Protein AF-0000000065806258 (afdb_homodimer)

Secondary structure (DSSP, 8-state):
--GGGHHHHHHHHHHTT-------B-S-SSSEEEETTEEEEE-----TTS-TT-HHHHHHHHHHHHHH-S---SBIIIII-BHHHHHHHHHHHHHHT-SEEEEES-HHHHHHHHHHHH--TT-EEEEETT--HHHHHHHHHHTSEEEEE-TT-HHHHHHHHHH---SSEEEEEESB-TTT--B--HHHHHHHHHHTTEEEEEE-TTTTTTSTTTT-HHHHTT---TTEEEEEESSSTTSS--EEEEE-HHHHHHHHHH-HHHHTSBPPPHHHHHTHHHHHHHHHTTHHHHHHHHHHHHHHHHHHTTSTTB----SSEEEEEEE-HHHHHHHHHHHHHTTEE--EE-TTSS-TT-EEEEEE--TT--HHHHHHHHHHHTS----/--GGGHHHHHHHHHHTT-------B-S-SSSEEEETTEEEEE-----TTS-TT-HHHHHHHHHHHHHH-S---S-IIIII-BHHHHHHHHHHHHHHT-SEEEEES-HHHHHHHHHHHH--TT-EEEEETT--HHHHHHHHHHTSEEEEE-TT-HHHHHHHHHH---SSEEEEEESB-TTT--B--HHHHHHHHHHTTEEEEEE-TTTTTTSTTTT-HHHHTT---TTEEEEEESSSTTSS--EEEEE-HHHHHHHHHH-HHHHTSPPPPHHHHHHHHHHHHHHHTTHHHHHHHHHHHHHHHHHHTTSTTB----SSEEEEEEE-HHHHHHHHHHHHHTTEE--EE-TTSS-TT-EEEEEE--TT--HHHHHHHHHHHTS----

Solvent-accessible surface area (backbone atoms only — not comparable to full-atom values): 36447 Å² total; per-residue (Å²): 89,45,83,87,44,37,60,59,50,50,50,51,28,47,76,69,72,62,55,70,69,73,55,41,25,73,48,36,53,59,43,63,33,29,46,76,90,38,68,25,45,38,24,49,42,44,25,32,54,53,32,16,50,28,66,66,39,25,50,32,32,36,51,19,18,70,66,31,12,42,8,19,18,18,20,31,72,62,57,14,24,30,47,37,42,53,52,30,23,51,51,52,10,58,63,58,70,37,74,24,35,42,75,35,72,25,50,44,42,42,36,31,19,56,44,44,51,34,39,28,74,73,17,30,35,42,29,40,64,69,42,54,67,38,51,54,50,11,42,57,55,22,52,23,49,71,42,71,27,57,68,86,33,61,68,54,42,48,52,53,56,71,70,51,81,43,83,31,38,34,37,42,39,39,38,32,30,87,71,45,18,33,65,48,63,56,73,64,51,48,51,50,18,62,74,66,65,23,33,34,38,36,40,19,49,71,21,31,43,56,33,40,79,21,44,7,55,52,53,55,70,66,64,82,53,80,45,43,36,42,30,35,36,24,24,18,28,45,9,28,67,20,18,37,41,30,24,39,53,54,57,45,56,47,40,68,64,50,12,52,63,52,56,66,30,62,30,58,33,39,11,61,28,44,18,41,59,52,32,51,49,52,35,65,68,30,59,66,41,46,51,46,33,49,50,49,40,50,50,51,47,60,72,31,57,91,47,90,31,50,59,71,40,90,38,54,31,40,29,41,44,61,23,42,56,67,58,20,45,51,50,29,50,52,36,42,77,72,31,32,40,43,47,54,46,42,64,87,84,34,56,84,69,45,8,16,30,42,38,24,46,30,30,70,57,50,68,65,58,52,50,53,49,49,56,61,69,67,44,74,72,80,122,88,44,83,86,43,37,60,60,51,51,50,51,30,46,76,68,72,61,56,71,69,73,55,41,24,73,49,36,54,60,44,63,34,29,45,78,88,39,67,25,46,38,24,49,42,44,25,33,53,51,33,17,50,29,66,67,40,25,49,33,30,36,51,18,18,72,65,34,12,42,7,17,18,18,20,32,71,61,57,14,25,31,49,39,40,53,52,30,23,52,50,51,8,57,64,58,70,36,75,24,36,43,75,34,72,26,51,45,43,43,35,30,18,56,42,43,50,34,40,27,74,72,18,32,35,40,29,40,65,71,42,55,67,38,51,53,49,11,42,59,56,22,52,24,49,70,42,71,28,57,68,85,33,62,68,52,41,48,52,53,56,70,70,50,83,42,82,30,38,34,38,43,37,37,38,33,30,87,73,44,18,31,66,48,64,55,71,62,50,47,50,50,17,63,74,67,64,23,34,34,38,35,39,19,48,71,20,30,45,57,33,40,79,21,42,7,56,52,53,55,70,66,64,84,55,78,47,43,36,41,29,33,37,24,24,18,30,46,10,29,66,20,17,37,39,30,23,39,53,54,55,45,56,46,39,69,63,49,12,54,64,53,57,66,30,61,30,59,33,40,11,60,30,44,18,41,58,51,31,51,50,51,34,66,67,29,60,65,40,48,48,46,33,48,50,48,40,51,50,52,50,60,71,31,57,92,47,90,30,50,58,71,39,90,39,54,31,41,28,40,45,61,24,40,57,67,58,18,47,50,50,29,51,54,36,42,77,72,32,31,40,44,48,53,47,40,64,86,83,34,56,84,66,46,8,15,31,41,38,25,46,33,29,69,56,47,68,66,58,53,51,54,49,51,56,61,69,66,45,74,73,80,120

Foldseek 3Di:
DDPVCVVVVLVVCVVVVNRDDDWDWPDFDDQWTATPRAIFREQAALQFLGCQVPPLLVVLLVVQCVVFNFFQPAFCVPRRVDPLQVVLQVVLQVLLVFDTKHWAQAPLLVLLLQLLLQAADQAEEEEEPLADPSNVVSRVVRNHHYHYFYHLDLVRVLVVLVPDPRPAYEYEYEQARQAQQDGHPVVSVVVSCVVSVYAYEYEFQNFALQALLRSTDCNNVVDDDLSYKYKYFCVGNLNAGTIMIGHHPVSVVSSCVRRCSRRVDRDGRSSRSSSSVVSSVCSNVSPLLNVLLQVLLVLLQVLCPPPPQFGDHSGQKTKRWDQDQVVQVVLQVVSVVVRHHWDWDAPPSDDHSGITTIRGHHSNDDSVNSVVSSVSSPPDPPD/DDPVCVVVVLVVCVVVVNRDDDWDWPDFDDQWTATPRAIFREQAALQFLGCQVPPLLVVLLVVQCVVFNFFQPAFCVPRRVDVLLVVLQVVLQVLLVFATKHWAQAPLLVLLLQLLLQAADQAEEEEEPLADPSNVVSRVVNNHHYHYFYHLDLVRVLVVLVPDPRPAYEYEYEQARQAQQDGHPVVSVVVSCVVSVYAYEYEFQNFALAALLRSTDCNNVVDDDQSYKYKYFCVGNLNAGTIMIGHHPVSVVSSCVRRCSRGVDRDGRSSRSSSSVVSSVCSNVSPLLNVLLQVLLVLLQVLCPPPPQFGDHSGQKTKRWDQDQVVQVVLQVVSVVVRHHWDWDAPPSPDHSGITTIRGHHSNDDSVNSVVSSVSSPPDPPD

Structure (mmCIF, N/CA/C/O backbone):
data_AF-0000000065806258-model_v1
#
loop_
_entity.id
_entity.type
_entity.pdbx_description
1 polymer '8-amino-7-oxononanoate synthase'
#
loop_
_atom_site.group_PDB
_atom_site.id
_atom_site.type_symbol
_atom_site.label_atom_id
_atom_site.label_alt_id
_atom_site.label_comp_id
_atom_site.label_asym_id
_atom_site.label_entity_id
_atom_site.label_seq_id
_atom_site.pdbx_PDB_ins_code
_atom_site.Cartn_x
_atom_site.Cartn_y
_atom_site.Cartn_z
_atom_site.occupancy
_atom_site.B_iso_or_equiv
_atom_site.auth_seq_id
_atom_site.auth_comp_id
_atom_site.auth_asym_id
_atom_site.auth_atom_id
_atom_site.pdbx_PDB_model_num
ATOM 1 N N . MET A 1 1 ? -21.156 3.193 -9.047 1 97.25 1 MET A N 1
ATOM 2 C CA . MET A 1 1 ? -22.078 2.418 -8.227 1 97.25 1 MET A CA 1
ATOM 3 C C . MET A 1 1 ? -22.75 3.301 -7.18 1 97.25 1 MET A C 1
ATOM 5 O O . MET A 1 1 ? -22.078 3.865 -6.312 1 97.25 1 MET A O 1
ATOM 9 N N . ARG A 1 2 ? -24.062 3.568 -7.367 1 96.38 2 ARG A N 1
ATOM 10 C CA . ARG A 1 2 ? -24.812 4.379 -6.41 1 96.38 2 ARG A CA 1
ATOM 11 C C . ARG A 1 2 ? -25.172 3.564 -5.172 1 96.38 2 ARG A C 1
ATOM 13 O O . ARG A 1 2 ? -25.219 2.334 -5.223 1 96.38 2 ARG A O 1
ATOM 20 N N . LEU A 1 3 ? -25.406 4.277 -4.07 1 97.5 3 LEU A N 1
ATOM 21 C CA . LEU A 1 3 ? -25.75 3.652 -2.801 1 97.5 3 LEU A CA 1
ATOM 22 C C . LEU A 1 3 ? -26.891 2.645 -2.99 1 97.5 3 LEU A C 1
ATOM 24 O O . LEU A 1 3 ? -26.797 1.514 -2.506 1 97.5 3 LEU A O 1
ATOM 28 N N . GLN A 1 4 ? -27.891 3.023 -3.74 1 97.19 4 GLN A N 1
ATOM 29 C CA . GLN A 1 4 ? -29.078 2.203 -3.914 1 97.19 4 GLN A CA 1
ATOM 30 C C . GLN A 1 4 ? -28.797 1.019 -4.836 1 97.19 4 GLN A C 1
ATOM 32 O O . GLN A 1 4 ? -29.609 0.088 -4.918 1 97.19 4 GLN A O 1
ATOM 37 N N . ASP A 1 5 ? -27.688 1.051 -5.531 1 98 5 ASP A N 1
ATOM 38 C CA . ASP A 1 5 ? -27.375 0.01 -6.508 1 98 5 ASP A CA 1
ATOM 39 C C . ASP A 1 5 ? -26.438 -1.04 -5.91 1 98 5 ASP A C 1
ATOM 41 O O . ASP A 1 5 ? -26.156 -2.061 -6.539 1 98 5 ASP A O 1
ATOM 45 N N . LEU A 1 6 ? -25.906 -0.855 -4.672 1 98.19 6 LEU A N 1
ATOM 46 C CA . LEU A 1 6 ? -24.953 -1.762 -4.047 1 98.19 6 LEU A CA 1
ATOM 47 C C . LEU A 1 6 ? -25.562 -3.152 -3.875 1 98.19 6 LEU A C 1
ATOM 49 O O . LEU A 1 6 ? -24.984 -4.145 -4.336 1 98.19 6 LEU A O 1
ATOM 53 N N . SER A 1 7 ? -26.734 -3.254 -3.211 1 97.44 7 SER A N 1
ATOM 54 C CA . SER A 1 7 ? -27.344 -4.543 -2.91 1 97.44 7 SER A CA 1
ATOM 55 C C . SER A 1 7 ? -27.719 -5.289 -4.188 1 97.44 7 SER A C 1
ATOM 57 O O . SER A 1 7 ? -27.391 -6.469 -4.34 1 97.44 7 SER A O 1
ATOM 59 N N . PRO A 1 8 ? -28.359 -4.598 -5.156 1 97.75 8 PRO A N 1
ATOM 60 C CA . PRO A 1 8 ? -28.625 -5.258 -6.438 1 97.75 8 PRO A CA 1
ATOM 61 C C . PRO A 1 8 ? -27.344 -5.707 -7.137 1 97.75 8 PRO A C 1
ATOM 63 O O . PRO A 1 8 ? -27.312 -6.777 -7.746 1 97.75 8 PRO A O 1
ATOM 66 N N . GLY A 1 9 ? -26.344 -4.867 -7.086 1 97.12 9 GLY A N 1
ATOM 67 C CA . GLY A 1 9 ? -25.078 -5.23 -7.691 1 97.12 9 GLY A CA 1
ATOM 68 C C . GLY A 1 9 ? -24.453 -6.473 -7.082 1 97.12 9 GLY A C 1
ATOM 69 O O . GLY A 1 9 ? -23.953 -7.336 -7.801 1 97.12 9 GLY A O 1
ATOM 70 N N . LEU A 1 10 ? -24.484 -6.57 -5.777 1 97.19 10 LEU A N 1
ATOM 71 C CA . LEU A 1 10 ? -23.984 -7.746 -5.07 1 97.19 10 LEU A CA 1
ATOM 72 C C . LEU A 1 10 ? -24.828 -8.977 -5.418 1 97.19 10 LEU A C 1
ATOM 74 O O . LEU A 1 10 ? -24.281 -10.078 -5.57 1 97.19 10 LEU A O 1
ATOM 78 N N . GLY A 1 11 ? -26.109 -8.797 -5.496 1 96.75 11 GLY A N 1
ATOM 79 C CA . GLY A 1 11 ? -26.984 -9.867 -5.93 1 96.75 11 GLY A CA 1
ATOM 80 C C . GLY A 1 11 ? -26.656 -10.391 -7.316 1 96.75 11 GLY A C 1
ATOM 81 O O . GLY A 1 11 ? -26.703 -11.594 -7.559 1 96.75 11 GLY A O 1
ATOM 82 N N . GLU A 1 12 ? -26.344 -9.5 -8.188 1 95.56 12 GLU A N 1
ATOM 83 C CA . GLU A 1 12 ? -25.953 -9.883 -9.539 1 95.56 12 GLU A CA 1
ATOM 84 C C . GLU A 1 12 ? -24.656 -10.695 -9.547 1 95.56 12 GLU A C 1
ATOM 86 O O . GLU A 1 12 ? -24.531 -11.664 -10.297 1 95.56 12 GLU A O 1
ATOM 91 N N . LEU A 1 13 ? -23.703 -10.25 -8.758 1 91 13 LEU A N 1
ATOM 92 C CA . LEU A 1 13 ? -22.469 -11.016 -8.625 1 91 13 LEU A CA 1
ATOM 93 C C . LEU A 1 13 ? -22.766 -12.43 -8.125 1 91 13 LEU A C 1
ATOM 95 O O . LEU A 1 13 ? -22.172 -13.391 -8.609 1 91 13 LEU A O 1
ATOM 99 N N . ASP A 1 14 ? -23.594 -12.531 -7.176 1 90.31 14 ASP A N 1
ATOM 100 C CA . ASP A 1 14 ? -23.953 -13.828 -6.598 1 90.31 14 ASP A CA 1
ATOM 101 C C . ASP A 1 14 ? -24.609 -14.727 -7.637 1 90.31 14 ASP A C 1
ATOM 103 O O . ASP A 1 14 ? -24.281 -15.914 -7.742 1 90.31 14 ASP A O 1
ATOM 107 N N . GLU A 1 15 ? -25.5 -14.18 -8.414 1 90.38 15 GLU A N 1
ATOM 108 C CA . GLU A 1 15 ? -26.219 -14.93 -9.445 1 90.38 15 GLU A CA 1
ATOM 109 C C . GLU A 1 15 ? -25.25 -15.461 -10.508 1 90.38 15 GLU A C 1
ATOM 111 O O . GLU A 1 15 ? -25.469 -16.547 -11.055 1 90.38 15 GLU A O 1
ATOM 116 N N . ARG A 1 16 ? -24.219 -14.727 -10.742 1 82.62 16 ARG A N 1
ATOM 117 C CA . ARG A 1 16 ? -23.25 -15.117 -11.758 1 82.62 16 ARG A CA 1
ATOM 118 C C . ARG A 1 16 ? -22.125 -15.953 -11.148 1 82.62 16 ARG A C 1
ATOM 120 O O . ARG A 1 16 ? -21.141 -16.266 -11.82 1 82.62 16 ARG A O 1
ATOM 127 N N . HIS A 1 17 ? -22.25 -16.203 -9.859 1 79.25 17 HIS A N 1
ATOM 128 C CA . HIS A 1 17 ? -21.266 -17 -9.141 1 79.25 17 HIS A CA 1
ATOM 129 C C . HIS A 1 17 ? -19.906 -16.312 -9.117 1 79.25 17 HIS A C 1
ATOM 131 O O . HIS A 1 17 ? -18.875 -16.969 -9.273 1 79.25 17 HIS A O 1
ATOM 137 N N . ARG A 1 18 ? -19.953 -14.977 -8.977 1 82.62 18 ARG A N 1
ATOM 138 C CA . ARG A 1 18 ? -18.719 -14.203 -8.977 1 82.62 18 ARG A CA 1
ATOM 139 C C . ARG A 1 18 ? -18.562 -13.445 -7.664 1 82.62 18 ARG A C 1
ATOM 141 O O . ARG A 1 18 ? -17.594 -12.688 -7.492 1 82.62 18 ARG A O 1
ATOM 148 N N . LEU A 1 19 ? -19.594 -13.68 -6.816 1 88.69 19 LEU A N 1
ATOM 149 C CA . LEU A 1 19 ? -19.5 -13.023 -5.52 1 88.69 19 LEU A CA 1
ATOM 150 C C . LEU A 1 19 ? -18.359 -13.609 -4.699 1 88.69 19 LEU A C 1
ATOM 152 O O . LEU A 1 19 ? -18.297 -14.82 -4.477 1 88.69 19 LEU A O 1
ATOM 156 N N . ARG A 1 20 ? -17.391 -12.781 -4.34 1 87.19 20 ARG A N 1
ATOM 157 C CA . ARG A 1 20 ? -16.281 -13.203 -3.508 1 87.19 20 ARG A CA 1
ATOM 158 C C . ARG A 1 20 ? -16.641 -13.148 -2.029 1 87.19 20 ARG A C 1
ATOM 160 O O . ARG A 1 20 ? -17.297 -12.211 -1.58 1 87.19 20 ARG A O 1
ATOM 167 N N . ARG A 1 21 ? -16.344 -14.211 -1.388 1 85.69 21 ARG A N 1
ATOM 168 C CA . ARG A 1 21 ? -16.516 -14.289 0.06 1 85.69 21 ARG A CA 1
ATOM 169 C C . ARG A 1 21 ? -15.18 -14.555 0.754 1 85.69 21 ARG A C 1
ATOM 171 O O . ARG A 1 21 ? -14.352 -15.312 0.248 1 85.69 21 ARG A O 1
ATOM 178 N N . ARG A 1 22 ? -15.008 -13.969 1.823 1 92.62 22 ARG A N 1
ATOM 179 C CA . ARG A 1 22 ? -13.766 -14.102 2.576 1 92.62 22 ARG A CA 1
ATOM 180 C C . ARG A 1 22 ? -13.852 -15.242 3.586 1 92.62 22 ARG A C 1
ATOM 182 O O . ARG A 1 22 ? -14.82 -15.328 4.344 1 92.62 22 ARG A O 1
ATOM 189 N N . ALA A 1 23 ? -12.891 -16.125 3.479 1 94.19 23 ALA A N 1
ATOM 190 C CA . ALA A 1 23 ? -12.711 -17.109 4.547 1 94.19 23 ALA A CA 1
ATOM 191 C C . ALA A 1 23 ? -11.797 -16.578 5.641 1 94.19 23 ALA A C 1
ATOM 193 O O . ALA A 1 23 ? -10.914 -15.75 5.371 1 94.19 23 ALA A O 1
ATOM 194 N N . THR A 1 24 ? -12.023 -17.016 6.863 1 97.56 24 THR A N 1
ATOM 195 C CA . THR A 1 24 ? -11.219 -16.547 7.977 1 97.56 24 THR A CA 1
ATOM 196 C C . THR A 1 24 ? -10.219 -17.609 8.414 1 97.56 24 THR A C 1
ATOM 198 O O . THR A 1 24 ? -10.609 -18.703 8.836 1 97.56 24 THR A O 1
ATOM 201 N N . LEU A 1 25 ? -9.016 -17.344 8.25 1 98.19 25 LEU A N 1
ATOM 202 C CA . LEU A 1 25 ? -7.941 -18.203 8.719 1 98.19 25 LEU A CA 1
ATOM 203 C C . LEU A 1 25 ? -7.75 -18.062 10.227 1 98.19 25 LEU A C 1
ATOM 205 O O . LEU A 1 25 ? -7.566 -16.953 10.734 1 98.19 25 LEU A O 1
ATOM 209 N N . GLU A 1 26 ? -7.719 -19.141 10.984 1 98.38 26 GLU A N 1
ATOM 210 C CA . GLU A 1 26 ? -7.656 -19.125 12.445 1 98.38 26 GLU A CA 1
ATOM 211 C C . GLU A 1 26 ? -6.344 -19.703 12.953 1 98.38 26 GLU A C 1
ATOM 213 O O . GLU A 1 26 ? -6.176 -19.922 14.156 1 98.38 26 GLU A O 1
ATOM 218 N N . SER A 1 27 ? -5.41 -19.969 12.07 1 97.81 27 SER A N 1
ATOM 219 C CA . SER A 1 27 ? -4.055 -20.438 12.352 1 97.81 27 SER A CA 1
ATOM 220 C C . SER A 1 27 ? -3.016 -19.562 11.656 1 97.81 27 SER A C 1
ATOM 222 O O . SER A 1 27 ? -3.361 -18.734 10.812 1 97.81 27 SER A O 1
ATOM 224 N N . PRO A 1 28 ? -1.71 -19.672 12.07 1 97.12 28 PRO A N 1
ATOM 225 C CA . PRO A 1 28 ? -0.688 -19.062 11.219 1 97.12 28 PRO A CA 1
ATOM 226 C C . PRO A 1 28 ? -0.693 -19.594 9.797 1 97.12 28 PRO A C 1
ATOM 228 O O . PRO A 1 28 ? -1.262 -20.656 9.539 1 97.12 28 PRO A O 1
ATOM 231 N N . GLN A 1 29 ? -0.126 -18.828 8.875 1 96.44 29 GLN A N 1
ATOM 232 C CA . GLN A 1 29 ? 0.028 -19.312 7.504 1 96.44 29 GLN A CA 1
ATOM 233 C C . GLN A 1 29 ? 0.816 -20.609 7.465 1 96.44 29 GLN A C 1
ATOM 235 O O . GLN A 1 29 ? 1.728 -20.828 8.266 1 96.44 29 GLN A O 1
ATOM 240 N N . GLY A 1 30 ? 0.43 -21.484 6.531 1 95.12 30 GLY A N 1
ATOM 241 C CA . GLY A 1 30 ? 1.124 -22.75 6.43 1 95.12 30 GLY A CA 1
ATOM 242 C C . GLY A 1 30 ? 0.418 -23.75 5.527 1 95.12 30 GLY A C 1
ATOM 243 O O . GLY A 1 30 ? -0.526 -23.391 4.82 1 95.12 30 GLY A O 1
ATOM 244 N N . ASP A 1 31 ? 0.99 -24.969 5.523 1 96.25 31 ASP A N 1
ATOM 245 C CA . ASP A 1 31 ? 0.409 -26.047 4.727 1 96.25 31 ASP A CA 1
ATOM 246 C C . ASP A 1 31 ? -0.761 -26.703 5.461 1 96.25 31 ASP A C 1
ATOM 248 O O . ASP A 1 31 ? -1.66 -27.266 4.828 1 96.25 31 ASP A O 1
ATOM 252 N N . GLU A 1 32 ? -0.77 -26.672 6.75 1 97.5 32 GLU A N 1
ATOM 253 C CA . GLU A 1 32 ? -1.908 -27.047 7.578 1 97.5 32 GLU A CA 1
ATOM 254 C C . GLU A 1 32 ? -2.52 -25.844 8.273 1 97.5 32 GLU A C 1
ATOM 256 O O . GLU A 1 32 ? -1.85 -25.156 9.055 1 97.5 32 GLU A O 1
ATOM 261 N N . VAL A 1 33 ? -3.799 -25.656 7.941 1 98 33 VAL A N 1
ATOM 262 C CA . VAL A 1 33 ? -4.418 -24.438 8.445 1 98 33 VAL A CA 1
ATOM 263 C C . VAL A 1 33 ? -5.82 -24.75 8.961 1 98 33 VAL A C 1
ATOM 265 O O . VAL A 1 33 ? -6.371 -25.812 8.695 1 98 33 VAL A O 1
ATOM 268 N N . VAL A 1 34 ? -6.328 -23.844 9.75 1 98.44 34 VAL A N 1
ATOM 269 C CA . VAL A 1 34 ? -7.711 -23.875 10.219 1 98.44 34 VAL A CA 1
ATOM 270 C C . VAL A 1 34 ? -8.484 -22.719 9.609 1 98.44 34 VAL A C 1
ATOM 272 O O . VAL A 1 34 ? -8.117 -21.562 9.789 1 98.44 34 VAL A O 1
ATOM 275 N N . ILE A 1 35 ? -9.5 -23.047 8.828 1 97.38 35 ILE A N 1
ATOM 276 C CA . ILE A 1 35 ? -10.359 -22.047 8.195 1 97.38 35 ILE A CA 1
ATOM 277 C C . ILE A 1 35 ? -11.805 -22.25 8.648 1 97.38 35 ILE A C 1
ATOM 279 O O . ILE A 1 35 ? -12.375 -23.328 8.461 1 97.38 35 ILE A O 1
ATOM 283 N N . ASP A 1 36 ? -12.312 -21.219 9.227 1 95.62 36 ASP A N 1
ATOM 284 C CA . ASP A 1 36 ? -13.695 -21.25 9.695 1 95.62 36 ASP A CA 1
ATOM 285 C C . ASP A 1 36 ? -13.953 -22.453 10.586 1 95.62 36 ASP A C 1
ATOM 287 O O . ASP A 1 36 ? -14.938 -23.172 10.406 1 95.62 36 ASP A O 1
ATOM 291 N N . GLY A 1 37 ? -13 -22.781 11.383 1 96.25 37 GLY A N 1
ATOM 292 C CA . GLY A 1 37 ? -13.156 -23.781 12.422 1 96.25 37 GLY A CA 1
ATOM 293 C C . GLY A 1 37 ? -12.789 -25.172 11.953 1 96.25 37 GLY A C 1
ATOM 294 O O . GLY A 1 37 ? -12.836 -26.125 12.734 1 96.25 37 GLY A O 1
ATOM 295 N N . ARG A 1 38 ? -12.375 -25.328 10.695 1 97.44 38 ARG A N 1
ATOM 296 C CA . ARG A 1 38 ? -12.047 -26.641 10.148 1 97.44 38 ARG A CA 1
ATOM 297 C C . ARG A 1 38 ? -10.602 -26.688 9.672 1 97.44 38 ARG A C 1
ATOM 299 O O . ARG A 1 38 ? -10.094 -25.734 9.094 1 97.44 38 ARG A O 1
ATOM 306 N N . SER A 1 39 ? -10 -27.812 9.883 1 98.12 39 SER A N 1
ATOM 307 C CA . SER A 1 39 ? -8.609 -28 9.477 1 98.12 39 SER A CA 1
ATOM 308 C C . SER A 1 39 ? -8.508 -28.391 8 1 98.12 39 SER A C 1
ATOM 310 O O . SER A 1 39 ? -9.328 -29.172 7.504 1 98.12 39 SER A O 1
ATOM 312 N N . TYR A 1 40 ? -7.566 -27.844 7.32 1 98.44 40 TYR A N 1
ATOM 313 C CA . TYR A 1 40 ? -7.324 -28.141 5.914 1 98.44 40 TYR A CA 1
ATOM 314 C C . TYR A 1 40 ? -5.832 -28.312 5.641 1 98.44 40 TYR A C 1
ATOM 316 O O . TYR A 1 40 ? -5 -27.719 6.336 1 98.44 40 TYR A O 1
ATOM 324 N N . ILE A 1 41 ? -5.473 -29.172 4.707 1 98.62 41 ILE A N 1
ATOM 325 C CA . ILE A 1 41 ? -4.207 -29.031 3.996 1 98.62 41 ILE A CA 1
ATOM 326 C C . ILE A 1 41 ? -4.344 -28 2.887 1 98.62 41 ILE A C 1
ATOM 328 O O . ILE A 1 41 ? -5.125 -28.172 1.95 1 98.62 41 ILE A O 1
ATOM 332 N N . SER A 1 42 ? -3.602 -26.953 3.01 1 98.38 42 SER A N 1
ATOM 333 C CA . SER A 1 42 ? -3.793 -25.812 2.125 1 98.38 42 SER A CA 1
ATOM 334 C C . SER A 1 42 ? -2.768 -25.797 0.998 1 98.38 42 SER A C 1
ATOM 336 O O . SER A 1 42 ? -1.57 -25.969 1.239 1 98.38 42 SER A O 1
ATOM 338 N N . PHE A 1 43 ? -3.199 -25.672 -0.2 1 98.44 43 PHE A N 1
ATOM 339 C CA . PHE A 1 43 ? -2.385 -25.453 -1.389 1 98.44 43 PHE A CA 1
ATOM 340 C C . PHE A 1 43 ? -2.709 -24.094 -2.021 1 98.44 43 PHE A C 1
ATOM 342 O O . PHE A 1 43 ? -2.762 -23.984 -3.248 1 98.44 43 PHE A O 1
ATOM 349 N N . ALA A 1 44 ? -2.916 -23.094 -1.128 1 97.19 44 ALA A N 1
ATOM 350 C CA . ALA A 1 44 ? -3.416 -21.812 -1.62 1 97.19 44 ALA A CA 1
ATOM 351 C C . ALA A 1 44 ? -2.43 -20.688 -1.318 1 97.19 44 ALA A C 1
ATOM 353 O O . ALA A 1 44 ? -2.52 -19.609 -1.896 1 97.19 44 ALA A O 1
ATOM 354 N N . SER A 1 45 ? -1.438 -20.875 -0.459 1 97.12 45 SER A N 1
ATOM 355 C CA . SER A 1 45 ? -0.546 -19.844 0.037 1 97.12 45 SER A CA 1
ATOM 356 C C . SER A 1 45 ? 0.617 -19.609 -0.92 1 97.12 45 SER A C 1
ATOM 358 O O . SER A 1 45 ? 1.098 -20.531 -1.563 1 97.12 45 SER A O 1
ATOM 360 N N . ASN A 1 46 ? 1.043 -18.297 -0.992 1 98.25 46 ASN A N 1
ATOM 361 C CA . ASN A 1 46 ? 2.234 -17.953 -1.762 1 98.25 46 ASN A CA 1
ATOM 362 C C . ASN A 1 46 ? 3.492 -18 -0.899 1 98.25 46 ASN A C 1
ATOM 364 O O . ASN A 1 46 ? 4.543 -17.5 -1.305 1 98.25 46 ASN A O 1
ATOM 368 N N . ASP A 1 47 ? 3.369 -18.5 0.312 1 98.44 47 ASP A N 1
ATOM 369 C CA . ASP A 1 47 ? 4.516 -18.719 1.192 1 98.44 47 ASP A CA 1
ATOM 370 C C . ASP A 1 47 ? 5.324 -19.938 0.758 1 98.44 47 ASP A C 1
ATOM 372 O O . ASP A 1 47 ? 5.395 -20.922 1.483 1 98.44 47 ASP A O 1
ATOM 376 N N . TYR A 1 48 ? 6.027 -19.812 -0.347 1 98.75 48 TYR A N 1
ATOM 377 C CA . TYR A 1 48 ? 6.633 -20.922 -1.078 1 98.75 48 TYR A CA 1
ATOM 378 C C . TYR A 1 48 ? 7.691 -21.625 -0.234 1 98.75 48 TYR A C 1
ATOM 380 O O . TYR A 1 48 ? 7.902 -22.828 -0.365 1 98.75 48 TYR A O 1
ATOM 388 N N . LEU A 1 49 ? 8.367 -20.859 0.64 1 98.69 49 LEU A N 1
ATOM 389 C CA . LEU A 1 49 ? 9.477 -21.422 1.394 1 98.69 49 LEU A CA 1
ATOM 390 C C . LEU A 1 49 ? 9.055 -21.75 2.826 1 98.69 49 LEU A C 1
ATOM 392 O O . LEU A 1 49 ? 9.844 -22.297 3.6 1 98.69 49 LEU A O 1
ATOM 396 N N . GLY A 1 50 ? 7.832 -21.375 3.195 1 98.31 50 GLY A N 1
ATOM 397 C CA . GLY A 1 50 ? 7.34 -21.641 4.539 1 98.31 50 GLY A CA 1
ATOM 398 C C . GLY A 1 50 ? 7.977 -20.75 5.594 1 98.31 50 GLY A C 1
ATOM 399 O O . GLY A 1 50 ? 8.289 -21.219 6.691 1 98.31 50 GLY A O 1
ATOM 400 N N . LEU A 1 51 ? 8.156 -19.516 5.297 1 98.69 51 LEU A N 1
ATOM 401 C CA . LEU A 1 51 ? 8.922 -18.672 6.203 1 98.69 51 LEU A CA 1
ATOM 402 C C . LEU A 1 51 ? 7.996 -17.734 6.984 1 98.69 51 LEU A C 1
ATOM 404 O O . LEU A 1 51 ? 8.406 -17.141 7.977 1 98.69 51 LEU A O 1
ATOM 408 N N . ALA A 1 52 ? 6.73 -17.594 6.613 1 98.56 52 ALA A N 1
ATOM 409 C CA . ALA A 1 52 ? 5.824 -16.578 7.133 1 98.56 52 ALA A CA 1
ATOM 410 C C . ALA A 1 52 ? 5.664 -16.703 8.648 1 98.56 52 ALA A C 1
ATOM 412 O O . ALA A 1 52 ? 5.41 -15.711 9.336 1 98.56 52 ALA A O 1
ATOM 413 N N . ASP A 1 53 ? 5.762 -17.891 9.172 1 98.06 53 ASP A N 1
ATOM 414 C CA . ASP A 1 53 ? 5.66 -18.078 10.617 1 98.06 53 ASP A CA 1
ATOM 415 C C . ASP A 1 53 ? 6.938 -18.688 11.18 1 98.06 53 ASP A C 1
ATOM 417 O O . ASP A 1 53 ? 6.906 -19.375 12.211 1 98.06 53 ASP A O 1
ATOM 421 N N . HIS A 1 54 ? 8.008 -18.609 10.477 1 98.44 54 HIS A N 1
ATOM 422 C CA . HIS A 1 54 ? 9.281 -19.141 10.938 1 98.44 54 HIS A CA 1
ATOM 423 C C . HIS A 1 54 ? 9.734 -18.453 12.219 1 98.44 54 HIS A C 1
ATOM 425 O O . HIS A 1 54 ? 9.719 -17.234 12.312 1 98.44 54 HIS A O 1
ATOM 431 N N . PRO A 1 55 ? 10.219 -19.188 13.188 1 98.38 55 PRO A N 1
ATOM 432 C CA . PRO A 1 55 ? 10.547 -18.609 14.492 1 98.38 55 PRO A CA 1
ATOM 433 C C . PRO A 1 55 ? 11.625 -17.531 14.398 1 98.38 55 PRO A C 1
ATOM 435 O O . PRO A 1 55 ? 11.562 -16.531 15.125 1 98.38 55 PRO A O 1
ATOM 438 N N . SER A 1 56 ? 12.594 -17.734 13.555 1 98.38 56 SER A N 1
ATOM 439 C CA . SER A 1 56 ? 13.664 -16.75 13.43 1 98.38 56 SER A CA 1
ATOM 440 C C . SER A 1 56 ? 13.141 -15.43 12.875 1 98.38 56 SER A C 1
ATOM 442 O O . SER A 1 56 ? 13.641 -14.359 13.234 1 98.38 56 SER A O 1
ATOM 444 N N . LEU A 1 57 ? 12.219 -15.516 11.984 1 98.38 57 LEU A N 1
ATOM 445 C CA . LEU A 1 57 ? 11.641 -14.305 11.414 1 98.38 57 LEU A CA 1
ATOM 446 C C . LEU A 1 57 ? 10.75 -13.602 12.43 1 98.38 57 LEU A C 1
ATOM 448 O O . LEU A 1 57 ? 10.75 -12.367 12.516 1 98.38 57 LEU A O 1
ATOM 452 N N . VAL A 1 58 ? 9.938 -14.398 13.164 1 98.81 58 VAL A N 1
ATOM 453 C CA . VAL A 1 58 ? 9.102 -13.867 14.234 1 98.81 58 VAL A CA 1
ATOM 454 C C . VAL A 1 58 ? 9.969 -13.125 15.25 1 98.81 58 VAL A C 1
ATOM 456 O O . VAL A 1 58 ? 9.656 -12 15.641 1 98.81 58 VAL A O 1
ATOM 459 N N . ARG A 1 59 ? 11.07 -13.703 15.617 1 98.81 59 ARG A N 1
ATOM 460 C CA . ARG A 1 59 ? 11.984 -13.102 16.578 1 98.81 59 ARG A CA 1
ATOM 461 C C . ARG A 1 59 ? 12.586 -11.812 16.047 1 98.81 59 ARG A C 1
ATOM 463 O O . ARG A 1 59 ? 12.727 -10.828 16.781 1 98.81 59 ARG A O 1
ATOM 470 N N . ALA A 1 60 ? 12.992 -11.812 14.797 1 98.88 60 ALA A N 1
ATOM 471 C CA . ALA A 1 60 ? 13.562 -10.617 14.18 1 98.88 60 ALA A CA 1
ATOM 472 C C . ALA A 1 60 ? 12.555 -9.477 14.164 1 98.88 60 ALA A C 1
ATOM 474 O O . ALA A 1 60 ? 12.914 -8.32 14.414 1 98.88 60 ALA A O 1
ATOM 475 N N . LEU A 1 61 ? 11.312 -9.805 13.859 1 98.81 61 LEU A N 1
ATOM 476 C CA . LEU A 1 61 ? 10.25 -8.812 13.875 1 98.81 61 LEU A CA 1
ATOM 477 C C . LEU A 1 61 ? 10.055 -8.25 15.281 1 98.81 61 LEU A C 1
ATOM 479 O O . LEU A 1 61 ? 9.914 -7.035 15.461 1 98.81 61 LEU A O 1
ATOM 483 N N . GLN A 1 62 ? 10.031 -9.133 16.266 1 98.88 62 GLN A N 1
ATOM 484 C CA . GLN A 1 62 ? 9.859 -8.734 17.656 1 98.88 62 GLN A CA 1
ATOM 485 C C . GLN A 1 62 ? 11.008 -7.84 18.109 1 98.88 62 GLN A C 1
ATOM 487 O O . GLN A 1 62 ? 10.781 -6.836 18.797 1 98.88 62 GLN A O 1
ATOM 492 N N . GLN A 1 63 ? 12.219 -8.211 17.734 1 98.81 63 GLN A N 1
ATOM 493 C CA . GLN A 1 63 ? 13.391 -7.406 18.078 1 98.81 63 GLN A CA 1
ATOM 494 C C . GLN A 1 63 ? 13.336 -6.039 17.406 1 98.81 63 GLN A C 1
ATOM 496 O O . GLN A 1 63 ? 13.719 -5.031 18 1 98.81 63 GLN A O 1
ATOM 501 N N . GLY A 1 64 ? 12.914 -6.031 16.172 1 98.81 64 GLY A N 1
ATOM 502 C CA . GLY A 1 64 ? 12.719 -4.766 15.484 1 98.81 64 GLY A CA 1
ATOM 503 C C . GLY A 1 64 ? 11.727 -3.855 16.188 1 98.81 64 GLY A C 1
ATOM 504 O O . GLY A 1 64 ? 11.961 -2.652 16.312 1 98.81 64 GLY A O 1
ATOM 505 N N . ALA A 1 65 ? 10.617 -4.457 16.625 1 98.75 65 ALA A N 1
ATOM 506 C CA . ALA A 1 65 ? 9.617 -3.68 17.359 1 98.75 65 ALA A CA 1
ATOM 507 C C . ALA A 1 65 ? 10.188 -3.125 18.656 1 98.75 65 ALA A C 1
ATOM 509 O O . ALA A 1 65 ? 9.891 -1.992 19.047 1 98.75 65 ALA A O 1
ATOM 510 N N . ASP A 1 66 ? 10.953 -3.928 19.297 1 98.5 66 ASP A N 1
ATOM 511 C CA . ASP A 1 66 ? 11.586 -3.504 20.547 1 98.5 66 ASP A CA 1
ATOM 512 C C . ASP A 1 66 ? 12.5 -2.301 20.312 1 98.5 66 ASP A C 1
ATOM 514 O O . ASP A 1 66 ? 12.516 -1.364 21.109 1 98.5 66 ASP A O 1
ATOM 518 N N . ARG A 1 67 ? 13.203 -2.326 19.234 1 98.38 67 ARG A N 1
ATOM 519 C CA . ARG A 1 67 ? 14.219 -1.32 18.969 1 98.38 67 ARG A CA 1
ATOM 520 C C . ARG A 1 67 ? 13.609 -0.059 18.359 1 98.38 67 ARG A C 1
ATOM 522 O O . ARG A 1 67 ? 14.016 1.055 18.703 1 98.38 67 ARG A O 1
ATOM 529 N N . TRP A 1 68 ? 12.594 -0.2 17.5 1 98.44 68 TRP A N 1
ATOM 530 C CA . TRP A 1 68 ? 12.195 0.918 16.641 1 98.44 68 TRP A CA 1
ATOM 531 C C . TRP A 1 68 ? 10.758 1.331 16.922 1 98.44 68 TRP A C 1
ATOM 533 O O . TRP A 1 68 ? 10.305 2.383 16.469 1 98.44 68 TRP A O 1
ATOM 543 N N . GLY A 1 69 ? 10.008 0.498 17.656 1 98.25 69 GLY A N 1
ATOM 544 C CA . GLY A 1 69 ? 8.594 0.771 17.875 1 98.25 69 GLY A CA 1
ATOM 545 C C . GLY A 1 69 ? 7.691 0.059 16.891 1 98.25 69 GLY A C 1
ATOM 546 O O . GLY A 1 69 ? 8.133 -0.86 16.188 1 98.25 69 GLY A O 1
ATOM 547 N N . ALA A 1 70 ? 6.418 0.451 16.891 1 98.06 70 ALA A N 1
ATOM 548 C CA . ALA A 1 70 ? 5.391 -0.256 16.125 1 98.06 70 ALA A CA 1
ATOM 549 C C . ALA A 1 70 ? 5.113 0.448 14.797 1 98.06 70 ALA A C 1
ATOM 551 O O . ALA A 1 70 ? 4.664 -0.181 13.836 1 98.06 70 ALA A O 1
ATOM 552 N N . GLY A 1 71 ? 5.34 1.735 14.734 1 98.25 71 GLY A N 1
ATOM 553 C CA . GLY A 1 71 ? 5.039 2.492 13.531 1 98.25 71 GLY A CA 1
ATOM 554 C C . GLY A 1 71 ? 6.113 3.5 13.172 1 98.25 71 GLY A C 1
ATOM 555 O O . GLY A 1 71 ? 6.949 3.846 14.008 1 98.25 71 GLY A O 1
ATOM 556 N N . SER A 1 72 ? 6.066 3.967 11.875 1 97.81 72 SER A N 1
ATOM 557 C CA . SER A 1 72 ? 7.066 4.914 11.398 1 97.81 72 SER A CA 1
ATOM 558 C C . SER A 1 72 ? 6.648 6.352 11.688 1 97.81 72 SER A C 1
ATOM 560 O O . SER A 1 72 ? 7.5 7.238 11.805 1 97.81 72 SER A O 1
ATOM 562 N N . GLY A 1 73 ? 5.363 6.598 11.641 1 96.81 73 GLY A N 1
ATOM 563 C CA . GLY A 1 73 ? 4.82 7.883 12.047 1 96.81 73 GLY A CA 1
ATOM 564 C C . GLY A 1 73 ? 4.922 8.945 10.969 1 96.81 73 GLY A C 1
ATOM 565 O O . GLY A 1 73 ? 4.406 10.055 11.125 1 96.81 73 GLY A O 1
ATOM 566 N N . ALA A 1 74 ? 5.594 8.695 9.867 1 96 74 ALA A N 1
ATOM 567 C CA . ALA A 1 74 ? 5.781 9.656 8.781 1 96 74 ALA A CA 1
ATOM 568 C C . ALA A 1 74 ? 6.234 8.969 7.5 1 96 74 ALA A C 1
ATOM 570 O O . ALA A 1 74 ? 6.578 7.781 7.516 1 96 74 ALA A O 1
ATOM 571 N N . SER A 1 75 ? 6.148 9.711 6.438 1 95.31 75 SER A N 1
ATOM 572 C CA . SER A 1 75 ? 6.715 9.227 5.184 1 95.31 75 SER A CA 1
ATOM 573 C C . SER A 1 75 ? 8.234 9.141 5.258 1 95.31 75 SER A C 1
ATOM 575 O O . SER A 1 75 ? 8.852 9.758 6.129 1 95.31 75 SER A O 1
ATOM 577 N N . HIS A 1 76 ? 8.836 8.477 4.301 1 96.19 76 HIS A N 1
ATOM 578 C CA . HIS A 1 76 ? 10.281 8.32 4.234 1 96.19 76 HIS A CA 1
ATOM 579 C C . HIS A 1 76 ? 10.977 9.672 4.117 1 96.19 76 HIS A C 1
ATOM 581 O O . HIS A 1 76 ? 12.086 9.852 4.629 1 96.19 76 HIS A O 1
ATOM 587 N N . LEU A 1 77 ? 10.344 10.641 3.48 1 92.44 77 LEU A N 1
ATOM 588 C CA . LEU A 1 77 ? 11.008 11.891 3.137 1 92.44 77 LEU A CA 1
ATOM 589 C C . LEU A 1 77 ? 10.836 12.922 4.25 1 92.44 77 LEU A C 1
ATOM 591 O O . LEU A 1 77 ? 11.406 14.01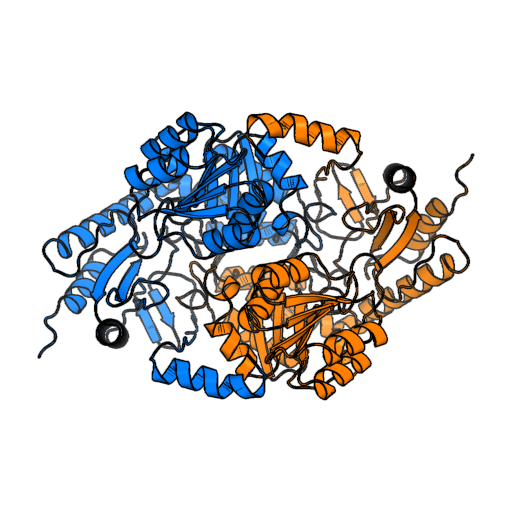6 4.188 1 92.44 77 LEU A O 1
ATOM 595 N N . LEU A 1 78 ? 10.102 12.625 5.301 1 90.88 78 LEU A N 1
ATOM 596 C CA . LEU A 1 78 ? 10.016 13.445 6.504 1 90.88 78 LEU A CA 1
ATOM 597 C C . LEU A 1 78 ? 10.867 12.867 7.621 1 90.88 78 LEU A C 1
ATOM 599 O O . LEU A 1 78 ? 12.094 12.992 7.598 1 90.88 78 LEU A O 1
ATOM 603 N N . THR A 1 79 ? 10.312 12.047 8.477 1 94.12 79 THR A N 1
ATOM 604 C CA . THR A 1 79 ? 11.055 11.391 9.547 1 94.12 79 THR A CA 1
ATOM 605 C C . THR A 1 79 ? 10.711 9.906 9.617 1 94.12 79 THR A C 1
ATOM 607 O O . THR A 1 79 ? 10.852 9.273 10.664 1 94.12 79 THR A O 1
ATOM 610 N N . GLY A 1 80 ? 10.281 9.398 8.516 1 96.69 80 GLY A N 1
ATOM 611 C CA . GLY A 1 80 ? 9.828 8.016 8.555 1 96.69 80 GLY A CA 1
ATOM 612 C C . GLY A 1 80 ? 10.883 7.023 8.102 1 96.69 80 GLY A C 1
ATOM 613 O O . GLY A 1 80 ? 10.703 5.812 8.242 1 96.69 80 GLY A O 1
ATOM 614 N N . HIS A 1 81 ? 11.977 7.484 7.469 1 97.88 81 HIS A N 1
ATOM 615 C CA . HIS A 1 81 ? 13.031 6.598 6.992 1 97.88 81 HIS A CA 1
ATOM 616 C C . HIS A 1 81 ? 14.055 6.309 8.086 1 97.88 81 HIS A C 1
ATOM 618 O O . HIS A 1 81 ? 14.93 7.137 8.359 1 97.88 81 HIS A O 1
ATOM 624 N N . THR A 1 82 ? 14.039 5.125 8.617 1 98.38 82 THR A N 1
ATOM 625 C CA . THR A 1 82 ? 14.93 4.754 9.719 1 98.38 82 THR A CA 1
ATOM 626 C C . THR A 1 82 ? 16.172 4.035 9.195 1 98.38 82 THR A C 1
ATOM 628 O O . THR A 1 82 ? 16.203 3.625 8.031 1 98.38 82 THR A O 1
ATOM 631 N N . LEU A 1 83 ? 17.109 3.879 10.055 1 98.56 83 LEU A N 1
ATOM 632 C CA . LEU A 1 83 ? 18.297 3.109 9.742 1 98.56 83 LEU A CA 1
ATOM 633 C C . LEU A 1 83 ? 17.953 1.679 9.359 1 98.56 83 LEU A C 1
ATOM 635 O O . LEU A 1 83 ? 18.609 1.077 8.508 1 98.56 83 LEU A O 1
ATOM 639 N N . ALA A 1 84 ? 16.922 1.14 10.016 1 98.75 84 ALA A N 1
ATOM 640 C CA . ALA A 1 84 ? 16.469 -0.203 9.656 1 98.75 84 ALA A CA 1
ATOM 641 C C . ALA A 1 84 ? 16.062 -0.272 8.188 1 98.75 84 ALA A C 1
ATOM 643 O O . ALA A 1 84 ? 16.375 -1.248 7.5 1 98.75 84 ALA A O 1
ATOM 644 N N . HIS A 1 85 ? 15.352 0.75 7.707 1 98.75 85 HIS A N 1
ATOM 645 C CA . HIS A 1 85 ? 14.969 0.81 6.301 1 98.75 85 HIS A CA 1
ATOM 646 C C . HIS A 1 85 ? 16.203 0.876 5.398 1 98.75 85 HIS A C 1
ATOM 648 O O . HIS A 1 85 ? 16.281 0.165 4.395 1 98.75 85 HIS A O 1
ATOM 654 N N . GLN A 1 86 ? 17.109 1.728 5.773 1 98.62 86 GLN A N 1
ATOM 655 C CA . GLN A 1 86 ? 18.328 1.896 4.996 1 98.62 86 GLN A CA 1
ATOM 656 C C . GLN A 1 86 ? 19.094 0.582 4.883 1 98.62 86 GLN A C 1
ATOM 658 O O . GLN A 1 86 ? 19.516 0.196 3.793 1 98.62 86 GLN A O 1
ATOM 663 N N . GLN A 1 87 ? 19.266 -0.063 5.977 1 98.81 87 GLN A N 1
ATOM 664 C CA . GLN A 1 87 ? 19.984 -1.328 6.016 1 98.81 87 GLN A CA 1
ATOM 665 C C . GLN A 1 87 ? 19.266 -2.4 5.203 1 98.81 87 GLN A C 1
ATOM 667 O O . GLN A 1 87 ? 19.906 -3.203 4.52 1 98.81 87 GLN A O 1
ATOM 672 N N . ALA A 1 88 ? 17.984 -2.422 5.281 1 98.88 88 ALA A N 1
ATOM 673 C CA . ALA A 1 88 ? 17.203 -3.373 4.496 1 98.88 88 ALA A CA 1
ATOM 674 C C . ALA A 1 88 ? 17.391 -3.145 3.002 1 98.88 88 ALA A C 1
ATOM 676 O O . ALA A 1 88 ? 17.578 -4.094 2.24 1 98.88 88 ALA A O 1
ATOM 677 N N . GLU A 1 89 ? 17.281 -1.871 2.57 1 98.88 89 GLU A N 1
ATOM 678 C CA . GLU A 1 89 ? 17.453 -1.537 1.16 1 98.88 89 GLU A CA 1
ATOM 679 C C . GLU A 1 89 ? 18.844 -1.947 0.666 1 98.88 89 GLU A C 1
ATOM 681 O O . GLU A 1 89 ? 18.969 -2.508 -0.424 1 98.88 89 GLU A O 1
ATOM 686 N N . GLU A 1 90 ? 19.844 -1.697 1.476 1 98.81 90 GLU A N 1
ATOM 687 C CA . GLU A 1 90 ? 21.203 -2.066 1.114 1 98.81 90 GLU A CA 1
ATOM 688 C C . GLU A 1 90 ? 21.359 -3.58 1.028 1 98.81 90 GLU A C 1
ATOM 690 O O . GLU A 1 90 ? 21.984 -4.094 0.095 1 98.81 90 GLU A O 1
ATOM 695 N N . ALA A 1 91 ? 20.828 -4.27 1.957 1 98.88 91 ALA A N 1
ATOM 696 C CA . ALA A 1 91 ? 20.891 -5.727 1.968 1 98.88 91 ALA A CA 1
ATOM 697 C C . ALA A 1 91 ? 20.188 -6.324 0.759 1 98.88 91 ALA A C 1
ATOM 699 O O . ALA A 1 91 ? 20.672 -7.266 0.138 1 98.88 91 ALA A O 1
ATOM 700 N N . LEU A 1 92 ? 19.047 -5.785 0.427 1 98.94 92 LEU A N 1
ATOM 701 C CA . LEU A 1 92 ? 18.266 -6.27 -0.703 1 98.94 92 LEU A CA 1
ATOM 702 C C . LEU A 1 92 ? 19 -6.035 -2.018 1 98.94 92 LEU A C 1
ATOM 704 O O . LEU A 1 92 ? 19.062 -6.926 -2.869 1 98.94 92 LEU A O 1
ATOM 708 N N . ALA A 1 93 ? 19.516 -4.816 -2.176 1 98.81 93 ALA A N 1
ATOM 709 C CA . ALA A 1 93 ? 20.281 -4.504 -3.379 1 98.81 93 ALA A CA 1
ATOM 710 C C . ALA A 1 93 ? 21.453 -5.473 -3.549 1 98.81 93 ALA A C 1
ATOM 712 O O . ALA A 1 93 ? 21.656 -6.031 -4.629 1 98.81 93 ALA A O 1
ATOM 713 N N . GLY A 1 94 ? 22.203 -5.656 -2.469 1 98.56 94 GLY A N 1
ATOM 714 C CA . GLY A 1 94 ? 23.328 -6.582 -2.508 1 98.56 94 GLY A CA 1
ATOM 715 C C . GLY A 1 94 ? 22.922 -8.008 -2.826 1 98.56 94 GLY A C 1
ATOM 716 O O . GLY A 1 94 ? 23.594 -8.695 -3.588 1 98.56 94 GLY A O 1
ATOM 717 N N . PHE A 1 95 ? 21.812 -8.461 -2.277 1 98.81 95 PHE A N 1
ATOM 718 C CA . PHE A 1 95 ? 21.359 -9.836 -2.418 1 98.81 95 PHE A CA 1
ATOM 719 C C . PHE A 1 95 ? 21.016 -10.141 -3.871 1 98.81 95 PHE A C 1
ATOM 721 O O . PHE A 1 95 ? 21.312 -11.234 -4.363 1 98.81 95 PHE A O 1
ATOM 728 N N . VAL A 1 96 ? 20.375 -9.133 -4.598 1 98.5 96 VAL A N 1
ATOM 729 C CA . VAL A 1 96 ? 19.953 -9.398 -5.965 1 98.5 96 VAL A CA 1
ATOM 730 C C . VAL A 1 96 ? 21 -8.883 -6.949 1 98.5 96 VAL A C 1
ATOM 732 O O . VAL A 1 96 ? 20.781 -8.906 -8.164 1 98.5 96 VAL A O 1
ATOM 735 N N . GLY A 1 97 ? 22.062 -8.367 -6.477 1 97.56 97 GLY A N 1
ATOM 736 C CA . GLY A 1 97 ? 23.188 -7.973 -7.305 1 97.56 97 GLY A CA 1
ATOM 737 C C . GLY A 1 97 ? 22.938 -6.691 -8.078 1 97.56 97 GLY A C 1
ATOM 738 O O . GLY A 1 97 ? 23.281 -6.594 -9.258 1 97.56 97 GLY A O 1
ATOM 739 N N . ARG A 1 98 ? 22.297 -5.73 -7.469 1 98 98 ARG A N 1
ATOM 740 C CA . ARG A 1 98 ? 22.062 -4.43 -8.078 1 98 98 ARG A CA 1
ATOM 741 C C . ARG A 1 98 ? 22.703 -3.312 -7.266 1 98 98 ARG A C 1
ATOM 743 O O . ARG A 1 98 ? 23.125 -3.531 -6.125 1 98 98 ARG A O 1
ATOM 750 N N . GLU A 1 99 ? 22.812 -2.119 -7.797 1 98.31 99 GLU A N 1
ATOM 751 C CA . GLU A 1 99 ? 23.516 -1.016 -7.148 1 98.31 99 GLU A CA 1
ATOM 752 C C . GLU A 1 99 ? 22.719 -0.464 -5.973 1 98.31 99 GLU A C 1
ATOM 754 O O . GLU A 1 99 ? 23.281 -0.07 -4.953 1 98.31 99 GLU A O 1
ATOM 759 N N . ALA A 1 100 ? 21.438 -0.399 -6.109 1 98.69 100 ALA A N 1
ATOM 760 C CA . ALA A 1 100 ? 20.562 0.215 -5.105 1 98.69 100 ALA A CA 1
ATOM 761 C C . ALA A 1 100 ? 19.172 -0.399 -5.129 1 98.69 100 ALA A C 1
ATOM 763 O O . ALA A 1 100 ? 18.781 -1.015 -6.121 1 98.69 100 ALA A O 1
ATOM 764 N N . ALA A 1 101 ? 18.5 -0.273 -4.062 1 98.88 101 ALA A N 1
ATOM 765 C CA . ALA A 1 101 ? 17.125 -0.738 -3.943 1 98.88 101 ALA A CA 1
ATOM 766 C C . ALA A 1 101 ? 16.281 0.245 -3.137 1 98.88 101 ALA A C 1
ATOM 768 O O . ALA A 1 101 ? 16.812 1.05 -2.371 1 98.88 101 ALA A O 1
ATOM 769 N N . LEU A 1 102 ? 15.039 0.224 -3.357 1 98.88 102 LEU A N 1
ATOM 770 C CA . LEU A 1 102 ? 14.055 1.058 -2.68 1 98.88 102 LEU A CA 1
ATOM 771 C C . LEU A 1 102 ? 12.898 0.212 -2.148 1 98.88 102 LEU A C 1
ATOM 773 O O . LEU A 1 102 ? 12.336 -0.606 -2.881 1 98.88 102 LEU A O 1
ATOM 777 N N . LEU A 1 103 ? 12.523 0.428 -0.88 1 98.75 103 LEU A N 1
ATOM 778 C CA . LEU A 1 103 ? 11.445 -0.325 -0.239 1 98.75 103 LEU A CA 1
ATOM 779 C C . LEU A 1 103 ? 10.094 0.307 -0.532 1 98.75 103 LEU A C 1
ATOM 781 O O . LEU A 1 103 ? 9.977 1.531 -0.621 1 98.75 103 LEU A O 1
ATOM 785 N N . PHE A 1 104 ? 9.117 -0.503 -0.666 1 98.75 104 PHE A N 1
ATOM 786 C CA . PHE A 1 104 ? 7.723 -0.105 -0.803 1 98.75 104 PHE A CA 1
ATOM 787 C C . PHE A 1 104 ? 6.832 -0.928 0.12 1 98.75 104 PHE A C 1
ATOM 789 O O . PHE A 1 104 ? 7.211 -2.02 0.549 1 98.75 104 PHE A O 1
ATOM 796 N N . GLY A 1 105 ? 5.648 -0.411 0.406 1 98.06 105 GLY A N 1
ATOM 797 C CA . GLY A 1 105 ? 4.73 -1.078 1.315 1 98.06 105 GLY A CA 1
ATOM 798 C C . GLY A 1 105 ? 4.074 -2.303 0.707 1 98.06 105 GLY A C 1
ATOM 799 O O . GLY A 1 105 ? 3.557 -3.158 1.428 1 98.06 105 GLY A O 1
ATOM 800 N N . SER A 1 106 ? 4.07 -2.424 -0.601 1 98.5 106 SER A N 1
ATOM 801 C CA . SER A 1 106 ? 3.502 -3.562 -1.314 1 98.5 106 SER A CA 1
ATOM 802 C C . SER A 1 106 ? 4.004 -3.623 -2.752 1 98.5 106 SER A C 1
ATOM 804 O O . SER A 1 106 ? 4.551 -2.645 -3.266 1 98.5 106 SER A O 1
ATOM 806 N N . GLY A 1 107 ? 3.828 -4.82 -3.332 1 98.62 107 GLY A N 1
ATOM 807 C CA . GLY A 1 107 ? 4.113 -4.922 -4.754 1 98.62 107 GLY A CA 1
ATOM 808 C C . GLY A 1 107 ? 3.227 -4.035 -5.605 1 98.62 107 GLY A C 1
ATOM 809 O O . GLY A 1 107 ? 3.678 -3.479 -6.609 1 98.62 107 GLY A O 1
ATOM 810 N N . TYR A 1 108 ? 1.945 -3.879 -5.23 1 98.81 108 TYR A N 1
ATOM 811 C CA . TYR A 1 108 ? 1.013 -2.998 -5.926 1 98.81 108 TYR A CA 1
ATOM 812 C C . TYR A 1 108 ? 1.546 -1.571 -5.98 1 98.81 108 TYR A C 1
ATOM 814 O O . TYR A 1 108 ? 1.563 -0.946 -7.043 1 98.81 108 TYR A O 1
ATOM 822 N N . ALA A 1 109 ? 2.01 -1.061 -4.84 1 98.75 109 ALA A N 1
ATOM 823 C CA . ALA A 1 109 ? 2.553 0.291 -4.738 1 98.75 109 ALA A CA 1
ATOM 824 C C . ALA A 1 109 ? 3.814 0.438 -5.586 1 98.75 109 ALA A C 1
ATOM 826 O O . ALA A 1 109 ? 4.012 1.46 -6.25 1 98.75 109 ALA A O 1
ATOM 827 N N . ALA A 1 110 ? 4.68 -0.549 -5.527 1 98.88 110 ALA A N 1
ATOM 828 C CA . ALA A 1 110 ? 5.922 -0.512 -6.297 1 98.88 110 ALA A CA 1
ATOM 829 C C . ALA A 1 110 ? 5.637 -0.442 -7.793 1 98.88 110 ALA A C 1
ATOM 831 O O . ALA A 1 110 ? 6.273 0.33 -8.516 1 98.88 110 ALA A O 1
ATOM 832 N N . ASN A 1 111 ? 4.688 -1.231 -8.266 1 98.94 111 ASN A N 1
ATOM 833 C CA . ASN A 1 111 ? 4.348 -1.263 -9.68 1 98.94 111 ASN A CA 1
ATOM 834 C C . ASN A 1 111 ? 3.789 0.076 -10.156 1 98.94 111 ASN A C 1
ATOM 836 O O . ASN A 1 111 ? 4.168 0.571 -11.219 1 98.94 111 ASN A O 1
ATOM 840 N N . LEU A 1 112 ? 2.902 0.636 -9.328 1 98.88 112 LEU A N 1
ATOM 841 C CA . LEU A 1 112 ? 2.412 1.969 -9.664 1 98.88 112 LEU A CA 1
ATOM 842 C C . LEU A 1 112 ? 3.561 2.969 -9.727 1 98.88 112 LEU A C 1
ATOM 844 O O . LEU A 1 112 ? 3.639 3.773 -10.656 1 98.88 112 LEU A O 1
ATOM 848 N N . ALA A 1 113 ? 4.422 2.918 -8.773 1 98.75 113 ALA A N 1
ATOM 849 C CA . ALA A 1 113 ? 5.5 3.891 -8.602 1 98.75 113 ALA A CA 1
ATOM 850 C C . ALA A 1 113 ? 6.453 3.865 -9.797 1 98.75 113 ALA A C 1
ATOM 852 O O . ALA A 1 113 ? 6.754 4.91 -10.375 1 98.75 113 ALA A O 1
ATOM 853 N N . VAL A 1 114 ? 6.918 2.703 -10.148 1 98.88 114 VAL A N 1
ATOM 854 C CA . VAL A 1 114 ? 7.949 2.584 -11.172 1 98.88 114 VAL A CA 1
ATOM 855 C C . VAL A 1 114 ? 7.402 3.064 -12.516 1 98.88 114 VAL A C 1
ATOM 857 O O . VAL A 1 114 ? 8.023 3.895 -13.18 1 98.88 114 VAL A O 1
ATOM 860 N N . ILE A 1 115 ? 6.25 2.619 -12.859 1 98.94 115 ILE A N 1
ATOM 861 C CA . ILE A 1 115 ? 5.711 2.91 -14.18 1 98.94 115 ILE A CA 1
ATOM 862 C C . ILE A 1 115 ? 5.383 4.398 -14.289 1 98.94 115 ILE A C 1
ATOM 864 O O . ILE A 1 115 ? 5.809 5.07 -15.227 1 98.94 115 ILE A O 1
ATOM 868 N N . THR A 1 116 ? 4.746 4.965 -13.266 1 98.81 116 THR A N 1
ATOM 869 C CA . THR A 1 116 ? 4.285 6.348 -13.344 1 98.81 116 THR A CA 1
ATOM 870 C C . THR A 1 116 ? 5.453 7.312 -13.18 1 98.81 116 THR A C 1
ATOM 872 O O . THR A 1 116 ? 5.336 8.5 -13.492 1 98.81 116 THR A O 1
ATOM 875 N N . SER A 1 117 ? 6.566 6.855 -12.656 1 98.69 117 SER A N 1
ATOM 876 C CA . SER A 1 117 ? 7.723 7.723 -12.477 1 98.69 117 SER A CA 1
ATOM 877 C C . SER A 1 117 ? 8.547 7.82 -13.75 1 98.69 117 SER A C 1
ATOM 879 O O . SER A 1 117 ? 9.336 8.75 -13.922 1 98.69 117 SER A O 1
ATOM 881 N N . LEU A 1 118 ? 8.344 6.859 -14.672 1 98.81 118 LEU A N 1
ATOM 882 C CA . LEU A 1 118 ? 9.25 6.773 -15.805 1 98.81 118 LEU A CA 1
ATOM 883 C C . LEU A 1 118 ? 8.547 7.156 -17.094 1 98.81 118 LEU A C 1
ATOM 885 O O . LEU A 1 118 ? 9.18 7.633 -18.047 1 98.81 118 LEU A O 1
ATOM 889 N N . VAL A 1 119 ? 7.219 6.91 -17.188 1 98.81 119 VAL A N 1
ATOM 890 C CA . VAL A 1 119 ? 6.516 7.207 -18.422 1 98.81 119 VAL A CA 1
ATOM 891 C C . VAL A 1 119 ? 5.262 8.023 -18.125 1 98.81 119 VAL A C 1
ATOM 893 O O . VAL A 1 119 ? 4.738 7.988 -17.016 1 98.81 119 VAL A O 1
ATOM 896 N N . GLY A 1 120 ? 4.781 8.781 -19.016 1 98.31 120 GLY A N 1
ATOM 897 C CA . GLY A 1 120 ? 3.568 9.578 -19 1 98.31 120 GLY A CA 1
ATOM 898 C C . GLY A 1 120 ? 3.055 9.898 -20.391 1 98.31 120 GLY A C 1
ATOM 899 O O . GLY A 1 120 ? 3.346 9.172 -21.344 1 98.31 120 GLY A O 1
ATOM 900 N N . ARG A 1 121 ? 2.205 10.961 -20.5 1 97.94 121 ARG A N 1
ATOM 901 C CA . ARG A 1 121 ? 1.68 11.383 -21.797 1 97.94 121 ARG A CA 1
ATOM 902 C C . ARG A 1 121 ? 2.803 11.578 -22.797 1 97.94 121 ARG A C 1
ATOM 904 O O . ARG A 1 121 ? 3.805 12.234 -22.516 1 97.94 121 ARG A O 1
ATOM 911 N N . GLY A 1 122 ? 2.666 10.969 -23.969 1 98.31 122 GLY A N 1
ATOM 912 C CA . GLY A 1 122 ? 3.662 11.078 -25.016 1 98.31 122 GLY A CA 1
ATOM 913 C C . GLY A 1 122 ? 4.641 9.914 -25.031 1 98.31 122 GLY A C 1
ATOM 914 O O . GLY A 1 122 ? 5.344 9.703 -26.031 1 98.31 122 GLY A O 1
ATOM 915 N N . ASP A 1 123 ? 4.723 9.125 -23.984 1 98.81 123 ASP A N 1
ATOM 916 C CA . ASP A 1 123 ? 5.551 7.93 -23.891 1 98.81 123 ASP A CA 1
ATOM 917 C C . ASP A 1 123 ? 4.73 6.668 -24.156 1 98.81 123 ASP A C 1
ATOM 919 O O . ASP A 1 123 ? 3.525 6.75 -24.406 1 98.81 123 ASP A O 1
ATOM 923 N N . ALA A 1 124 ? 5.402 5.488 -24.125 1 98.88 124 ALA A N 1
ATOM 924 C CA . ALA A 1 124 ? 4.688 4.246 -24.391 1 98.88 124 ALA A CA 1
ATOM 925 C C . ALA A 1 124 ? 5.09 3.15 -23.406 1 98.88 124 ALA A C 1
ATOM 927 O O . ALA A 1 124 ? 6.262 3.051 -23.031 1 98.88 124 ALA A O 1
ATOM 928 N N . VAL A 1 125 ? 4.176 2.406 -23.016 1 98.94 125 VAL A N 1
ATOM 929 C CA . VAL A 1 125 ? 4.41 1.213 -22.203 1 98.94 125 VAL A CA 1
ATOM 930 C C . VAL A 1 125 ? 3.844 -0.012 -22.922 1 98.94 125 VAL A C 1
ATOM 932 O O . VAL A 1 125 ? 2.754 0.045 -23.5 1 98.94 125 VAL A O 1
ATOM 935 N N . PHE A 1 126 ? 4.605 -1.059 -23.031 1 98.94 126 PHE A N 1
ATOM 936 C CA . PHE A 1 126 ? 4.266 -2.342 -23.625 1 98.94 126 PHE A CA 1
ATOM 937 C C . PHE A 1 126 ? 4.164 -3.43 -22.562 1 98.94 126 PHE A C 1
ATOM 939 O O . PHE A 1 126 ? 5.148 -3.727 -21.875 1 98.94 126 PHE A O 1
ATOM 946 N N . ALA A 1 127 ? 2.986 -3.975 -22.391 1 98.88 127 ALA A N 1
ATOM 947 C CA . ALA A 1 127 ? 2.729 -4.883 -21.281 1 98.88 127 ALA A CA 1
ATOM 948 C C . ALA A 1 127 ? 2.199 -6.227 -21.781 1 98.88 127 ALA A C 1
ATOM 950 O O . ALA A 1 127 ? 1.408 -6.277 -22.734 1 98.88 127 ALA A O 1
ATOM 951 N N . ASP A 1 128 ? 2.635 -7.293 -21.203 1 98.75 128 ASP A N 1
ATOM 952 C CA . ASP A 1 128 ? 2.109 -8.617 -21.516 1 98.75 128 ASP A CA 1
ATOM 953 C C . ASP A 1 128 ? 0.631 -8.727 -21.141 1 98.75 128 ASP A C 1
ATOM 955 O O . ASP A 1 128 ? 0.203 -8.211 -20.109 1 98.75 128 ASP A O 1
ATOM 959 N N . LYS A 1 129 ? -0.103 -9.492 -21.875 1 97.25 129 LYS A N 1
ATOM 960 C CA . LYS A 1 129 ? -1.55 -9.586 -21.719 1 97.25 129 LYS A CA 1
ATOM 961 C C . LYS A 1 129 ? -1.908 -10.258 -20.391 1 97.25 129 LYS A C 1
ATOM 963 O O . LYS A 1 129 ? -3.008 -10.062 -19.875 1 97.25 129 LYS A O 1
ATOM 968 N N . LEU A 1 130 ? -0.981 -11 -19.797 1 95.81 130 LEU A N 1
ATOM 969 C CA . LEU A 1 130 ? -1.3 -11.75 -18.594 1 95.81 130 LEU A CA 1
ATOM 970 C C . LEU A 1 130 ? -0.67 -11.094 -17.359 1 95.81 130 LEU A C 1
ATOM 972 O O . LEU A 1 130 ? -0.635 -11.688 -16.281 1 95.81 130 LEU A O 1
ATOM 976 N N . ASN A 1 131 ? -0.237 -9.859 -17.531 1 97.88 131 ASN A N 1
ATOM 977 C CA . ASN A 1 131 ? 0.376 -9.133 -16.422 1 97.88 131 ASN A CA 1
ATOM 978 C C . ASN A 1 131 ? -0.574 -9.008 -15.234 1 97.88 131 ASN A C 1
ATOM 980 O O . ASN A 1 131 ? -1.79 -8.922 -15.414 1 97.88 131 ASN A O 1
ATOM 984 N N . HIS A 1 132 ? 0.04 -9.039 -14.078 1 97.25 132 HIS A N 1
ATOM 985 C CA . HIS A 1 132 ? -0.673 -8.781 -12.836 1 97.25 132 HIS A CA 1
ATOM 986 C C . HIS A 1 132 ? -1.454 -7.477 -12.906 1 97.25 132 HIS A C 1
ATOM 988 O O . HIS A 1 132 ? -1.016 -6.52 -13.555 1 97.25 132 HIS A O 1
ATOM 994 N N . ALA A 1 133 ? -2.566 -7.395 -12.211 1 96.06 133 ALA A N 1
ATOM 995 C CA . ALA A 1 133 ? -3.484 -6.258 -12.211 1 96.06 133 ALA A CA 1
ATOM 996 C C . ALA A 1 133 ? -2.758 -4.965 -11.836 1 96.06 133 ALA A C 1
ATOM 998 O O . ALA A 1 133 ? -3.043 -3.904 -12.398 1 96.06 133 ALA A O 1
ATOM 999 N N . SER A 1 134 ? -1.836 -4.996 -10.875 1 98.19 134 SER A N 1
ATOM 1000 C CA . SER A 1 134 ? -1.155 -3.797 -10.398 1 98.19 134 SER A CA 1
ATOM 1001 C C . SER A 1 134 ? -0.258 -3.205 -11.484 1 98.19 134 SER A C 1
ATOM 1003 O O . SER A 1 134 ? -0.082 -1.988 -11.555 1 98.19 134 SER A O 1
ATOM 1005 N N . LEU A 1 135 ? 0.373 -4.035 -12.344 1 98.69 135 LEU A N 1
ATOM 1006 C CA . LEU A 1 135 ? 1.116 -3.52 -13.492 1 98.69 135 LEU A CA 1
ATOM 1007 C C . LEU A 1 135 ? 0.193 -2.766 -14.438 1 98.69 135 LEU A C 1
ATOM 1009 O O . LEU A 1 135 ? 0.517 -1.66 -14.883 1 98.69 135 LEU A O 1
ATOM 1013 N N . ASN A 1 136 ? -0.953 -3.375 -14.727 1 98.19 136 ASN A N 1
ATOM 1014 C CA . ASN A 1 136 ? -1.916 -2.756 -15.633 1 98.19 136 ASN A CA 1
ATOM 1015 C C . ASN A 1 136 ? -2.432 -1.431 -15.086 1 98.19 136 ASN A C 1
ATOM 1017 O O . ASN A 1 136 ? -2.578 -0.459 -15.828 1 98.19 136 ASN A O 1
ATOM 1021 N N . ASP A 1 137 ? -2.697 -1.434 -13.82 1 98.69 137 ASP A N 1
ATOM 1022 C CA . ASP A 1 137 ? -3.164 -0.2 -13.195 1 98.69 137 ASP A CA 1
ATOM 1023 C C . ASP A 1 137 ? -2.1 0.892 -13.266 1 98.69 137 ASP A C 1
ATOM 1025 O O . ASP A 1 137 ? -2.42 2.068 -13.445 1 98.69 137 ASP A O 1
ATOM 1029 N N . GLY A 1 138 ? -0.81 0.518 -13.031 1 98.81 138 GLY A N 1
ATOM 1030 C CA . GLY A 1 138 ? 0.269 1.477 -13.211 1 98.81 138 GLY A CA 1
ATOM 1031 C C . GLY A 1 138 ? 0.322 2.053 -14.609 1 98.81 138 GLY A C 1
ATOM 1032 O O . GLY A 1 138 ? 0.528 3.256 -14.789 1 98.81 138 GLY A O 1
ATOM 1033 N N . CYS A 1 139 ? 0.134 1.209 -15.641 1 98.75 139 CYS A N 1
ATOM 1034 C CA . CYS A 1 139 ? 0.125 1.654 -17.031 1 98.75 139 CYS A CA 1
ATOM 1035 C C . CYS A 1 139 ? -1.004 2.648 -17.266 1 98.75 139 CYS A C 1
ATOM 1037 O O . CYS A 1 139 ? -0.793 3.691 -17.891 1 98.75 139 CYS A O 1
ATOM 1039 N N . LEU A 1 140 ? -2.182 2.328 -16.75 1 98.44 140 LEU A N 1
ATOM 1040 C CA . LEU A 1 140 ? -3.34 3.197 -16.922 1 98.44 140 LEU A CA 1
ATOM 1041 C C . LEU A 1 140 ? -3.123 4.535 -16.234 1 98.44 140 LEU A C 1
ATOM 1043 O O . LEU A 1 140 ? -3.396 5.594 -16.812 1 98.44 140 LEU A O 1
ATOM 1047 N N . LEU A 1 141 ? -2.643 4.488 -15.055 1 98.69 141 LEU A N 1
ATOM 1048 C CA . LEU A 1 141 ? -2.449 5.688 -14.242 1 98.69 141 LEU A CA 1
ATOM 1049 C C . LEU A 1 141 ? -1.397 6.598 -14.867 1 98.69 141 LEU A C 1
ATOM 1051 O O . LEU A 1 141 ? -1.467 7.82 -14.719 1 98.69 141 LEU A O 1
ATOM 1055 N N . SER A 1 142 ? -0.429 6.055 -15.57 1 98.5 142 SER A N 1
ATOM 1056 C CA . SER A 1 142 ? 0.668 6.82 -16.156 1 98.5 142 SER A CA 1
ATOM 1057 C C . SER A 1 142 ? 0.176 7.723 -17.281 1 98.5 142 SER A C 1
ATOM 1059 O O . SER A 1 142 ? 0.834 8.703 -17.625 1 98.5 142 SER A O 1
ATOM 1061 N N . ARG A 1 143 ? -0.931 7.324 -17.969 1 97.69 143 ARG A N 1
ATOM 1062 C CA . ARG A 1 143 ? -1.521 8.008 -19.109 1 97.69 143 ARG A CA 1
ATOM 1063 C C . ARG A 1 143 ? -0.621 7.906 -20.344 1 97.69 143 ARG A C 1
ATOM 1065 O O . ARG A 1 143 ? -0.809 8.633 -21.312 1 97.69 143 ARG A O 1
ATOM 1072 N N . ALA A 1 144 ? 0.435 7.059 -20.297 1 98.69 144 ALA A N 1
ATOM 1073 C CA . ALA A 1 144 ? 1.22 6.727 -21.484 1 98.69 144 ALA A CA 1
ATOM 1074 C C . ALA A 1 144 ? 0.392 5.922 -22.484 1 98.69 144 ALA A C 1
ATOM 1076 O O . ALA A 1 144 ? -0.72 5.488 -22.172 1 98.69 144 ALA A O 1
ATOM 1077 N N . ASP A 1 145 ? 0.896 5.852 -23.719 1 98.69 145 ASP A N 1
ATOM 1078 C CA . ASP A 1 145 ? 0.306 4.918 -24.672 1 98.69 145 ASP A CA 1
ATOM 1079 C C . ASP A 1 145 ? 0.469 3.475 -24.203 1 98.69 145 ASP A C 1
ATOM 1081 O O . ASP A 1 145 ? 1.568 2.92 -24.25 1 98.69 145 ASP A O 1
ATOM 1085 N N . PHE A 1 146 ? -0.61 2.932 -23.734 1 98.62 146 PHE A N 1
ATOM 1086 C CA . PHE A 1 146 ? -0.623 1.605 -23.125 1 98.62 146 PHE A CA 1
ATOM 1087 C C . PHE A 1 146 ? -0.967 0.542 -24.156 1 98.62 146 PHE A C 1
ATOM 1089 O O . PHE A 1 146 ? -2.121 0.427 -24.578 1 98.62 146 PHE A O 1
ATOM 1096 N N . GLN A 1 147 ? -0.007 -0.264 -24.562 1 98.75 147 GLN A N 1
ATOM 1097 C CA . GLN A 1 147 ? -0.182 -1.301 -25.578 1 98.75 147 GLN A CA 1
ATOM 1098 C C . GLN A 1 147 ? 0.079 -2.688 -25 1 98.75 147 GLN A C 1
ATOM 1100 O O . GLN A 1 147 ? 1.155 -2.945 -24.453 1 98.75 147 GLN A O 1
ATOM 1105 N N . ARG A 1 148 ? -0.815 -3.559 -25.172 1 98.38 148 ARG A N 1
ATOM 1106 C CA . ARG A 1 148 ? -0.657 -4.93 -24.703 1 98.38 148 ARG A CA 1
ATOM 1107 C C . ARG A 1 148 ? -0.247 -5.859 -25.844 1 98.38 148 ARG A C 1
ATOM 1109 O O . ARG A 1 148 ? -0.737 -5.727 -26.969 1 98.38 148 ARG A O 1
ATOM 1116 N N . PHE A 1 149 ? 0.72 -6.676 -25.578 1 98.81 149 PHE A N 1
ATOM 1117 C CA . PHE A 1 149 ? 1.095 -7.688 -26.562 1 98.81 149 PHE A CA 1
ATOM 1118 C C . PHE A 1 149 ? 0.662 -9.07 -26.109 1 98.81 149 PHE A C 1
ATOM 1120 O O . PHE A 1 149 ? 0.411 -9.289 -24.922 1 98.81 149 PHE A O 1
ATOM 1127 N N . ARG A 1 150 ? 0.519 -9.977 -27.094 1 98.5 150 ARG A N 1
ATOM 1128 C CA . ARG A 1 150 ? 0.11 -11.352 -26.797 1 98.5 150 ARG A CA 1
ATOM 1129 C C . ARG A 1 150 ? 1.094 -12.023 -25.844 1 98.5 150 ARG A C 1
ATOM 1131 O O . ARG A 1 150 ? 2.301 -11.781 -25.922 1 98.5 150 ARG A O 1
ATOM 1138 N N . HIS A 1 151 ? 0.548 -12.828 -25.016 1 97.38 151 HIS A N 1
ATOM 1139 C CA . HIS A 1 151 ? 1.312 -13.438 -23.938 1 97.38 151 HIS A CA 1
ATOM 1140 C C . HIS A 1 151 ? 2.57 -14.117 -24.453 1 97.38 151 HIS A C 1
ATOM 1142 O O . HIS A 1 151 ? 2.49 -15.023 -25.297 1 97.38 151 HIS A O 1
ATOM 1148 N N . ASN A 1 152 ? 3.688 -13.648 -23.984 1 98.19 152 ASN A N 1
ATOM 1149 C CA . ASN A 1 152 ? 5.012 -14.188 -24.281 1 98.19 152 ASN A CA 1
ATOM 1150 C C . ASN A 1 152 ? 5.285 -14.211 -25.781 1 98.19 152 ASN A C 1
ATOM 1152 O O . ASN A 1 152 ? 6.047 -15.047 -26.266 1 98.19 152 ASN A O 1
ATOM 1156 N N . ASP A 1 153 ? 4.637 -13.352 -26.5 1 98.81 153 ASP A N 1
ATOM 1157 C CA . ASP A 1 153 ? 4.816 -13.25 -27.953 1 98.81 153 ASP A CA 1
ATOM 1158 C C . ASP A 1 153 ? 5.824 -12.164 -28.297 1 98.81 153 ASP A C 1
ATOM 1160 O O . ASP A 1 153 ? 5.445 -11.023 -28.562 1 98.81 153 ASP A O 1
ATOM 1164 N N . LEU A 1 154 ? 7.016 -12.578 -28.469 1 98.88 154 LEU A N 1
ATOM 1165 C CA . LEU A 1 154 ? 8.117 -11.656 -28.703 1 98.88 154 LEU A CA 1
ATOM 1166 C C . LEU A 1 154 ? 7.988 -10.992 -30.078 1 98.88 154 LEU A C 1
ATOM 1168 O O . LEU A 1 154 ? 8.375 -9.836 -30.25 1 98.88 154 LEU A O 1
ATOM 1172 N N . ALA A 1 155 ? 7.508 -11.742 -31.016 1 98.81 155 ALA A N 1
ATOM 1173 C CA . ALA A 1 155 ? 7.328 -11.164 -32.344 1 98.81 155 ALA A CA 1
ATOM 1174 C C . ALA A 1 155 ? 6.309 -10.031 -32.312 1 98.81 155 ALA A C 1
ATOM 1176 O O . ALA A 1 155 ? 6.516 -8.992 -32.938 1 98.81 155 ALA A O 1
ATOM 1177 N N . HIS A 1 156 ? 5.266 -10.266 -31.625 1 98.88 156 HIS A N 1
ATOM 1178 C CA . HIS A 1 156 ? 4.258 -9.219 -31.484 1 98.88 156 HIS A CA 1
ATOM 1179 C C . HIS A 1 156 ? 4.82 -8.008 -30.75 1 98.88 156 HIS A C 1
ATOM 1181 O O . HIS A 1 156 ? 4.598 -6.867 -31.156 1 98.88 156 HIS A O 1
ATOM 1187 N N . LEU A 1 157 ? 5.527 -8.211 -29.688 1 98.94 157 LEU A N 1
ATOM 1188 C CA . LEU A 1 157 ? 6.16 -7.133 -28.938 1 98.94 157 LEU A CA 1
ATOM 1189 C C . LEU A 1 157 ? 7.105 -6.336 -29.828 1 98.94 157 LEU A C 1
ATOM 1191 O O . LEU A 1 157 ? 7.09 -5.102 -29.812 1 98.94 157 LEU A O 1
ATOM 1195 N N . GLU A 1 158 ? 7.879 -7.059 -30.516 1 98.88 158 GLU A N 1
ATOM 1196 C CA . GLU A 1 158 ? 8.836 -6.371 -31.375 1 98.88 158 GLU A CA 1
ATOM 1197 C C . GLU A 1 158 ? 8.133 -5.508 -32.406 1 98.88 158 GLU A C 1
ATOM 1199 O O . GLU A 1 158 ? 8.586 -4.406 -32.719 1 98.88 158 GLU A O 1
ATOM 1204 N N . GLN A 1 159 ? 7.098 -6.023 -33 1 98.88 159 GLN A N 1
ATOM 1205 C CA . GLN A 1 159 ? 6.309 -5.238 -33.969 1 98.88 159 GLN A CA 1
ATOM 1206 C C . GLN A 1 159 ? 5.824 -3.938 -33.312 1 98.88 159 GLN A C 1
ATOM 1208 O O . GLN A 1 159 ? 5.93 -2.867 -33.938 1 98.88 159 GLN A O 1
ATOM 1213 N N . LEU A 1 160 ? 5.27 -4.027 -32.125 1 98.88 160 LEU A N 1
ATOM 1214 C CA . LEU A 1 160 ? 4.766 -2.855 -31.438 1 98.88 160 LEU A CA 1
ATOM 1215 C C . LEU A 1 160 ? 5.891 -1.865 -31.141 1 98.88 160 LEU A C 1
ATOM 1217 O O . LEU A 1 160 ? 5.707 -0.655 -31.297 1 98.88 160 LEU A O 1
ATOM 1221 N N . LEU A 1 161 ? 7.023 -2.365 -30.703 1 98.88 161 LEU A N 1
ATOM 1222 C CA . LEU A 1 161 ? 8.18 -1.525 -30.422 1 98.88 161 LEU A CA 1
ATOM 1223 C C . LEU A 1 161 ? 8.641 -0.788 -31.672 1 98.88 161 LEU A C 1
ATOM 1225 O O . LEU A 1 161 ? 8.945 0.406 -31.609 1 98.88 161 LEU A O 1
ATOM 1229 N N . ALA A 1 162 ? 8.688 -1.531 -32.719 1 98.69 162 ALA A N 1
ATOM 1230 C CA . ALA A 1 162 ? 9.148 -0.966 -34 1 98.69 162 ALA A CA 1
ATOM 1231 C C . ALA A 1 162 ? 8.203 0.121 -34.5 1 98.69 162 ALA A C 1
ATOM 1233 O O . ALA A 1 162 ? 8.633 1.104 -35.094 1 98.69 162 ALA A O 1
ATOM 1234 N N . ASP A 1 163 ? 6.973 -0.031 -34.219 1 98.56 163 ASP A N 1
ATOM 1235 C CA . ASP A 1 163 ? 5.945 0.881 -34.719 1 98.56 163 ASP A CA 1
ATOM 1236 C C . ASP A 1 163 ? 5.852 2.127 -33.844 1 98.56 163 ASP A C 1
ATOM 1238 O O . ASP A 1 163 ? 5.254 3.129 -34.25 1 98.56 163 ASP A O 1
ATOM 1242 N N . SER A 1 164 ? 6.395 2.092 -32.656 1 98.38 164 SER A N 1
ATOM 1243 C CA . SER A 1 164 ? 6.234 3.182 -31.703 1 98.38 164 SER A CA 1
ATOM 1244 C C . SER A 1 164 ? 7.289 4.262 -31.922 1 98.38 164 SER A C 1
ATOM 1246 O O . SER A 1 164 ? 8.484 3.973 -31.938 1 98.38 164 SER A O 1
ATOM 1248 N N . GLY A 1 165 ? 6.875 5.508 -32 1 97.75 165 GLY A N 1
ATOM 1249 C CA . GLY A 1 165 ? 7.777 6.641 -32.094 1 97.75 165 GLY A CA 1
ATOM 1250 C C . GLY A 1 165 ? 7.977 7.348 -30.766 1 97.75 165 GLY A C 1
ATOM 1251 O O . GLY A 1 165 ? 8.562 8.43 -30.719 1 97.75 165 GLY A O 1
ATOM 1252 N N . ALA A 1 166 ? 7.477 6.773 -29.672 1 98.38 166 ALA A N 1
ATOM 1253 C CA . ALA A 1 166 ? 7.547 7.406 -28.359 1 98.38 166 ALA A CA 1
ATOM 1254 C C . ALA A 1 166 ? 9 7.598 -27.922 1 98.38 166 ALA A C 1
ATOM 1256 O O . ALA A 1 166 ? 9.836 6.723 -28.141 1 98.38 166 ALA A O 1
ATOM 1257 N N . PRO A 1 167 ? 9.305 8.695 -27.375 1 97.62 167 PRO A N 1
ATOM 1258 C CA . PRO A 1 167 ? 10.68 8.93 -26.922 1 97.62 167 PRO A CA 1
ATOM 1259 C C . PRO A 1 167 ? 11.102 7.988 -25.797 1 97.62 167 PRO A C 1
ATOM 1261 O O . PRO A 1 167 ? 12.242 7.531 -25.766 1 97.62 167 PRO A O 1
ATOM 1264 N N . THR A 1 168 ? 10.203 7.742 -24.844 1 98.5 168 THR A N 1
ATOM 1265 C CA . THR A 1 168 ? 10.461 6.797 -23.766 1 98.5 168 THR A CA 1
ATOM 1266 C C . THR A 1 168 ? 9.578 5.562 -23.906 1 98.5 168 THR A C 1
ATOM 1268 O O . THR A 1 168 ? 8.359 5.68 -24.047 1 98.5 168 THR A O 1
ATOM 1271 N N . LYS A 1 169 ? 10.211 4.391 -23.906 1 98.88 169 LYS A N 1
ATOM 1272 C CA . LYS A 1 169 ? 9.523 3.107 -24.016 1 98.88 169 LYS A CA 1
ATOM 1273 C C . LYS A 1 169 ? 9.812 2.229 -22.797 1 98.88 169 LYS A C 1
ATOM 1275 O O . LYS A 1 169 ? 10.945 2.199 -22.312 1 98.88 169 LYS A O 1
ATOM 1280 N N . LEU A 1 170 ? 8.789 1.65 -22.281 1 98.94 170 LEU A N 1
ATOM 1281 C CA . LEU A 1 170 ? 8.906 0.757 -21.125 1 98.94 170 LEU A CA 1
ATOM 1282 C C . LEU A 1 170 ? 8.188 -0.562 -21.391 1 98.94 170 LEU A C 1
ATOM 1284 O O . LEU A 1 170 ? 7.004 -0.571 -21.734 1 98.94 170 LEU A O 1
ATOM 1288 N N . ILE A 1 171 ? 8.938 -1.68 -21.344 1 98.94 171 ILE A N 1
ATOM 1289 C CA . ILE A 1 171 ? 8.359 -3.02 -21.359 1 98.94 171 ILE A CA 1
ATOM 1290 C C . ILE A 1 171 ? 8.109 -3.482 -19.922 1 98.94 171 ILE A C 1
ATOM 1292 O O . ILE A 1 171 ? 9.016 -3.463 -19.094 1 98.94 171 ILE A O 1
ATOM 1296 N N . ALA A 1 172 ? 6.898 -3.824 -19.578 1 98.94 172 ALA A N 1
ATOM 1297 C CA . ALA A 1 172 ? 6.547 -4.281 -18.234 1 98.94 172 ALA A CA 1
ATOM 1298 C C . ALA A 1 172 ? 6.016 -5.711 -18.266 1 98.94 172 ALA A C 1
ATOM 1300 O O . ALA A 1 172 ? 5.062 -6.012 -18.984 1 98.94 172 ALA A O 1
ATOM 1301 N N . VAL A 1 173 ? 6.613 -6.633 -17.453 1 98.94 173 VAL A N 1
ATOM 1302 C CA . VAL A 1 173 ? 6.172 -8.023 -17.469 1 98.94 173 VAL A CA 1
ATOM 1303 C C . VAL A 1 173 ? 6.293 -8.625 -16.078 1 98.94 173 VAL A C 1
ATOM 1305 O O . VAL A 1 173 ? 7.113 -8.172 -15.273 1 98.94 173 VAL A O 1
ATOM 1308 N N . ASP A 1 174 ? 5.457 -9.586 -15.781 1 98.75 174 ASP A N 1
ATOM 1309 C CA . ASP A 1 174 ? 5.738 -10.523 -14.695 1 98.75 174 ASP A CA 1
ATOM 1310 C C . ASP A 1 174 ? 6.836 -11.508 -15.094 1 98.75 174 ASP A C 1
ATOM 1312 O O . ASP A 1 174 ? 6.883 -11.961 -16.234 1 98.75 174 ASP A O 1
ATOM 1316 N N . ALA A 1 175 ? 7.703 -11.781 -14.109 1 98.81 175 ALA A N 1
ATOM 1317 C CA . ALA A 1 175 ? 8.68 -12.836 -14.383 1 98.81 175 ALA A CA 1
ATOM 1318 C C . ALA A 1 175 ? 8.031 -14.211 -14.352 1 98.81 175 ALA A C 1
ATOM 1320 O O . ALA A 1 175 ? 8.367 -15.078 -15.164 1 98.81 175 ALA A O 1
ATOM 1321 N N . VAL A 1 176 ? 7.227 -14.469 -13.375 1 98.62 176 VAL A N 1
ATOM 1322 C CA . VAL A 1 176 ? 6.371 -15.641 -13.219 1 98.62 176 VAL A CA 1
ATOM 1323 C C . VAL A 1 176 ? 4.91 -15.211 -13.141 1 98.62 176 VAL A C 1
ATOM 1325 O O . VAL A 1 176 ? 4.535 -14.414 -12.273 1 98.62 176 VAL A O 1
ATOM 1328 N N . TYR A 1 177 ? 4.133 -15.688 -14.07 1 97.12 177 TYR A N 1
ATOM 1329 C CA . TYR A 1 177 ? 2.734 -15.273 -14.125 1 97.12 177 TYR A CA 1
ATOM 1330 C C . TYR A 1 177 ? 1.905 -16.016 -13.086 1 97.12 177 TYR A C 1
ATOM 1332 O O . TYR A 1 177 ? 1.946 -17.234 -13.008 1 97.12 177 TYR A O 1
ATOM 1340 N N . SER A 1 178 ? 1.108 -15.352 -12.305 1 94.5 178 SER A N 1
ATOM 1341 C CA . SER A 1 178 ? 0.543 -15.781 -11.031 1 94.5 178 SER A CA 1
ATOM 1342 C C . SER A 1 178 ? -0.529 -16.844 -11.234 1 94.5 178 SER A C 1
ATOM 1344 O O . SER A 1 178 ? -0.862 -17.578 -10.297 1 94.5 178 SER A O 1
ATOM 1346 N N . MET A 1 179 ? -1.155 -16.891 -12.367 1 91.94 179 MET A N 1
ATOM 1347 C CA . MET A 1 179 ? -2.275 -17.812 -12.539 1 91.94 179 MET A CA 1
ATOM 1348 C C . MET A 1 179 ? -1.839 -19.062 -13.297 1 91.94 179 MET A C 1
ATOM 1350 O O . MET A 1 179 ? -2.373 -20.156 -13.07 1 91.94 179 MET A O 1
ATOM 1354 N N . ASP A 1 180 ? -0.768 -18.906 -14.086 1 93.38 180 ASP A N 1
ATOM 1355 C CA . ASP A 1 180 ? -0.326 -20 -14.938 1 93.38 180 ASP A CA 1
ATOM 1356 C C . ASP A 1 180 ? 1.005 -20.578 -14.453 1 93.38 180 ASP A C 1
ATOM 1358 O O . ASP A 1 180 ? 1.35 -21.719 -14.766 1 93.38 180 ASP A O 1
ATOM 1362 N N . GLY A 1 181 ? 1.722 -19.75 -13.805 1 96.31 181 GLY A N 1
ATOM 1363 C CA . GLY A 1 181 ? 3.008 -20.203 -13.289 1 96.31 181 GLY A CA 1
ATOM 1364 C C . GLY A 1 181 ? 4.102 -20.188 -14.344 1 96.31 181 GLY A C 1
ATOM 1365 O O . GLY A 1 181 ? 5.277 -20.391 -14.023 1 96.31 181 GLY A O 1
ATOM 1366 N N . ASP A 1 182 ? 3.74 -19.969 -15.586 1 96.94 182 ASP A N 1
ATOM 1367 C CA . ASP A 1 182 ? 4.75 -19.906 -16.641 1 96.94 182 ASP A CA 1
ATOM 1368 C C . ASP A 1 182 ? 5.602 -18.656 -16.516 1 96.94 182 ASP A C 1
ATOM 1370 O O . ASP A 1 182 ? 5.254 -17.734 -15.766 1 96.94 182 ASP A O 1
ATOM 1374 N N . GLN A 1 183 ? 6.734 -18.641 -17.203 1 98.19 183 GLN A N 1
ATOM 1375 C CA . GLN A 1 183 ? 7.738 -17.609 -17 1 98.19 183 GLN A CA 1
ATOM 1376 C C . GLN A 1 183 ? 7.898 -16.75 -18.25 1 98.19 183 GLN A C 1
ATOM 1378 O O . GLN A 1 183 ? 7.742 -17.234 -19.375 1 98.19 183 GLN A O 1
ATOM 1383 N N . ALA A 1 184 ? 8.18 -15.492 -18.062 1 98.62 184 ALA A N 1
ATOM 1384 C CA . ALA A 1 184 ? 8.523 -14.609 -19.172 1 98.62 184 ALA A CA 1
ATOM 1385 C C . ALA A 1 184 ? 9.891 -14.953 -19.734 1 98.62 184 ALA A C 1
ATOM 1387 O O . ALA A 1 184 ? 10.805 -15.328 -19 1 98.62 184 ALA A O 1
ATOM 1388 N N . PRO A 1 185 ? 10.031 -14.867 -21.094 1 98.69 185 PRO A N 1
ATOM 1389 C CA . PRO A 1 185 ? 11.352 -15.055 -21.688 1 98.69 185 PRO A CA 1
ATOM 1390 C C . PRO A 1 185 ? 12.273 -13.859 -21.484 1 98.69 185 PRO A C 1
ATOM 1392 O O . PRO A 1 185 ? 12.594 -13.148 -22.438 1 98.69 185 PRO A O 1
ATOM 1395 N N . LEU A 1 186 ? 12.844 -13.672 -20.328 1 98.81 186 LEU A N 1
ATOM 1396 C CA . LEU A 1 186 ? 13.477 -12.445 -19.844 1 98.81 186 LEU A CA 1
ATOM 1397 C C . LEU A 1 186 ? 14.711 -12.117 -20.688 1 98.81 186 LEU A C 1
ATOM 1399 O O . LEU A 1 186 ? 14.938 -10.953 -21.031 1 98.81 186 LEU A O 1
ATOM 1403 N N . PRO A 1 187 ? 15.57 -13.164 -21.031 1 98.81 187 PRO A N 1
ATOM 1404 C CA . PRO A 1 187 ? 16.734 -12.812 -21.844 1 98.81 187 PRO A CA 1
ATOM 1405 C C . PRO A 1 187 ? 16.344 -12.172 -23.172 1 98.81 187 PRO A C 1
ATOM 1407 O O . PRO A 1 187 ? 16.938 -11.172 -23.578 1 98.81 187 PRO A O 1
ATOM 1410 N N . ALA A 1 188 ? 15.375 -12.789 -23.828 1 98.88 188 ALA A N 1
ATOM 1411 C CA . ALA A 1 188 ? 14.922 -12.258 -25.109 1 98.88 188 ALA A CA 1
ATOM 1412 C C . ALA A 1 188 ? 14.258 -10.898 -24.938 1 98.88 188 ALA A C 1
ATOM 1414 O O . ALA A 1 188 ? 14.391 -10.023 -25.797 1 98.88 188 ALA A O 1
ATOM 1415 N N . LEU A 1 189 ? 13.5 -10.688 -23.906 1 98.94 189 LEU A N 1
ATOM 1416 C CA . LEU A 1 189 ? 12.875 -9.406 -23.609 1 98.94 189 LEU A CA 1
ATOM 1417 C C . LEU A 1 189 ? 13.922 -8.32 -23.406 1 98.94 189 LEU A C 1
ATOM 1419 O O . LEU A 1 189 ? 13.766 -7.191 -23.875 1 98.94 189 LEU A O 1
ATOM 1423 N N . LEU A 1 190 ? 14.969 -8.648 -22.609 1 98.81 190 LEU A N 1
ATOM 1424 C CA . LEU A 1 190 ? 16.031 -7.68 -22.375 1 98.81 190 LEU A CA 1
ATOM 1425 C C . LEU A 1 190 ? 16.719 -7.293 -23.672 1 98.81 190 LEU A C 1
ATOM 1427 O O . LEU A 1 190 ? 17.047 -6.121 -23.891 1 98.81 190 LEU A O 1
ATOM 1431 N N . ALA A 1 191 ? 16.938 -8.305 -24.531 1 98.75 191 ALA A N 1
ATOM 1432 C CA . ALA A 1 191 ? 17.547 -8.031 -25.828 1 98.75 191 ALA A CA 1
ATOM 1433 C C . ALA A 1 191 ? 16.719 -7.039 -26.625 1 98.75 191 ALA A C 1
ATOM 1435 O O . ALA A 1 191 ? 17.25 -6.141 -27.266 1 98.75 191 ALA A O 1
ATOM 1436 N N . LEU A 1 192 ? 15.414 -7.234 -26.609 1 98.88 192 LEU A N 1
ATOM 1437 C CA . LEU A 1 192 ? 14.523 -6.305 -27.297 1 98.88 192 LEU A CA 1
ATOM 1438 C C . LEU A 1 192 ? 14.594 -4.918 -26.672 1 98.88 192 LEU A C 1
ATOM 1440 O O . LEU A 1 192 ? 14.602 -3.91 -27.375 1 98.88 192 LEU A O 1
ATOM 1444 N N . ALA A 1 193 ? 14.609 -4.848 -25.344 1 98.81 193 ALA A N 1
ATOM 1445 C CA . ALA A 1 193 ? 14.703 -3.562 -24.656 1 98.81 193 ALA A CA 1
ATOM 1446 C C . ALA A 1 193 ? 15.961 -2.807 -25.062 1 98.81 193 ALA A C 1
ATOM 1448 O O . ALA A 1 193 ? 15.914 -1.598 -25.297 1 98.81 193 ALA A O 1
ATOM 1449 N N . GLU A 1 194 ? 17.047 -3.504 -25.125 1 98.5 194 GLU A N 1
ATOM 1450 C CA . GLU A 1 194 ? 18.312 -2.898 -25.516 1 98.5 194 GLU A CA 1
ATOM 1451 C C . GLU A 1 194 ? 18.281 -2.43 -26.969 1 98.5 194 GLU A C 1
ATOM 1453 O O . GLU A 1 194 ? 18.734 -1.323 -27.281 1 98.5 194 GLU A O 1
ATOM 1458 N N . ARG A 1 195 ? 17.734 -3.236 -27.828 1 98.38 195 ARG A N 1
ATOM 1459 C CA . ARG A 1 195 ? 17.688 -2.926 -29.25 1 98.38 195 ARG A CA 1
ATOM 1460 C C . ARG A 1 195 ? 16.828 -1.694 -29.516 1 98.38 195 ARG A C 1
ATOM 1462 O O . ARG A 1 195 ? 17.125 -0.895 -30.406 1 98.38 195 ARG A O 1
ATOM 1469 N N . TYR A 1 196 ? 15.805 -1.492 -28.734 1 98.56 196 TYR A N 1
ATOM 1470 C CA . TYR A 1 196 ? 14.828 -0.444 -29.031 1 98.56 196 TYR A CA 1
ATOM 1471 C C . TYR A 1 196 ? 14.922 0.686 -28.016 1 98.56 196 TYR A C 1
ATOM 1473 O O . TYR A 1 196 ? 14.016 1.507 -27.891 1 98.56 196 TYR A O 1
ATOM 1481 N N . ASP A 1 197 ? 15.992 0.696 -27.203 1 98.06 197 ASP A N 1
ATOM 1482 C CA . ASP A 1 197 ? 16.234 1.731 -26.203 1 98.06 197 ASP A CA 1
ATOM 1483 C C . ASP A 1 197 ? 15.039 1.859 -25.25 1 98.06 197 ASP A C 1
ATOM 1485 O O . ASP A 1 197 ? 14.508 2.953 -25.062 1 98.06 197 ASP A O 1
ATOM 1489 N N . ALA A 1 198 ? 14.602 0.745 -24.719 1 98.81 198 ALA A N 1
ATOM 1490 C CA . ALA A 1 198 ? 13.477 0.677 -23.797 1 98.81 198 ALA A CA 1
ATOM 1491 C C . ALA A 1 198 ? 13.922 0.188 -22.422 1 98.81 198 ALA A C 1
ATOM 1493 O O . ALA A 1 198 ? 14.984 -0.423 -22.281 1 98.81 198 ALA A O 1
ATOM 1494 N N . TRP A 1 199 ? 13.164 0.571 -21.406 1 98.88 199 TRP A N 1
ATOM 1495 C CA . TRP A 1 199 ? 13.266 -0.081 -20.109 1 98.88 199 TRP A CA 1
ATOM 1496 C C . TRP A 1 199 ? 12.664 -1.483 -20.156 1 98.88 199 TRP A C 1
ATOM 1498 O O . TRP A 1 199 ? 11.703 -1.73 -20.875 1 98.88 199 TRP A O 1
ATOM 1508 N N . LEU A 1 200 ? 13.25 -2.395 -19.422 1 98.94 200 LEU A N 1
ATOM 1509 C CA . LEU A 1 200 ? 12.586 -3.641 -19.062 1 98.94 200 LEU A CA 1
ATOM 1510 C C . LEU A 1 200 ? 12.273 -3.672 -17.562 1 98.94 200 LEU A C 1
ATOM 1512 O O . LEU A 1 200 ? 13.18 -3.77 -16.75 1 98.94 200 LEU A O 1
ATOM 1516 N N . TYR A 1 201 ? 11.062 -3.533 -17.25 1 98.94 201 TYR A N 1
ATOM 1517 C CA . TYR A 1 201 ? 10.578 -3.633 -15.875 1 98.94 201 TYR A CA 1
ATOM 1518 C C . TYR A 1 201 ? 10.031 -5.027 -15.594 1 98.94 201 TYR A C 1
ATOM 1520 O O . TYR A 1 201 ? 9.078 -5.469 -16.234 1 98.94 201 TYR A O 1
ATOM 1528 N N . VAL A 1 202 ? 10.57 -5.695 -14.539 1 98.94 202 VAL A N 1
ATOM 1529 C CA . VAL A 1 202 ? 10.242 -7.086 -14.25 1 98.94 202 VAL A CA 1
ATOM 1530 C C . VAL A 1 202 ? 9.664 -7.195 -12.844 1 98.94 202 VAL A C 1
ATOM 1532 O O . VAL A 1 202 ? 10.352 -6.902 -11.859 1 98.94 202 VAL A O 1
ATOM 1535 N N . ASP A 1 203 ? 8.422 -7.59 -12.773 1 98.94 203 ASP A N 1
ATOM 1536 C CA . ASP A 1 203 ? 7.801 -7.973 -11.508 1 98.94 203 ASP A CA 1
ATOM 1537 C C . ASP A 1 203 ? 8.078 -9.438 -11.18 1 98.94 203 ASP A C 1
ATOM 1539 O O . ASP A 1 203 ? 7.477 -10.336 -11.773 1 98.94 203 ASP A O 1
ATOM 1543 N N . ASP A 1 204 ? 8.883 -9.664 -10.227 1 98.88 204 ASP A N 1
ATOM 1544 C CA . ASP A 1 204 ? 9.305 -11.016 -9.875 1 98.88 204 ASP A CA 1
ATOM 1545 C C . ASP A 1 204 ? 8.742 -11.438 -8.523 1 98.88 204 ASP A C 1
ATOM 1547 O O . ASP A 1 204 ? 9.43 -12.078 -7.73 1 98.88 204 ASP A O 1
ATOM 1551 N N . ALA A 1 205 ? 7.492 -11.102 -8.25 1 98.75 205 ALA A N 1
ATOM 1552 C CA . ALA A 1 205 ? 6.82 -11.383 -6.984 1 98.75 205 ALA A CA 1
ATOM 1553 C C . ALA A 1 205 ? 6.828 -12.875 -6.672 1 98.75 205 ALA A C 1
ATOM 1555 O O . ALA A 1 205 ? 6.879 -13.266 -5.508 1 98.75 205 ALA A O 1
ATOM 1556 N N . HIS A 1 206 ? 6.801 -13.711 -7.723 1 98.69 206 HIS A N 1
ATOM 1557 C CA . HIS A 1 206 ? 6.652 -15.148 -7.512 1 98.69 206 HIS A CA 1
ATOM 1558 C C . HIS A 1 206 ? 7.977 -15.875 -7.711 1 98.69 206 HIS A C 1
ATOM 1560 O O . HIS A 1 206 ? 8.086 -17.062 -7.414 1 98.69 206 HIS A O 1
ATOM 1566 N N . GLY A 1 207 ? 9 -15.219 -8.234 1 98.75 207 GLY A N 1
ATOM 1567 C CA . GLY A 1 207 ? 10.281 -15.852 -8.477 1 98.75 207 GLY A CA 1
ATOM 1568 C C . GLY A 1 207 ? 11.289 -15.602 -7.367 1 98.75 207 GLY A C 1
ATOM 1569 O O . GLY A 1 207 ? 12.148 -16.453 -7.105 1 98.75 207 GLY A O 1
ATOM 1570 N N . PHE A 1 208 ? 11.266 -14.461 -6.719 1 98.88 208 PHE A N 1
ATOM 1571 C CA . PHE A 1 208 ? 12.195 -14.094 -5.656 1 98.88 208 PHE A CA 1
ATOM 1572 C C . PHE A 1 208 ? 12.086 -15.062 -4.488 1 98.88 208 PHE A C 1
ATOM 1574 O O . PHE A 1 208 ? 10.984 -15.422 -4.066 1 98.88 208 PHE A O 1
ATOM 1581 N N . GLY A 1 209 ? 13.18 -15.453 -3.912 1 98.81 209 GLY A N 1
ATOM 1582 C CA . GLY A 1 209 ? 13.25 -16.422 -2.834 1 98.81 209 GLY A CA 1
ATOM 1583 C C . GLY A 1 209 ? 13.312 -17.859 -3.328 1 98.81 209 GLY A C 1
ATOM 1584 O O . GLY A 1 209 ? 13.789 -18.75 -2.619 1 98.81 209 GLY A O 1
ATOM 1585 N N . VAL A 1 210 ? 12.852 -18.094 -4.602 1 98.75 210 VAL A N 1
ATOM 1586 C CA . VAL A 1 210 ? 12.719 -19.469 -5.102 1 98.75 210 VAL A CA 1
ATOM 1587 C C . VAL A 1 210 ? 13.68 -19.688 -6.262 1 98.75 210 VAL A C 1
ATOM 1589 O O . VAL A 1 210 ? 14.531 -20.578 -6.211 1 98.75 210 VAL A O 1
ATOM 1592 N N . LEU A 1 211 ? 13.602 -18.859 -7.297 1 98.5 211 LEU A N 1
ATOM 1593 C CA . LEU A 1 211 ? 14.391 -19.047 -8.508 1 98.5 211 LEU A CA 1
ATOM 1594 C C . LEU A 1 211 ? 15.781 -18.422 -8.344 1 98.5 211 LEU A C 1
ATOM 1596 O O . LEU A 1 211 ? 15.977 -17.562 -7.492 1 98.5 211 LEU A O 1
ATOM 1600 N N . GLY A 1 212 ? 16.766 -18.859 -9.117 1 98.06 212 GLY A N 1
ATOM 1601 C CA . GLY A 1 212 ? 18.094 -18.266 -9.094 1 98.06 212 GLY A CA 1
ATOM 1602 C C . GLY A 1 212 ? 18.766 -18.359 -7.734 1 98.06 212 GLY A C 1
ATOM 1603 O O . GLY A 1 212 ? 19.297 -17.375 -7.227 1 98.06 212 GLY A O 1
ATOM 1604 N N . ASP A 1 213 ? 18.625 -19.484 -7.117 1 97.5 213 ASP A N 1
ATOM 1605 C CA . ASP A 1 213 ? 19.156 -19.703 -5.777 1 97.5 213 ASP A CA 1
ATOM 1606 C C . ASP A 1 213 ? 18.578 -18.703 -4.781 1 97.5 213 ASP A C 1
ATOM 1608 O O . ASP A 1 213 ? 19.281 -18.234 -3.883 1 97.5 213 ASP A O 1
ATOM 1612 N N . GLY A 1 214 ? 17.422 -18.391 -5.047 1 98.62 214 GLY A N 1
ATOM 1613 C CA . GLY A 1 214 ? 16.688 -17.5 -4.148 1 98.62 214 GLY A CA 1
ATOM 1614 C C . GLY A 1 214 ? 16.797 -16.047 -4.535 1 98.62 214 GLY A C 1
ATOM 1615 O O . GLY A 1 214 ? 16.062 -15.195 -4.008 1 98.62 214 GLY A O 1
ATOM 1616 N N . ARG A 1 215 ? 17.625 -15.703 -5.48 1 98.56 215 ARG A N 1
ATOM 1617 C CA . ARG A 1 215 ? 17.906 -14.312 -5.812 1 98.56 215 ARG A CA 1
ATOM 1618 C C . ARG A 1 215 ? 16.953 -13.805 -6.895 1 98.56 215 ARG A C 1
ATOM 1620 O O . ARG A 1 215 ? 16.969 -12.617 -7.227 1 98.56 215 ARG A O 1
ATOM 1627 N N . GLY A 1 216 ? 16.109 -14.688 -7.477 1 98.38 216 GLY A N 1
ATOM 1628 C CA . GLY A 1 216 ? 15.062 -14.266 -8.391 1 98.38 216 GLY A CA 1
ATOM 1629 C C . GLY A 1 216 ? 15.367 -14.602 -9.844 1 98.38 216 GLY A C 1
ATOM 1630 O O . GLY A 1 216 ? 16.391 -15.203 -10.141 1 98.38 216 GLY A O 1
ATOM 1631 N N . SER A 1 217 ? 14.43 -14.258 -10.688 1 98.62 217 SER A N 1
ATOM 1632 C CA . SER A 1 217 ? 14.422 -14.656 -12.086 1 98.62 217 SER A CA 1
ATOM 1633 C C . SER A 1 217 ? 15.57 -14.008 -12.859 1 98.62 217 SER A C 1
ATOM 1635 O O . SER A 1 217 ? 16.125 -14.609 -13.773 1 98.62 217 SER A O 1
ATOM 1637 N N . ALA A 1 218 ? 15.891 -12.75 -12.531 1 98.25 218 ALA A N 1
ATOM 1638 C CA . ALA A 1 218 ? 17 -12.094 -13.219 1 98.25 218 ALA A CA 1
ATOM 1639 C C . ALA A 1 218 ? 18.312 -12.844 -12.969 1 98.25 218 ALA A C 1
ATOM 1641 O O . ALA A 1 218 ? 19.125 -13.016 -13.891 1 98.25 218 ALA A O 1
ATOM 1642 N N . ALA A 1 219 ? 18.516 -13.234 -11.742 1 97.94 219 ALA A N 1
ATOM 1643 C CA . ALA A 1 219 ? 19.719 -13.992 -11.383 1 97.94 219 ALA A CA 1
ATOM 1644 C C . ALA A 1 219 ? 19.719 -15.359 -12.047 1 97.94 219 ALA A C 1
ATOM 1646 O O . ALA A 1 219 ? 20.766 -15.852 -12.477 1 97.94 219 ALA A O 1
ATOM 1647 N N . LEU A 1 220 ? 18.562 -16 -12.094 1 98 220 LEU A N 1
ATOM 1648 C CA . LEU A 1 220 ? 18.406 -17.297 -12.734 1 98 220 LEU A CA 1
ATOM 1649 C C . LEU A 1 220 ? 18.984 -17.281 -14.141 1 98 220 LEU A C 1
ATOM 1651 O O . LEU A 1 220 ? 19.625 -18.25 -14.57 1 98 220 LEU A O 1
ATOM 1655 N N . HIS A 1 221 ? 18.781 -16.156 -14.859 1 98.38 221 HIS A N 1
ATOM 1656 C CA . HIS A 1 221 ? 19.188 -16.047 -16.25 1 98.38 221 HIS A CA 1
ATOM 1657 C C . HIS A 1 221 ? 20.5 -15.266 -16.375 1 98.38 221 HIS A C 1
ATOM 1659 O O . HIS A 1 221 ? 20.938 -14.969 -17.5 1 98.38 221 HIS A O 1
ATOM 1665 N N . GLY A 1 222 ? 21.047 -14.828 -15.25 1 97.62 222 GLY A N 1
ATOM 1666 C CA . GLY A 1 222 ? 22.297 -14.086 -15.266 1 97.62 222 GLY A CA 1
ATOM 1667 C C . GLY A 1 222 ? 22.188 -12.742 -15.961 1 97.62 222 GLY A C 1
ATOM 1668 O O . GLY A 1 222 ? 23.109 -12.336 -16.688 1 97.62 222 GLY A O 1
ATOM 1669 N N . LEU A 1 223 ? 21.094 -12.109 -15.82 1 97.75 223 LEU A N 1
ATOM 1670 C CA . LEU A 1 223 ? 20.859 -10.859 -16.531 1 97.75 223 LEU A CA 1
ATOM 1671 C C . LEU A 1 223 ? 21.484 -9.68 -15.781 1 97.75 223 LEU A C 1
ATOM 1673 O O . LEU A 1 223 ? 21.391 -9.594 -14.555 1 97.75 223 LEU A O 1
ATOM 1677 N N . ALA A 1 224 ? 22.156 -8.867 -16.5 1 91 224 ALA A N 1
ATOM 1678 C CA . ALA A 1 224 ? 22.75 -7.637 -15.977 1 91 224 ALA A CA 1
ATOM 1679 C C . ALA A 1 224 ? 22.641 -6.504 -17 1 91 224 ALA A C 1
ATOM 1681 O O . ALA A 1 224 ? 23.094 -6.633 -18.125 1 91 224 ALA A O 1
ATOM 1682 N N . SER A 1 225 ? 21.859 -5.551 -16.781 1 96.94 225 SER A N 1
ATOM 1683 C CA . SER A 1 225 ? 21.672 -4.363 -17.594 1 96.94 225 SER A CA 1
ATOM 1684 C C . SER A 1 225 ? 21.109 -3.203 -16.781 1 96.94 225 SER A C 1
ATOM 1686 O O . SER A 1 225 ? 20.25 -3.402 -15.922 1 96.94 225 SER A O 1
ATOM 1688 N N . ASP A 1 226 ? 21.609 -2.041 -17.031 1 97.12 226 ASP A N 1
ATOM 1689 C CA . ASP A 1 226 ? 21.078 -0.862 -16.359 1 97.12 226 ASP A CA 1
ATOM 1690 C C . ASP A 1 226 ? 19.641 -0.589 -16.781 1 97.12 226 ASP A C 1
ATOM 1692 O O . ASP A 1 226 ? 18.922 0.163 -16.109 1 97.12 226 ASP A O 1
ATOM 1696 N N . ARG A 1 227 ? 19.234 -1.26 -17.875 1 98 227 ARG A N 1
ATOM 1697 C CA . ARG A 1 227 ? 17.875 -1.072 -18.391 1 98 227 ARG A CA 1
ATOM 1698 C C . ARG A 1 227 ? 16.891 -1.97 -17.656 1 98 227 ARG A C 1
ATOM 1700 O O . ARG A 1 227 ? 15.68 -1.77 -17.734 1 98 227 ARG A O 1
ATOM 1707 N N . LEU A 1 228 ? 17.438 -2.916 -16.938 1 98.69 228 LEU A N 1
ATOM 1708 C CA . LEU A 1 228 ? 16.609 -3.85 -16.203 1 98.69 228 LEU A CA 1
ATOM 1709 C C . LEU A 1 228 ? 16.234 -3.287 -14.828 1 98.69 228 LEU A C 1
ATOM 1711 O O . LEU A 1 228 ? 17.125 -3.004 -14.016 1 98.69 228 LEU A O 1
ATOM 1715 N N . ILE A 1 229 ? 14.992 -3.051 -14.625 1 98.94 229 ILE A N 1
ATOM 1716 C CA . ILE A 1 229 ? 14.438 -2.684 -13.328 1 98.94 229 ILE A CA 1
ATOM 1717 C C . ILE A 1 229 ? 13.781 -3.904 -12.68 1 98.94 229 ILE A C 1
ATOM 1719 O O . ILE A 1 229 ? 12.859 -4.492 -13.242 1 98.94 229 ILE A O 1
ATOM 1723 N N . TYR A 1 230 ? 14.25 -4.242 -11.5 1 98.88 230 TYR A N 1
ATOM 1724 C CA . TYR A 1 230 ? 13.82 -5.473 -10.844 1 98.88 230 TYR A CA 1
ATOM 1725 C C . TYR A 1 230 ? 12.938 -5.172 -9.633 1 98.88 230 TYR A C 1
ATOM 1727 O O . TYR A 1 230 ? 13.336 -4.422 -8.742 1 98.88 230 TYR A O 1
ATOM 1735 N N . MET A 1 231 ? 11.758 -5.723 -9.664 1 98.94 231 MET A N 1
ATOM 1736 C CA . MET A 1 231 ? 10.859 -5.621 -8.523 1 98.94 231 MET A CA 1
ATOM 1737 C C . MET A 1 231 ? 10.57 -7 -7.938 1 98.94 231 MET A C 1
ATOM 1739 O O . MET A 1 231 ? 10.352 -7.961 -8.68 1 98.94 231 MET A O 1
ATOM 1743 N N . ALA A 1 232 ? 10.516 -7.094 -6.629 1 98.88 232 ALA A N 1
ATOM 1744 C CA . ALA A 1 232 ? 10.094 -8.312 -5.941 1 98.88 232 ALA A CA 1
ATOM 1745 C C . ALA A 1 232 ? 9.297 -7.992 -4.684 1 98.88 232 ALA A C 1
ATOM 1747 O O . ALA A 1 232 ? 9.32 -6.859 -4.199 1 98.88 232 ALA A O 1
ATOM 1748 N N . THR A 1 233 ? 8.508 -8.945 -4.23 1 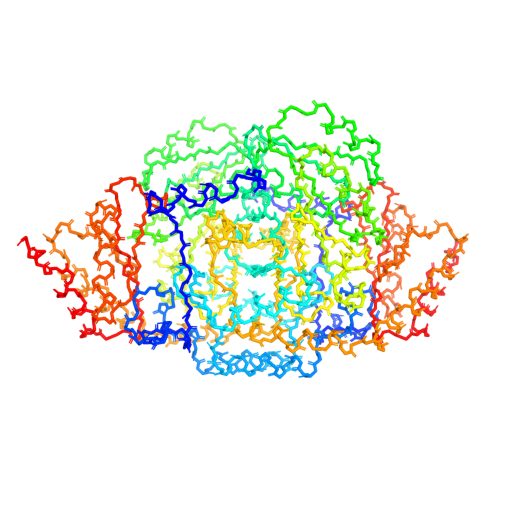98.75 233 THR A N 1
ATOM 1749 C CA . THR A 1 233 ? 7.723 -8.75 -3.02 1 98.75 233 THR A CA 1
ATOM 1750 C C . THR A 1 233 ? 8.336 -9.508 -1.848 1 98.75 233 THR A C 1
ATOM 1752 O O . THR A 1 233 ? 9.078 -10.477 -2.049 1 98.75 233 THR A O 1
ATOM 1755 N N . LEU A 1 234 ? 8.031 -9.062 -0.677 1 98.88 234 LEU A N 1
ATOM 1756 C CA . LEU A 1 234 ? 8.539 -9.672 0.545 1 98.88 234 LEU A CA 1
ATOM 1757 C C . LEU A 1 234 ? 7.438 -10.445 1.262 1 98.88 234 LEU A C 1
ATOM 1759 O O . LEU A 1 234 ? 7.695 -11.117 2.264 1 98.88 234 LEU A O 1
ATOM 1763 N N . GLY A 1 235 ? 6.227 -10.414 0.72 1 98.44 235 GLY A N 1
ATOM 1764 C CA . GLY A 1 235 ? 5.09 -11.016 1.403 1 98.44 235 GLY A CA 1
ATOM 1765 C C . GLY A 1 235 ? 4.789 -12.43 0.943 1 98.44 235 GLY A C 1
ATOM 1766 O O . GLY A 1 235 ? 3.785 -13.016 1.347 1 98.44 235 GLY A O 1
ATOM 1767 N N . LYS A 1 236 ? 5.609 -13.016 0.051 1 98.5 236 LYS A N 1
ATOM 1768 C CA . LYS A 1 236 ? 5.43 -14.367 -0.481 1 98.5 236 LYS A CA 1
ATOM 1769 C C . LYS A 1 236 ? 6.539 -15.297 -0.005 1 98.5 236 LYS A C 1
ATOM 1771 O O . LYS A 1 236 ? 6.691 -15.523 1.196 1 98.5 236 LYS A O 1
ATOM 1776 N N . ALA A 1 237 ? 7.488 -15.648 -0.79 1 98.75 237 ALA A N 1
ATOM 1777 C CA . ALA A 1 237 ? 8.547 -16.578 -0.392 1 98.75 237 ALA A CA 1
ATOM 1778 C C . ALA A 1 237 ? 9.367 -16 0.762 1 98.75 237 ALA A C 1
ATOM 1780 O O . ALA A 1 237 ? 9.875 -16.75 1.597 1 98.75 237 ALA A O 1
ATOM 1781 N N . ALA A 1 238 ? 9.445 -14.664 0.888 1 98.81 238 ALA A N 1
ATOM 1782 C CA . ALA A 1 238 ? 10.297 -14.008 1.877 1 98.81 238 ALA A CA 1
ATOM 1783 C C . ALA A 1 238 ? 9.656 -14.039 3.262 1 98.81 238 ALA A C 1
ATOM 1785 O O . ALA A 1 238 ? 10.32 -13.781 4.266 1 98.81 238 ALA A O 1
ATOM 1786 N N . GLY A 1 239 ? 8.344 -14.258 3.371 1 98.75 239 GLY A N 1
ATOM 1787 C CA . GLY A 1 239 ? 7.664 -14.523 4.629 1 98.75 239 GLY A CA 1
ATOM 1788 C C . GLY A 1 239 ? 7.348 -13.273 5.422 1 98.75 239 GLY A C 1
ATOM 1789 O O . GLY A 1 239 ? 6.973 -13.344 6.59 1 98.75 239 GLY A O 1
ATOM 1790 N N . LEU A 1 240 ? 7.5 -12.133 4.852 1 98.62 240 LEU A N 1
ATOM 1791 C CA . LEU A 1 240 ? 7.27 -10.852 5.512 1 98.62 240 LEU A CA 1
ATOM 1792 C C . LEU A 1 240 ? 6.18 -10.062 4.793 1 98.62 240 LEU A C 1
ATOM 1794 O O . LEU A 1 240 ? 5.109 -10.594 4.5 1 98.62 240 LEU A O 1
ATOM 1798 N N . ALA A 1 241 ? 6.391 -8.789 4.602 1 98.5 241 ALA A N 1
ATOM 1799 C CA . ALA A 1 241 ? 5.465 -7.898 3.904 1 98.5 241 ALA A CA 1
ATOM 1800 C C . ALA A 1 241 ? 6.215 -6.789 3.176 1 98.5 241 ALA A C 1
ATOM 1802 O O . ALA A 1 241 ? 7.332 -6.43 3.559 1 98.5 241 ALA A O 1
ATOM 1803 N N . GLY A 1 242 ? 5.605 -6.289 2.131 1 98.44 242 GLY A N 1
ATOM 1804 C CA . GLY A 1 242 ? 6.207 -5.207 1.366 1 98.44 242 GLY A CA 1
ATOM 1805 C C . GLY A 1 242 ? 6.809 -5.664 0.051 1 98.44 242 GLY A C 1
ATOM 1806 O O . GLY A 1 242 ? 6.461 -6.734 -0.456 1 98.44 242 GLY A O 1
ATOM 1807 N N . ALA A 1 243 ? 7.574 -4.801 -0.531 1 98.94 243 ALA A N 1
ATOM 1808 C CA . ALA A 1 243 ? 8.258 -5.047 -1.799 1 98.94 243 ALA A CA 1
ATOM 1809 C C . ALA A 1 243 ? 9.492 -4.164 -1.934 1 98.94 243 ALA A C 1
ATOM 1811 O O . ALA A 1 243 ? 9.766 -3.33 -1.065 1 98.94 243 ALA A O 1
ATOM 1812 N N . PHE A 1 244 ? 10.266 -4.434 -2.906 1 98.94 244 PHE A N 1
ATOM 1813 C CA . PHE A 1 244 ? 11.391 -3.561 -3.219 1 98.94 244 PHE A CA 1
ATOM 1814 C C . PHE A 1 244 ? 11.633 -3.504 -4.723 1 98.94 244 PHE A C 1
ATOM 1816 O O . PHE A 1 244 ? 11.227 -4.41 -5.457 1 98.94 244 PHE A O 1
ATOM 1823 N N . VAL A 1 245 ? 12.172 -2.398 -5.148 1 98.94 245 VAL A N 1
ATOM 1824 C CA . VAL A 1 245 ? 12.633 -2.182 -6.512 1 98.94 245 VAL A CA 1
ATOM 1825 C C . VAL A 1 245 ? 14.148 -1.971 -6.52 1 98.94 245 VAL A C 1
ATOM 1827 O O . VAL A 1 245 ? 14.68 -1.217 -5.699 1 98.94 245 VAL A O 1
ATOM 1830 N N . ALA A 1 246 ? 14.82 -2.637 -7.367 1 98.88 246 ALA A N 1
ATOM 1831 C CA . ALA A 1 246 ? 16.281 -2.545 -7.43 1 98.88 246 ALA A CA 1
ATOM 1832 C C . ALA A 1 246 ? 16.75 -2.227 -8.844 1 98.88 246 ALA A C 1
ATOM 1834 O O . ALA A 1 246 ? 16.125 -2.658 -9.82 1 98.88 246 ALA A O 1
ATOM 1835 N N . GLY A 1 247 ? 17.781 -1.496 -9.031 1 98.56 247 GLY A N 1
ATOM 1836 C CA . GLY A 1 247 ? 18.391 -1.08 -10.281 1 98.56 247 GLY A CA 1
ATOM 1837 C C . GLY A 1 247 ? 19.641 -0.233 -10.078 1 98.56 247 GLY A C 1
ATOM 1838 O O . GLY A 1 247 ? 20.328 -0.363 -9.062 1 98.56 247 GLY A O 1
ATOM 1839 N N . CYS A 1 248 ? 19.969 0.498 -11.109 1 98.25 248 CYS A N 1
ATOM 1840 C CA . CYS A 1 248 ? 21.109 1.389 -10.992 1 98.25 248 CYS A CA 1
ATOM 1841 C C . CYS A 1 248 ? 20.812 2.541 -10.039 1 98.25 248 CYS A C 1
ATOM 1843 O O . CYS A 1 248 ? 19.641 2.865 -9.797 1 98.25 248 CYS A O 1
ATOM 1845 N N . ARG A 1 249 ? 21.828 3.148 -9.469 1 97.88 249 ARG A N 1
ATOM 1846 C CA . ARG A 1 249 ? 21.719 4.176 -8.445 1 97.88 249 ARG A CA 1
ATOM 1847 C C . ARG A 1 249 ? 20.906 5.363 -8.945 1 97.88 249 ARG A C 1
ATOM 1849 O O . ARG A 1 249 ? 20 5.84 -8.258 1 97.88 249 ARG A O 1
ATOM 1856 N N . PRO A 1 250 ? 21.125 5.867 -10.188 1 98.38 250 PRO A N 1
ATOM 1857 C CA . PRO A 1 250 ? 20.328 7.008 -10.656 1 98.38 250 PRO A CA 1
ATOM 1858 C C . PRO A 1 250 ? 18.828 6.691 -10.742 1 98.38 250 PRO A C 1
ATOM 1860 O O . PRO A 1 250 ? 18 7.57 -10.508 1 98.38 250 PRO A O 1
ATOM 1863 N N . LEU A 1 251 ? 18.484 5.434 -11.086 1 98.69 251 LEU A N 1
ATOM 1864 C CA . LEU A 1 251 ? 17.078 5.039 -11.133 1 98.69 251 LEU A CA 1
ATOM 1865 C C . LEU A 1 251 ? 16.438 5.145 -9.75 1 98.69 251 LEU A C 1
ATOM 1867 O O . LEU A 1 251 ? 15.352 5.707 -9.602 1 98.69 251 LEU A O 1
ATOM 1871 N N . VAL A 1 252 ? 17.109 4.57 -8.742 1 98.62 252 VAL A N 1
ATOM 1872 C CA . VAL A 1 252 ? 16.578 4.574 -7.379 1 98.62 252 VAL A CA 1
ATOM 1873 C C . VAL A 1 252 ? 16.469 6.012 -6.871 1 98.62 252 VAL A C 1
ATOM 1875 O O . VAL A 1 252 ? 15.477 6.379 -6.242 1 98.62 252 VAL A O 1
ATOM 1878 N N . ASP A 1 253 ? 17.484 6.832 -7.18 1 98.25 253 ASP A N 1
ATOM 1879 C CA . ASP A 1 253 ? 17.422 8.242 -6.805 1 98.25 253 ASP A CA 1
ATOM 1880 C C . ASP A 1 253 ? 16.25 8.945 -7.477 1 98.25 253 ASP A C 1
ATOM 1882 O O . ASP A 1 253 ? 15.594 9.797 -6.863 1 98.25 253 ASP A O 1
ATOM 1886 N N . TRP A 1 254 ? 16.016 8.609 -8.734 1 98.5 254 TRP A N 1
ATOM 1887 C CA . TRP A 1 254 ? 14.891 9.18 -9.461 1 98.5 254 TRP A CA 1
ATOM 1888 C C . TRP A 1 254 ? 13.562 8.781 -8.812 1 98.5 254 TRP A C 1
ATOM 1890 O O . TRP A 1 254 ? 12.68 9.625 -8.633 1 98.5 254 TRP A O 1
ATOM 1900 N N . LEU A 1 255 ? 13.445 7.516 -8.453 1 98.62 255 LEU A N 1
ATOM 1901 C CA . LEU A 1 255 ? 12.227 7.027 -7.828 1 98.62 255 LEU A CA 1
ATOM 1902 C C . LEU A 1 255 ? 11.977 7.719 -6.492 1 98.62 255 LEU A C 1
ATOM 1904 O O . LEU A 1 255 ? 10.836 8.031 -6.152 1 98.62 255 LEU A O 1
ATOM 1908 N N . VAL A 1 256 ? 13.016 7.961 -5.699 1 98 256 VAL A N 1
ATOM 1909 C CA . VAL A 1 256 ? 12.891 8.656 -4.426 1 98 256 VAL A CA 1
ATOM 1910 C C . VAL A 1 256 ? 12.234 10.023 -4.645 1 98 256 VAL A C 1
ATOM 1912 O O . VAL A 1 256 ? 11.477 10.5 -3.799 1 98 256 VAL A O 1
ATOM 1915 N N . ASN A 1 257 ? 12.453 10.625 -5.836 1 95.94 257 ASN A N 1
ATOM 1916 C CA . ASN A 1 257 ? 12.016 11.984 -6.113 1 95.94 257 ASN A CA 1
ATOM 1917 C C . ASN A 1 257 ? 10.672 12.008 -6.836 1 95.94 257 ASN A C 1
ATOM 1919 O O . ASN A 1 257 ? 9.992 13.031 -6.863 1 95.94 257 ASN A O 1
ATOM 1923 N N . LYS A 1 258 ? 10.266 10.797 -7.422 1 97.06 258 LYS A N 1
ATOM 1924 C CA . LYS A 1 258 ? 9.133 10.883 -8.344 1 97.06 258 LYS A CA 1
ATOM 1925 C C . LYS A 1 258 ? 8.07 9.844 -8.008 1 97.06 258 LYS A C 1
ATOM 1927 O O . LYS A 1 258 ? 6.918 9.969 -8.43 1 97.06 258 LYS A O 1
ATOM 1932 N N . ALA A 1 259 ? 8.453 8.82 -7.293 1 98 259 ALA A N 1
ATOM 1933 C CA . ALA A 1 259 ? 7.527 7.723 -7.004 1 98 259 ALA A CA 1
ATOM 1934 C C . ALA A 1 259 ? 6.473 8.156 -5.988 1 98 259 ALA A C 1
ATOM 1936 O O . ALA A 1 259 ? 6.723 8.133 -4.777 1 98 259 ALA A O 1
ATOM 1937 N N . ARG A 1 260 ? 5.309 8.398 -6.391 1 97.44 260 ARG A N 1
ATOM 1938 C CA . ARG A 1 260 ? 4.273 9.008 -5.566 1 97.44 260 ARG A CA 1
ATOM 1939 C C . ARG A 1 260 ? 3.855 8.078 -4.434 1 97.44 260 ARG A C 1
ATOM 1941 O O . ARG A 1 260 ? 3.619 8.523 -3.309 1 97.44 260 ARG A O 1
ATOM 1948 N N . THR A 1 261 ? 3.795 6.73 -4.727 1 98.31 261 THR A N 1
ATOM 1949 C CA . THR A 1 261 ? 3.385 5.789 -3.688 1 98.31 261 THR A CA 1
ATOM 1950 C C . THR A 1 261 ? 4.5 5.594 -2.664 1 98.31 261 THR A C 1
ATOM 1952 O O . THR A 1 261 ? 4.34 4.832 -1.705 1 98.31 261 THR A O 1
ATOM 1955 N N . TYR A 1 262 ? 5.688 6.172 -2.883 1 97.81 262 TYR A N 1
ATOM 1956 C CA . TYR A 1 262 ? 6.785 6.238 -1.923 1 97.81 262 TYR A CA 1
ATOM 1957 C C . TYR A 1 262 ? 6.762 7.559 -1.159 1 97.81 262 TYR A C 1
ATOM 1959 O O . TYR A 1 262 ? 6.918 7.578 0.063 1 97.81 262 TYR A O 1
ATOM 1967 N N . ILE A 1 263 ? 6.512 8.609 -1.876 1 95.69 263 ILE A N 1
ATOM 1968 C CA . ILE A 1 263 ? 6.594 9.977 -1.358 1 95.69 263 ILE A CA 1
ATOM 1969 C C . ILE A 1 263 ? 5.383 10.266 -0.478 1 95.69 263 ILE A C 1
ATOM 1971 O O . ILE A 1 263 ? 5.516 10.852 0.599 1 95.69 263 ILE A O 1
ATOM 1975 N N . TYR A 1 264 ? 4.172 9.836 -0.911 1 96.25 264 TYR A N 1
ATOM 1976 C CA . TYR A 1 264 ? 2.938 10.297 -0.293 1 96.25 264 TYR A CA 1
ATOM 1977 C C . TYR A 1 264 ? 2.281 9.195 0.523 1 96.25 264 TYR A C 1
ATOM 1979 O O . TYR A 1 264 ? 1.069 8.984 0.438 1 96.25 264 TYR A O 1
ATOM 1987 N N . THR A 1 265 ? 3.064 8.438 1.202 1 97.19 265 THR A N 1
ATOM 1988 C CA . THR A 1 265 ? 2.592 7.391 2.102 1 97.19 265 THR A CA 1
ATOM 1989 C C . THR A 1 265 ? 3.488 7.293 3.334 1 97.19 265 THR A C 1
ATOM 1991 O O . THR A 1 265 ? 4.68 7.605 3.268 1 97.19 265 THR A O 1
ATOM 1994 N N . THR A 1 266 ? 2.887 6.965 4.449 1 97.81 266 THR A N 1
ATOM 1995 C CA . THR A 1 266 ? 3.684 6.652 5.629 1 97.81 266 THR A CA 1
ATOM 1996 C C . THR A 1 266 ? 4.609 5.469 5.363 1 97.81 266 THR A C 1
ATOM 1998 O O . THR A 1 266 ? 4.199 4.484 4.746 1 97.81 266 THR A O 1
ATOM 2001 N N . ALA A 1 267 ? 5.871 5.566 5.809 1 97.94 267 ALA A N 1
ATOM 2002 C CA . ALA A 1 267 ? 6.84 4.492 5.621 1 97.94 267 ALA A CA 1
ATOM 2003 C C . ALA A 1 267 ? 6.383 3.211 6.316 1 97.94 267 ALA A C 1
ATOM 2005 O O . ALA A 1 267 ? 5.633 3.264 7.297 1 97.94 267 ALA A O 1
ATOM 2006 N N . GLN A 1 268 ? 6.793 2.059 5.801 1 97.19 268 GLN A N 1
ATOM 2007 C CA . GLN A 1 268 ? 6.504 0.782 6.445 1 97.19 268 GLN A CA 1
ATOM 2008 C C . GLN A 1 268 ? 7.047 0.748 7.871 1 97.19 268 GLN A C 1
ATOM 2010 O O . GLN A 1 268 ? 8.023 1.432 8.188 1 97.19 268 GLN A O 1
ATOM 2015 N N . PRO A 1 269 ? 6.418 -0.059 8.703 1 98.25 269 PRO A N 1
ATOM 2016 C CA . PRO A 1 269 ? 6.961 -0.172 10.055 1 98.25 269 PRO A CA 1
ATOM 2017 C C . PRO A 1 269 ? 8.438 -0.558 10.07 1 98.25 269 PRO A C 1
ATOM 2019 O O . PRO A 1 269 ? 8.836 -1.521 9.414 1 98.25 269 PRO A O 1
ATOM 2022 N N . PRO A 1 270 ? 9.227 0.171 10.812 1 98.44 270 PRO A N 1
ATOM 2023 C CA . PRO A 1 270 ? 10.648 -0.165 10.867 1 98.44 270 PRO A CA 1
ATOM 2024 C C . PRO A 1 270 ? 10.906 -1.588 11.359 1 98.44 270 PRO A C 1
ATOM 2026 O O . PRO A 1 270 ? 11.906 -2.203 10.984 1 98.44 270 PRO A O 1
ATOM 2029 N N . ALA A 1 271 ? 9.984 -2.125 12.156 1 98.75 271 ALA A N 1
ATOM 2030 C CA . ALA A 1 271 ? 10.117 -3.496 12.641 1 98.75 271 ALA A CA 1
ATOM 2031 C C . ALA A 1 271 ? 10.172 -4.484 11.484 1 98.75 271 ALA A C 1
ATOM 2033 O O . ALA A 1 271 ? 10.922 -5.465 11.523 1 98.75 271 ALA A O 1
ATOM 2034 N N . LEU A 1 272 ? 9.367 -4.277 10.477 1 98.75 272 LEU A N 1
ATOM 2035 C CA . LEU A 1 272 ? 9.367 -5.133 9.289 1 98.75 272 LEU A CA 1
ATOM 2036 C C . LEU A 1 272 ? 10.688 -5.004 8.531 1 98.75 272 LEU A C 1
ATOM 2038 O O . LEU A 1 272 ? 11.25 -6.004 8.086 1 98.75 272 LEU A O 1
ATOM 2042 N N . ALA A 1 273 ? 11.148 -3.725 8.367 1 98.75 273 ALA A N 1
ATOM 2043 C CA . ALA A 1 273 ? 12.43 -3.488 7.703 1 98.75 273 ALA A CA 1
ATOM 2044 C C . ALA A 1 273 ? 13.57 -4.184 8.445 1 98.75 273 ALA A C 1
ATOM 2046 O O . ALA A 1 273 ? 14.461 -4.754 7.816 1 98.75 273 ALA A O 1
ATOM 2047 N N . ALA A 1 274 ? 13.508 -4.16 9.727 1 98.69 274 ALA A N 1
ATOM 2048 C CA . ALA A 1 274 ? 14.547 -4.75 10.562 1 98.69 274 ALA A CA 1
ATOM 2049 C C . ALA A 1 274 ? 14.594 -6.266 10.383 1 98.69 274 ALA A C 1
ATOM 2051 O O . ALA A 1 274 ? 15.633 -6.891 10.602 1 98.69 274 ALA A O 1
ATOM 2052 N N . ALA A 1 275 ? 13.5 -6.852 9.969 1 98.81 275 ALA A N 1
ATOM 2053 C CA . ALA A 1 275 ? 13.406 -8.305 9.844 1 98.81 275 ALA A CA 1
ATOM 2054 C C . ALA A 1 275 ? 13.875 -8.773 8.469 1 98.81 275 ALA A C 1
ATOM 2056 O O . ALA A 1 275 ? 14.062 -9.969 8.25 1 98.81 275 ALA A O 1
ATOM 2057 N N . VAL A 1 276 ? 14.133 -7.852 7.535 1 98.88 276 VAL A N 1
ATOM 2058 C CA . VAL A 1 276 ? 14.477 -8.195 6.16 1 98.88 276 VAL A CA 1
ATOM 2059 C C . VAL A 1 276 ? 15.789 -8.969 6.133 1 98.88 276 VAL A C 1
ATOM 2061 O O . VAL A 1 276 ? 15.93 -9.945 5.387 1 98.88 276 VAL A O 1
ATOM 2064 N N . GLY A 1 277 ? 16.734 -8.562 6.953 1 98.75 277 GLY A N 1
ATOM 2065 C CA . GLY A 1 277 ? 18.016 -9.273 7.004 1 98.75 277 GLY A CA 1
ATOM 2066 C C . GLY A 1 277 ? 17.859 -10.734 7.375 1 98.75 277 GLY A C 1
ATOM 2067 O O . GLY A 1 277 ? 18.516 -11.602 6.789 1 98.75 277 GLY A O 1
ATOM 2068 N N . ALA A 1 278 ? 17.016 -10.992 8.352 1 98.81 278 ALA A N 1
ATOM 2069 C CA . ALA A 1 278 ? 16.75 -12.367 8.773 1 98.81 278 ALA A CA 1
ATOM 2070 C C . ALA A 1 278 ? 16.109 -13.172 7.648 1 98.81 278 ALA A C 1
ATOM 2072 O O . ALA A 1 278 ? 16.438 -14.344 7.441 1 98.81 278 ALA A O 1
ATOM 2073 N N . SER A 1 279 ? 15.188 -12.578 6.93 1 98.88 279 SER A N 1
ATOM 2074 C CA . SER A 1 279 ? 14.547 -13.234 5.797 1 98.88 279 SER A CA 1
ATOM 2075 C C . SER A 1 279 ? 15.562 -13.594 4.719 1 98.88 279 SER A C 1
ATOM 2077 O O . SER A 1 279 ? 15.562 -14.719 4.215 1 98.88 279 SER A O 1
ATOM 2079 N N . LEU A 1 280 ? 16.422 -12.641 4.379 1 98.88 280 LEU A N 1
ATOM 2080 C CA . LEU A 1 280 ? 17.422 -12.867 3.346 1 98.88 280 LEU A CA 1
ATOM 2081 C C . LEU A 1 280 ? 18.375 -13.984 3.752 1 98.88 280 LEU A C 1
ATOM 2083 O O . LEU A 1 280 ? 18.797 -14.789 2.914 1 98.88 280 LEU A O 1
ATOM 2087 N N . ARG A 1 281 ? 18.734 -14.023 5.016 1 98.81 281 ARG A N 1
ATOM 2088 C CA . ARG A 1 281 ? 19.594 -15.094 5.5 1 98.81 281 ARG A CA 1
ATOM 2089 C C . ARG A 1 281 ? 18.922 -16.453 5.348 1 98.81 281 ARG A C 1
ATOM 2091 O O . ARG A 1 281 ? 19.547 -17.406 4.895 1 98.81 281 ARG A O 1
ATOM 2098 N N . LEU A 1 282 ? 17.656 -16.531 5.73 1 98.81 282 LEU A N 1
ATOM 2099 C CA . LEU A 1 282 ? 16.906 -17.781 5.617 1 98.81 282 LEU A CA 1
ATOM 2100 C C . LEU A 1 282 ? 16.797 -18.203 4.16 1 98.81 282 LEU A C 1
ATOM 2102 O O . LEU A 1 282 ? 16.859 -19.406 3.855 1 98.81 282 LEU A O 1
ATOM 2106 N N . ILE A 1 283 ? 16.594 -17.266 3.238 1 98.88 283 ILE A N 1
ATOM 2107 C CA . ILE A 1 283 ? 16.516 -17.562 1.814 1 98.88 283 ILE A CA 1
ATOM 2108 C C . ILE A 1 283 ? 17.859 -18.062 1.311 1 98.88 283 ILE A C 1
ATOM 2110 O O . ILE A 1 283 ? 17.938 -19.062 0.586 1 98.88 283 ILE A O 1
ATOM 2114 N N . ALA A 1 284 ? 18.906 -17.344 1.708 1 98.62 284 ALA A N 1
ATOM 2115 C CA . ALA A 1 284 ? 20.25 -17.719 1.278 1 98.62 284 ALA A CA 1
ATOM 2116 C C . ALA A 1 284 ? 20.609 -19.125 1.747 1 98.62 284 ALA A C 1
ATOM 2118 O O . ALA A 1 284 ? 21.234 -19.891 1.011 1 98.62 284 ALA A O 1
ATOM 2119 N N . GLU A 1 285 ? 20.172 -19.469 2.943 1 97.62 285 GLU A N 1
ATOM 2120 C CA . GLU A 1 285 ? 20.469 -20.766 3.543 1 97.62 285 GLU A CA 1
ATOM 2121 C C . GLU A 1 285 ? 19.406 -21.797 3.184 1 97.62 285 GLU A C 1
ATOM 2123 O O . GLU A 1 285 ? 19.453 -22.938 3.664 1 97.62 285 GLU A O 1
ATOM 2128 N N . GLY A 1 286 ? 18.547 -21.438 2.324 1 96.81 286 GLY A N 1
ATOM 2129 C CA . GLY A 1 286 ? 17.344 -22.25 2.115 1 96.81 286 GLY A CA 1
ATOM 2130 C C . GLY A 1 286 ? 17.5 -23.234 0.973 1 96.81 286 GLY A C 1
ATOM 2131 O O . GLY A 1 286 ? 16.531 -23.5 0.251 1 96.81 286 GLY A O 1
ATOM 2132 N N . GLY A 1 287 ? 18.672 -23.75 0.742 1 97.44 287 GLY A N 1
ATOM 2133 C CA . GLY A 1 287 ? 18.891 -24.719 -0.32 1 97.44 287 GLY A CA 1
ATOM 2134 C C . GLY A 1 287 ? 18 -25.953 -0.188 1 97.44 287 GLY A C 1
ATOM 2135 O O . GLY A 1 287 ? 17.438 -26.422 -1.175 1 97.44 287 GLY A O 1
ATOM 2136 N N . GLU A 1 288 ? 17.875 -26.516 1.021 1 98 288 GLU A N 1
ATOM 2137 C CA . GLU A 1 288 ? 17.047 -27.703 1.271 1 98 288 GLU A CA 1
ATOM 2138 C C . GLU A 1 288 ? 15.586 -27.406 0.989 1 98 288 GLU A C 1
ATOM 2140 O O . GLU A 1 288 ? 14.875 -28.25 0.421 1 98 288 GLU A O 1
ATOM 2145 N N . ARG A 1 289 ? 15.102 -26.266 1.439 1 98.25 289 ARG A N 1
ATOM 2146 C CA . ARG A 1 289 ? 13.727 -25.875 1.178 1 98.25 289 ARG A CA 1
ATOM 2147 C C . ARG A 1 289 ? 13.453 -25.781 -0.321 1 98.25 289 ARG A C 1
ATOM 2149 O O . ARG A 1 289 ? 12.422 -26.25 -0.798 1 98.25 289 ARG A O 1
ATOM 2156 N N . ARG A 1 290 ? 14.328 -25.141 -1.065 1 98.5 290 ARG A N 1
ATOM 2157 C CA . ARG A 1 290 ? 14.156 -25.016 -2.51 1 98.5 290 ARG A CA 1
ATOM 2158 C C . ARG A 1 290 ? 14.219 -26.375 -3.195 1 98.5 290 ARG A C 1
ATOM 2160 O O . ARG A 1 290 ? 13.523 -26.609 -4.184 1 98.5 290 ARG A O 1
ATOM 2167 N N . GLU A 1 291 ? 15.07 -27.25 -2.674 1 98.31 291 GLU A N 1
ATOM 2168 C CA . GLU A 1 291 ? 15.125 -28.609 -3.227 1 98.31 291 GLU A CA 1
ATOM 2169 C C . GLU A 1 291 ? 13.812 -29.359 -3.004 1 98.31 291 GLU A C 1
ATOM 2171 O O . GLU A 1 291 ? 13.328 -30.031 -3.902 1 98.31 291 GLU A O 1
ATOM 2176 N N . ARG A 1 292 ? 13.289 -29.266 -1.827 1 98.25 292 ARG A N 1
ATOM 2177 C CA . ARG A 1 292 ? 11.992 -29.875 -1.548 1 98.25 292 ARG A CA 1
ATOM 2178 C C . ARG A 1 292 ? 10.914 -29.344 -2.484 1 98.25 292 ARG A C 1
ATOM 2180 O O . ARG A 1 292 ? 10.109 -30.094 -3.018 1 98.25 292 ARG A O 1
ATOM 2187 N N . LEU A 1 293 ? 10.93 -28.047 -2.639 1 98.5 293 LEU A N 1
ATOM 2188 C CA . LEU A 1 293 ? 9.961 -27.422 -3.533 1 98.5 293 LEU A CA 1
ATOM 2189 C C . LEU A 1 293 ? 10.125 -27.938 -4.961 1 98.5 293 LEU A C 1
ATOM 2191 O O . LEU A 1 293 ? 9.133 -28.188 -5.645 1 98.5 293 LEU A O 1
ATOM 2195 N N . ARG A 1 294 ? 11.32 -28.094 -5.418 1 98 294 ARG A N 1
ATOM 2196 C CA . ARG A 1 294 ? 11.594 -28.625 -6.75 1 98 294 ARG A CA 1
ATOM 2197 C C . ARG A 1 294 ? 11.047 -30.047 -6.902 1 98 294 ARG A C 1
ATOM 2199 O O . ARG A 1 294 ? 10.523 -30.406 -7.957 1 98 294 ARG A O 1
ATOM 2206 N N . GLN A 1 295 ? 11.211 -30.812 -5.871 1 98.5 295 GLN A N 1
ATOM 2207 C CA . GLN A 1 295 ? 10.688 -32.156 -5.895 1 98.5 295 GLN A CA 1
ATOM 2208 C C . GLN A 1 295 ? 9.172 -32.156 -6.02 1 98.5 295 GLN A C 1
ATOM 2210 O O . GLN A 1 295 ? 8.602 -32.969 -6.773 1 98.5 295 GLN A O 1
ATOM 2215 N N . LEU A 1 296 ? 8.578 -31.312 -5.277 1 98.75 296 LEU A N 1
ATOM 2216 C CA . LEU A 1 296 ? 7.125 -31.203 -5.32 1 98.75 296 LEU A CA 1
ATOM 2217 C C . LEU A 1 296 ? 6.656 -30.75 -6.695 1 98.75 296 LEU A C 1
ATOM 2219 O O . LEU A 1 296 ? 5.68 -31.281 -7.23 1 98.75 296 LEU A O 1
ATOM 2223 N N . ILE A 1 297 ? 7.336 -29.766 -7.254 1 98.44 297 ILE A N 1
ATOM 2224 C CA . ILE A 1 297 ? 7.012 -29.266 -8.586 1 98.44 297 ILE A CA 1
ATOM 2225 C C . ILE A 1 297 ? 7.145 -30.391 -9.609 1 98.44 297 ILE A C 1
ATOM 2227 O O . ILE A 1 297 ? 6.238 -30.609 -10.422 1 98.44 297 ILE A O 1
ATOM 2231 N N . SER A 1 298 ? 8.266 -31.078 -9.539 1 98 298 SER A N 1
ATOM 2232 C CA . SER A 1 298 ? 8.508 -32.188 -10.461 1 98 298 SER A CA 1
ATOM 2233 C C . SER A 1 298 ? 7.43 -33.25 -10.336 1 98 298 SER A C 1
ATOM 2235 O O . SER A 1 298 ? 6.93 -33.75 -11.344 1 98 298 SER A O 1
ATOM 2237 N N . ARG A 1 299 ? 7.129 -33.594 -9.117 1 98.06 299 ARG A N 1
ATOM 2238 C CA . ARG A 1 299 ? 6.105 -34.625 -8.867 1 98.06 299 ARG A CA 1
ATOM 2239 C C . ARG A 1 299 ? 4.758 -34.188 -9.43 1 98.06 299 ARG A C 1
ATOM 2241 O O . ARG A 1 299 ? 4.055 -34.969 -10.055 1 98.06 299 ARG A O 1
ATOM 2248 N N . CYS A 1 300 ? 4.363 -32.969 -9.18 1 98.12 300 CYS A N 1
ATOM 2249 C CA . CYS A 1 300 ? 3.09 -32.469 -9.68 1 98.12 300 CYS A CA 1
ATOM 2250 C C . CYS A 1 300 ? 3.033 -32.531 -11.203 1 98.12 300 CYS A C 1
ATOM 2252 O O . CYS A 1 300 ? 2.043 -33 -11.773 1 98.12 300 CYS A O 1
ATOM 2254 N N . ARG A 1 301 ? 4.074 -32.062 -11.82 1 96.88 301 ARG A N 1
ATOM 2255 C CA . ARG A 1 301 ? 4.145 -32.062 -13.281 1 96.88 301 ARG A CA 1
ATOM 2256 C C . ARG A 1 301 ? 4.066 -33.469 -13.836 1 96.88 301 ARG A C 1
ATOM 2258 O O . ARG A 1 301 ? 3.361 -33.719 -14.812 1 96.88 301 ARG A O 1
ATOM 2265 N N . GLN A 1 302 ? 4.762 -34.344 -13.227 1 96.62 302 GLN A N 1
ATOM 2266 C CA . GLN A 1 302 ? 4.758 -35.719 -13.648 1 96.62 302 GLN A CA 1
ATOM 2267 C C . GLN A 1 302 ? 3.355 -36.312 -13.57 1 96.62 302 GLN A C 1
ATOM 2269 O O . GLN A 1 302 ? 2.914 -37.031 -14.484 1 96.62 302 GLN A O 1
ATOM 2274 N N . ARG A 1 303 ? 2.73 -36.062 -12.5 1 96.38 303 ARG A N 1
ATOM 2275 C CA . ARG A 1 303 ? 1.409 -36.625 -12.258 1 96.38 303 ARG A CA 1
ATOM 2276 C C . ARG A 1 303 ? 0.373 -36.031 -13.211 1 96.38 303 ARG A C 1
ATOM 2278 O O . ARG A 1 303 ? -0.61 -36.688 -13.547 1 96.38 303 ARG A O 1
ATOM 2285 N N . LEU A 1 304 ? 0.542 -34.844 -13.602 1 95.75 304 LEU A N 1
ATOM 2286 C CA . LEU A 1 304 ? -0.444 -34.156 -14.445 1 95.75 304 LEU A CA 1
ATOM 2287 C C . LEU A 1 304 ? -0.114 -34.344 -15.922 1 95.75 304 LEU A C 1
ATOM 2289 O O . LEU A 1 304 ? -0.954 -34.094 -16.781 1 95.75 304 LEU A O 1
ATOM 2293 N N . GLU A 1 305 ? 1.094 -34.75 -16.141 1 93.12 305 GLU A N 1
ATOM 2294 C CA . GLU A 1 305 ? 1.515 -34.938 -17.516 1 93.12 305 GLU A CA 1
ATOM 2295 C C . GLU A 1 305 ? 0.566 -35.875 -18.266 1 93.12 305 GLU A C 1
ATOM 2297 O O . GLU A 1 305 ? 0.215 -36.938 -17.766 1 93.12 305 GLU A O 1
ATOM 2302 N N . GLY A 1 306 ? 0.138 -35.469 -19.422 1 91.06 306 GLY A N 1
ATOM 2303 C CA . GLY A 1 306 ? -0.722 -36.281 -20.25 1 91.06 306 GLY A CA 1
ATOM 2304 C C . GLY A 1 306 ? -2.197 -36.125 -19.953 1 91.06 306 GLY A C 1
ATOM 2305 O O . GLY A 1 306 ? -3.053 -36.594 -20.688 1 91.06 306 GLY A O 1
ATOM 2306 N N . THR A 1 307 ? -2.477 -35.5 -18.844 1 93.12 307 THR A N 1
ATOM 2307 C CA . THR A 1 307 ? -3.873 -35.188 -18.547 1 93.12 307 THR A CA 1
ATOM 2308 C C . THR A 1 307 ? -4.309 -33.938 -19.281 1 93.12 307 THR A C 1
ATOM 2310 O O . THR A 1 307 ? -3.475 -33.094 -19.656 1 93.12 307 THR A O 1
ATOM 2313 N N . PRO A 1 308 ? -5.547 -33.812 -19.484 1 91.88 308 PRO A N 1
ATOM 2314 C CA . PRO A 1 308 ? -6.023 -32.594 -20.141 1 91.88 308 PRO A CA 1
ATOM 2315 C C . PRO A 1 308 ? -6 -31.359 -19.234 1 91.88 308 PRO A C 1
ATOM 2317 O O . PRO A 1 308 ? -6.32 -30.25 -19.656 1 91.88 308 PRO A O 1
ATOM 2320 N N . TYR A 1 309 ? -5.621 -31.547 -18 1 92.75 309 TYR A N 1
ATOM 2321 C CA . TYR A 1 309 ? -5.734 -30.5 -17.016 1 92.75 309 TYR A CA 1
ATOM 2322 C C . TYR A 1 309 ? -4.398 -29.781 -16.812 1 92.75 309 TYR A C 1
ATOM 2324 O O . TYR A 1 309 ? -4.332 -28.734 -16.172 1 92.75 309 TYR A O 1
ATOM 2332 N N . ALA A 1 310 ? -3.34 -30.344 -17.422 1 88.62 310 ALA A N 1
ATOM 2333 C CA . ALA A 1 310 ? -1.979 -29.891 -17.141 1 88.62 310 ALA A CA 1
ATOM 2334 C C . ALA A 1 310 ? -1.729 -28.516 -17.766 1 88.62 310 ALA A C 1
ATOM 2336 O O . ALA A 1 310 ? -2.172 -28.25 -18.891 1 88.62 310 ALA A O 1
ATOM 2337 N N . GLY A 1 311 ? -1.095 -27.594 -17 1 87.06 311 GLY A N 1
ATOM 2338 C CA . GLY A 1 311 ? -0.541 -26.359 -17.547 1 87.06 311 GLY A CA 1
ATOM 2339 C C . GLY A 1 311 ? 0.958 -26.438 -17.766 1 87.06 311 GLY A C 1
ATOM 2340 O O . GLY A 1 311 ? 1.575 -27.484 -17.562 1 87.06 311 GLY A O 1
ATOM 2341 N N . ALA A 1 312 ? 1.486 -25.312 -18.297 1 84.44 312 ALA A N 1
ATOM 2342 C CA . ALA A 1 312 ? 2.922 -25.234 -18.547 1 84.44 312 ALA A CA 1
ATOM 2343 C C . ALA A 1 312 ? 3.631 -24.469 -17.438 1 84.44 312 ALA A C 1
ATOM 2345 O O . ALA A 1 312 ? 3.842 -23.266 -17.531 1 84.44 312 ALA A O 1
ATOM 2346 N N . SER A 1 313 ? 3.795 -25.109 -16.312 1 94.56 313 SER A N 1
ATOM 2347 C CA . SER A 1 313 ? 4.445 -24.406 -15.211 1 94.56 313 SER A CA 1
ATOM 2348 C C . SER A 1 313 ? 5.621 -25.203 -14.664 1 94.56 313 SER A C 1
ATOM 2350 O O . SER A 1 313 ? 5.508 -26.406 -14.445 1 94.56 313 SER A O 1
ATOM 2352 N N . ALA A 1 314 ? 6.676 -24.547 -14.531 1 95.06 314 ALA A N 1
ATOM 2353 C CA . ALA A 1 314 ? 7.832 -25.125 -13.859 1 95.06 314 ALA A CA 1
ATOM 2354 C C . ALA A 1 314 ? 8.086 -24.453 -12.516 1 95.06 314 ALA A C 1
ATOM 2356 O O . ALA A 1 314 ? 9.211 -24.5 -11.992 1 95.06 314 ALA A O 1
ATOM 2357 N N . THR A 1 315 ? 7.105 -23.766 -12 1 97.94 315 THR A N 1
ATOM 2358 C CA . THR A 1 315 ? 7.273 -23.016 -10.758 1 97.94 315 THR A CA 1
ATOM 2359 C C . THR A 1 315 ? 6.355 -23.562 -9.672 1 97.94 315 THR A C 1
ATOM 2361 O O . THR A 1 315 ? 5.691 -24.594 -9.867 1 97.94 315 THR A O 1
ATOM 2364 N N . ALA A 1 316 ? 6.344 -22.938 -8.523 1 98.12 316 ALA A N 1
ATOM 2365 C CA . ALA A 1 316 ? 5.559 -23.375 -7.371 1 98.12 316 ALA A CA 1
ATOM 2366 C C . ALA A 1 316 ? 4.062 -23.25 -7.645 1 98.12 316 ALA A C 1
ATOM 2368 O O . ALA A 1 316 ? 3.242 -23.812 -6.914 1 98.12 316 ALA A O 1
ATOM 2369 N N . ILE A 1 317 ? 3.699 -22.547 -8.656 1 98 317 ILE A N 1
ATOM 2370 C CA . ILE A 1 317 ? 2.312 -22.391 -9.078 1 98 317 ILE A CA 1
ATOM 2371 C C . ILE A 1 317 ? 1.974 -23.422 -10.148 1 98 317 ILE A C 1
ATOM 2373 O O . ILE A 1 317 ? 2.564 -23.438 -11.227 1 98 317 ILE A O 1
ATOM 2377 N N . GLN A 1 318 ? 1.076 -24.281 -9.859 1 97.5 318 GLN A N 1
ATOM 2378 C CA . GLN A 1 318 ? 0.678 -25.344 -10.773 1 97.5 318 GLN A CA 1
ATOM 2379 C C . GLN A 1 318 ? -0.81 -25.266 -11.102 1 97.5 318 GLN A C 1
ATOM 2381 O O . GLN A 1 318 ? -1.654 -25.656 -10.297 1 97.5 318 GLN A O 1
ATOM 2386 N N . PRO A 1 319 ? -1.117 -24.812 -12.305 1 95.75 319 PRO A N 1
ATOM 2387 C CA . PRO A 1 319 ? -2.533 -24.719 -12.672 1 95.75 319 PRO A CA 1
ATOM 2388 C C . PRO A 1 319 ? -3.154 -26.078 -12.992 1 95.75 319 PRO A C 1
ATOM 2390 O O . PRO A 1 319 ? -2.496 -26.922 -13.586 1 95.75 319 PRO A O 1
ATOM 2393 N N . PHE A 1 320 ? -4.305 -26.344 -12.508 1 95.88 320 PHE A N 1
ATOM 2394 C CA . PHE A 1 320 ? -5.191 -27.422 -12.906 1 95.88 320 PHE A CA 1
ATOM 2395 C C . PHE A 1 320 ? -6.391 -26.875 -13.68 1 95.88 320 PHE A C 1
ATOM 2397 O O . PHE A 1 320 ? -7.398 -26.5 -13.086 1 95.88 320 PHE A O 1
ATOM 2404 N N . VAL A 1 321 ? -6.301 -26.906 -14.992 1 93.44 321 VAL A N 1
ATOM 2405 C CA . VAL A 1 321 ? -7.242 -26.188 -15.852 1 93.44 321 VAL A CA 1
ATOM 2406 C C . VAL A 1 321 ? -8.484 -27.062 -16.078 1 93.44 321 VAL A C 1
ATOM 2408 O O . VAL A 1 321 ? -8.398 -28.125 -16.703 1 93.44 321 VAL A O 1
ATOM 2411 N N . VAL A 1 322 ? -9.562 -26.531 -15.68 1 91.31 322 VAL A N 1
ATOM 2412 C CA . VAL A 1 322 ? -10.828 -27.25 -15.75 1 91.31 322 VAL A CA 1
ATOM 2413 C C . VAL A 1 322 ? -11.68 -26.703 -16.891 1 91.31 322 VAL A C 1
ATOM 2415 O O . VAL A 1 322 ? -12.477 -27.422 -17.484 1 91.31 322 VAL A O 1
ATOM 2418 N N . GLY A 1 323 ? -11.625 -25.406 -17.188 1 86.31 323 GLY A N 1
ATOM 2419 C CA . GLY A 1 323 ? -12.383 -24.766 -18.25 1 86.31 323 GLY A CA 1
ATOM 2420 C C . GLY A 1 323 ? -13.688 -24.156 -17.781 1 86.31 323 GLY A C 1
ATOM 2421 O O . GLY A 1 323 ? -13.805 -22.922 -17.688 1 86.31 323 GLY A O 1
ATOM 2422 N N . SER A 1 324 ? -14.539 -24.938 -17.234 1 86.19 324 SER A N 1
ATOM 2423 C CA . SER A 1 324 ? -15.844 -24.484 -16.766 1 86.19 324 SER A CA 1
ATOM 2424 C C . SER A 1 324 ? -15.758 -23.875 -15.375 1 86.19 324 SER A C 1
ATOM 2426 O O . SER A 1 324 ? -15.156 -24.453 -14.469 1 86.19 324 SER A O 1
ATOM 2428 N N . ASP A 1 325 ? -16.359 -22.672 -15.219 1 85.88 325 ASP A N 1
ATOM 2429 C CA . ASP A 1 325 ? -16.406 -22.031 -13.914 1 85.88 325 ASP A CA 1
ATOM 2430 C C . ASP A 1 325 ? -17.078 -22.922 -12.883 1 85.88 325 ASP A C 1
ATOM 2432 O O . ASP A 1 325 ? -16.578 -23.094 -11.766 1 85.88 325 ASP A O 1
ATOM 2436 N N . GLU A 1 326 ? -18.203 -23.438 -13.297 1 86.38 326 GLU A N 1
ATOM 2437 C CA . GLU A 1 326 ? -18.984 -24.297 -12.422 1 86.38 326 GLU A CA 1
ATOM 2438 C C . GLU A 1 326 ? -18.172 -25.516 -11.977 1 86.38 326 GLU A C 1
ATOM 2440 O O . GLU A 1 326 ? -18.172 -25.875 -10.797 1 86.38 326 GLU A O 1
ATOM 2445 N N . ASN A 1 327 ? -17.484 -26.141 -12.906 1 88.81 327 ASN A N 1
ATOM 2446 C CA . ASN A 1 327 ? -16.688 -27.328 -12.586 1 88.81 327 ASN A CA 1
ATOM 2447 C C . ASN A 1 327 ? -15.539 -27 -11.648 1 88.81 327 ASN A C 1
ATOM 2449 O O . ASN A 1 327 ? -15.219 -27.781 -10.75 1 88.81 327 ASN A O 1
ATOM 2453 N N . ALA A 1 328 ? -14.906 -25.859 -11.891 1 91 328 ALA A N 1
ATOM 2454 C CA . ALA A 1 328 ? -13.797 -25.453 -11.031 1 91 328 ALA A CA 1
ATOM 2455 C C . ALA A 1 328 ? -14.273 -25.234 -9.594 1 91 328 ALA A C 1
ATOM 2457 O O . ALA A 1 328 ? -13.633 -25.688 -8.648 1 91 328 ALA A O 1
ATOM 2458 N N . VAL A 1 329 ? -15.383 -24.578 -9.469 1 89.06 329 VAL A N 1
ATOM 2459 C CA . VAL A 1 329 ? -15.93 -24.281 -8.148 1 89.06 329 VAL A CA 1
ATOM 2460 C C . VAL A 1 329 ? -16.375 -25.578 -7.469 1 89.06 329 VAL A C 1
ATOM 2462 O O . VAL A 1 329 ? -16.109 -25.781 -6.281 1 89.06 329 VAL A O 1
ATOM 2465 N N . ARG A 1 330 ? -17.031 -26.375 -8.172 1 91.44 330 ARG A N 1
ATOM 2466 C CA . ARG A 1 330 ? -17.5 -27.656 -7.637 1 91.44 330 ARG A CA 1
ATOM 2467 C C . ARG A 1 330 ? -16.328 -28.516 -7.172 1 91.44 330 ARG A C 1
ATOM 2469 O O . ARG A 1 330 ? -16.391 -29.141 -6.113 1 91.44 330 ARG A O 1
ATOM 2476 N N . LEU A 1 331 ? -15.32 -28.547 -8.008 1 94.19 331 LEU A N 1
ATOM 2477 C CA . LEU A 1 331 ? -14.141 -29.312 -7.633 1 94.19 331 LEU A CA 1
ATOM 2478 C C . LEU A 1 331 ? -13.508 -28.766 -6.367 1 94.19 331 LEU A C 1
ATOM 2480 O O . LEU A 1 331 ? -13.117 -29.516 -5.473 1 94.19 331 LEU A O 1
ATOM 2484 N N . ALA A 1 332 ? -13.367 -27.469 -6.293 1 94.5 332 ALA A N 1
ATOM 2485 C CA . ALA A 1 332 ? -12.812 -26.828 -5.098 1 94.5 332 ALA A CA 1
ATOM 2486 C C . ALA A 1 332 ? -13.641 -27.188 -3.861 1 94.5 332 ALA A C 1
ATOM 2488 O O . ALA A 1 332 ? -13.086 -27.453 -2.793 1 94.5 332 ALA A O 1
ATOM 2489 N N . GLU A 1 333 ? -14.945 -27.172 -4 1 93.81 333 GLU A N 1
ATOM 2490 C CA . GLU A 1 333 ? -15.836 -27.5 -2.893 1 93.81 333 GLU A CA 1
ATOM 2491 C C . GLU A 1 333 ? -15.672 -28.953 -2.467 1 93.81 333 GLU A C 1
ATOM 2493 O O . GLU A 1 333 ? -15.664 -29.266 -1.273 1 93.81 333 GLU A O 1
ATOM 2498 N N . THR A 1 334 ? -15.617 -29.781 -3.426 1 95.56 334 THR A N 1
ATOM 2499 C CA . THR A 1 334 ? -15.398 -31.203 -3.141 1 95.56 334 THR A CA 1
ATOM 2500 C C . THR A 1 334 ? -14.094 -31.406 -2.383 1 95.56 334 THR A C 1
ATOM 2502 O O . THR A 1 334 ? -14.039 -32.188 -1.436 1 95.56 334 THR A O 1
ATOM 2505 N N . LEU A 1 335 ? -13.086 -30.75 -2.844 1 97.44 335 LEU A N 1
ATOM 2506 C CA . LEU A 1 335 ? -11.797 -30.844 -2.172 1 97.44 335 LEU A CA 1
ATOM 2507 C C . LEU A 1 335 ? -11.891 -30.328 -0.74 1 97.44 335 LEU A C 1
ATOM 2509 O O . LEU A 1 335 ? -11.289 -30.906 0.17 1 97.44 335 LEU A O 1
ATOM 2513 N N . ARG A 1 336 ? -12.641 -29.281 -0.521 1 96.44 336 ARG A N 1
ATOM 2514 C CA . ARG A 1 336 ? -12.852 -28.75 0.821 1 96.44 336 ARG A CA 1
ATOM 2515 C C . ARG A 1 336 ? -13.492 -29.797 1.731 1 96.44 336 ARG A C 1
ATOM 2517 O O . ARG A 1 336 ? -13.102 -29.938 2.893 1 96.44 336 ARG A O 1
ATOM 2524 N N . GLU A 1 337 ? -14.445 -30.438 1.205 1 96.81 337 GLU A N 1
ATOM 2525 C CA . GLU A 1 337 ? -15.125 -31.469 1.969 1 96.81 337 GLU A CA 1
ATOM 2526 C C . GLU A 1 337 ? -14.148 -32.594 2.365 1 96.81 337 GLU A C 1
ATOM 2528 O O . GLU A 1 337 ? -14.359 -33.281 3.369 1 96.81 337 GLU A O 1
ATOM 2533 N N . GLN A 1 338 ? -13.148 -32.719 1.56 1 97.25 338 GLN A N 1
ATOM 2534 C CA . GLN A 1 338 ? -12.164 -33.75 1.803 1 97.25 338 GLN A CA 1
ATOM 2535 C C . GLN A 1 338 ? -10.977 -33.219 2.594 1 97.25 338 GLN A C 1
ATOM 2537 O O . GLN A 1 338 ? -9.984 -33.938 2.779 1 97.25 338 GLN A O 1
ATOM 2542 N N . GLY A 1 339 ? -10.984 -31.969 2.975 1 97.88 339 GLY A N 1
ATOM 2543 C CA . GLY A 1 339 ? -9.969 -31.422 3.863 1 97.88 339 GLY A CA 1
ATOM 2544 C C . GLY A 1 339 ? -8.859 -30.703 3.127 1 97.88 339 GLY A C 1
ATOM 2545 O O . GLY A 1 339 ? -7.789 -30.453 3.691 1 97.88 339 GLY A O 1
ATOM 2546 N N . TYR A 1 340 ? -9.062 -30.438 1.897 1 98.31 340 TYR A N 1
ATOM 2547 C CA . TYR A 1 340 ? -8.07 -29.703 1.126 1 98.31 340 TYR A CA 1
ATOM 2548 C C . TYR A 1 340 ? -8.57 -28.312 0.764 1 98.31 340 TYR A C 1
ATOM 2550 O O . TYR A 1 340 ? -9.75 -28.141 0.457 1 98.31 340 TYR A O 1
ATOM 2558 N N . TRP A 1 341 ? -7.727 -27.375 0.874 1 97.56 341 TRP A N 1
ATOM 2559 C CA . TRP A 1 341 ? -8.039 -26 0.481 1 97.56 341 TRP A CA 1
ATOM 2560 C C . TRP A 1 341 ? -7.273 -25.609 -0.779 1 97.56 341 TRP A C 1
ATOM 2562 O O . TRP A 1 341 ? -6.074 -25.328 -0.721 1 97.56 341 TRP A O 1
ATOM 2572 N N . VAL A 1 342 ? -7.906 -25.594 -1.905 1 97.06 342 VAL A N 1
ATOM 2573 C CA . VAL A 1 342 ? -7.363 -25.234 -3.209 1 97.06 342 VAL A CA 1
ATOM 2574 C C . VAL A 1 342 ? -8.297 -24.25 -3.904 1 97.06 342 VAL A C 1
ATOM 2576 O O . VAL A 1 342 ? -9.414 -24.609 -4.293 1 97.06 342 VAL A O 1
ATOM 2579 N N . PRO A 1 343 ? -7.836 -23.031 -4.105 1 92.62 343 PRO A N 1
ATOM 2580 C CA . PRO A 1 343 ? -8.734 -22 -4.641 1 92.62 343 PRO A CA 1
ATOM 2581 C C . PRO A 1 343 ? -9.094 -22.234 -6.105 1 92.62 343 PRO A C 1
ATOM 2583 O O . PRO A 1 343 ? -8.242 -22.656 -6.895 1 92.62 343 PRO A O 1
ATOM 2586 N N . ALA A 1 344 ? -10.367 -22.016 -6.387 1 91.44 344 ALA A N 1
ATOM 2587 C CA . ALA A 1 344 ? -10.805 -21.891 -7.777 1 91.44 344 ALA A CA 1
ATOM 2588 C C . ALA A 1 344 ? -10.633 -20.469 -8.281 1 91.44 344 ALA A C 1
ATOM 2590 O O . ALA A 1 344 ? -10.984 -19.5 -7.594 1 91.44 344 ALA A O 1
ATOM 2591 N N . VAL A 1 345 ? -10 -20.328 -9.359 1 89.19 345 VAL A N 1
ATOM 2592 C CA . VAL A 1 345 ? -9.805 -19.031 -9.992 1 89.19 345 VAL A CA 1
ATOM 2593 C C . VAL A 1 345 ? -10.664 -18.922 -11.25 1 89.19 345 VAL A C 1
ATOM 2595 O O . VAL A 1 345 ? -10.625 -19.812 -12.102 1 89.19 345 VAL A O 1
ATOM 2598 N N . ARG A 1 346 ? -11.469 -17.906 -11.297 1 85.56 346 ARG A N 1
ATOM 2599 C CA . ARG A 1 346 ? -12.445 -17.719 -12.367 1 85.56 346 ARG A CA 1
ATOM 2600 C C . ARG A 1 346 ? -12.281 -16.344 -13.023 1 85.56 346 ARG A C 1
ATOM 2602 O O . ARG A 1 346 ? -11.57 -15.484 -12.508 1 85.56 346 ARG A O 1
ATOM 2609 N N . PRO A 1 347 ? -12.891 -16.172 -14.164 1 79.12 347 PRO A N 1
ATOM 2610 C CA . PRO A 1 347 ? -12.898 -14.828 -14.742 1 79.12 347 PRO A CA 1
ATOM 2611 C C . PRO A 1 347 ? -13.414 -13.773 -13.773 1 79.12 347 PRO A C 1
ATOM 2613 O O . PRO A 1 347 ? -14.258 -14.078 -12.914 1 79.12 347 PRO A O 1
ATOM 2616 N N . PRO A 1 348 ? -12.781 -12.516 -13.797 1 78.5 348 PRO A N 1
ATOM 2617 C CA . PRO A 1 348 ? -11.914 -11.992 -14.852 1 78.5 348 PRO A CA 1
ATOM 2618 C C . PRO A 1 348 ? -10.43 -12.211 -14.562 1 78.5 348 PRO A C 1
ATOM 2620 O O . PRO A 1 348 ? -9.578 -11.734 -15.312 1 78.5 348 PRO A O 1
ATOM 2623 N N . THR A 1 349 ? -10.125 -12.914 -13.547 1 80.62 349 THR A N 1
ATOM 2624 C CA . THR A 1 349 ? -8.727 -13.148 -13.219 1 80.62 349 THR A CA 1
ATOM 2625 C C . THR A 1 349 ? -8.062 -14.031 -14.273 1 80.62 349 THR A C 1
ATOM 2627 O O . THR A 1 349 ? -6.863 -13.93 -14.508 1 80.62 349 THR A O 1
ATOM 2630 N N . VAL A 1 350 ? -8.852 -14.93 -14.891 1 83.5 350 VAL A N 1
ATOM 2631 C CA . VAL A 1 350 ? -8.43 -15.758 -16.016 1 83.5 350 VAL A CA 1
ATOM 2632 C C . VAL A 1 350 ? -9.406 -15.594 -17.172 1 83.5 350 VAL A C 1
ATOM 2634 O O . VAL A 1 350 ? -10.5 -15.047 -17 1 83.5 350 VAL A O 1
ATOM 2637 N N . PRO A 1 351 ? -8.992 -15.984 -18.328 1 82.25 351 PRO A N 1
ATOM 2638 C CA . PRO A 1 351 ? -9.906 -15.844 -19.469 1 82.25 351 PRO A CA 1
ATOM 2639 C C . PRO A 1 351 ? -11.172 -16.688 -19.328 1 82.25 351 PRO A C 1
ATOM 2641 O O . PRO A 1 351 ? -11.195 -17.641 -18.531 1 82.25 351 PRO A O 1
ATOM 2644 N N . GLU A 1 352 ? -12.188 -16.281 -20.094 1 85 352 GLU A N 1
ATOM 2645 C CA . GLU A 1 352 ? -13.406 -17.094 -20.141 1 85 352 GLU A CA 1
ATOM 2646 C C . GLU A 1 352 ? -13.102 -18.531 -20.562 1 85 352 GLU A C 1
ATOM 2648 O O . GLU A 1 352 ? -12.258 -18.766 -21.438 1 85 352 GLU A O 1
ATOM 2653 N N . ASN A 1 353 ? -13.719 -19.484 -20 1 84.5 353 ASN A N 1
ATOM 2654 C CA . ASN A 1 353 ? -13.555 -20.922 -20.234 1 84.5 353 ASN A CA 1
ATOM 2655 C C . ASN A 1 353 ? -12.156 -21.391 -19.844 1 84.5 353 ASN A C 1
ATOM 2657 O O . ASN A 1 353 ? -11.648 -22.359 -20.406 1 84.5 353 ASN A O 1
ATOM 2661 N N . GLY A 1 354 ? -11.539 -20.625 -19.016 1 87.44 354 GLY A N 1
ATOM 2662 C CA . GLY A 1 354 ? -10.195 -20.953 -18.562 1 87.44 354 GLY A CA 1
ATOM 2663 C C . GLY A 1 354 ? -10.102 -21.125 -17.062 1 87.44 354 GLY A C 1
ATOM 2664 O O . GLY A 1 354 ? -9.008 -21.047 -16.484 1 87.44 354 GLY A O 1
ATOM 2665 N N . ALA A 1 355 ? -11.242 -21.375 -16.438 1 90.25 355 ALA A N 1
ATOM 2666 C CA . ALA A 1 355 ? -11.242 -21.547 -14.992 1 90.25 355 ALA A CA 1
ATOM 2667 C C . ALA A 1 355 ? -10.312 -22.672 -14.57 1 90.25 355 ALA A C 1
ATOM 2669 O O . ALA A 1 355 ? -10.094 -23.609 -15.336 1 90.25 355 ALA A O 1
ATOM 2670 N N . ARG A 1 356 ? -9.75 -22.547 -13.438 1 94.12 356 ARG A N 1
ATOM 2671 C CA . ARG A 1 356 ? -8.773 -23.516 -12.969 1 94.12 356 ARG A CA 1
ATOM 2672 C C . ARG A 1 356 ? -8.688 -23.516 -11.445 1 94.12 356 ARG A C 1
ATOM 2674 O O . ARG A 1 356 ? -9.219 -22.625 -10.789 1 94.12 356 ARG A O 1
ATOM 2681 N N . LEU A 1 357 ? -8.203 -24.562 -10.961 1 95.62 357 LEU A N 1
ATOM 2682 C CA . LEU A 1 357 ? -7.676 -24.531 -9.602 1 95.62 357 LEU A CA 1
ATOM 2683 C C . LEU A 1 357 ? -6.184 -24.219 -9.602 1 95.62 357 LEU A C 1
ATOM 2685 O O . LEU A 1 357 ? -5.441 -24.75 -10.438 1 95.62 357 LEU A O 1
ATOM 2689 N N . ARG A 1 358 ? -5.809 -23.344 -8.836 1 95.94 358 ARG A N 1
ATOM 2690 C CA . ARG A 1 358 ? -4.398 -22.984 -8.719 1 95.94 358 ARG A CA 1
ATOM 2691 C C . ARG A 1 358 ? -3.754 -23.703 -7.531 1 95.94 358 ARG A C 1
ATOM 2693 O O . ARG A 1 358 ? -4.012 -23.344 -6.379 1 95.94 358 ARG A O 1
ATOM 2700 N N . ILE A 1 359 ? -2.941 -24.641 -7.816 1 97.62 359 ILE A N 1
ATOM 2701 C CA . ILE A 1 359 ? -2.184 -25.344 -6.781 1 97.62 359 ILE A CA 1
ATOM 2702 C C . ILE A 1 359 ? -0.912 -24.562 -6.461 1 97.62 359 ILE A C 1
ATOM 2704 O O . ILE A 1 359 ? -0.05 -24.391 -7.324 1 97.62 359 ILE A O 1
ATOM 2708 N N . SER A 1 360 ? -0.822 -24.062 -5.297 1 98.12 360 SER A N 1
ATOM 2709 C CA . SER A 1 360 ? 0.388 -23.391 -4.824 1 98.12 360 SER A CA 1
ATOM 2710 C C . SER A 1 360 ? 1.2 -24.312 -3.914 1 98.12 360 SER A C 1
ATOM 2712 O O . SER A 1 360 ? 0.749 -24.672 -2.824 1 98.12 360 SER A O 1
ATOM 2714 N N . LEU A 1 361 ? 2.346 -24.625 -4.352 1 98.62 361 LEU A N 1
ATOM 2715 C CA . LEU A 1 361 ? 3.207 -25.547 -3.604 1 98.62 361 LEU A CA 1
ATOM 2716 C C . LEU A 1 361 ? 4.102 -24.766 -2.637 1 98.62 361 LEU A C 1
ATOM 2718 O O . LEU A 1 361 ? 4.562 -23.672 -2.951 1 98.62 361 LEU A O 1
ATOM 2722 N N . SER A 1 362 ? 4.324 -25.312 -1.499 1 98.44 362 SER A N 1
ATOM 2723 C CA . SER A 1 362 ? 5.234 -24.797 -0.478 1 98.44 362 SER A CA 1
ATOM 2724 C C . SER A 1 362 ? 6.258 -25.859 -0.072 1 98.44 362 SER A C 1
ATOM 2726 O O . SER A 1 362 ? 5.965 -27.047 -0.103 1 98.44 362 SER A O 1
ATOM 2728 N N . ALA A 1 363 ? 7.406 -25.422 0.356 1 98.44 363 ALA A N 1
ATOM 2729 C CA . ALA A 1 363 ? 8.445 -26.328 0.836 1 98.44 363 ALA A CA 1
ATOM 2730 C C . ALA A 1 363 ? 7.957 -27.125 2.045 1 98.44 363 ALA A C 1
ATOM 2732 O O . ALA A 1 363 ? 8.555 -28.141 2.406 1 98.44 363 ALA A O 1
ATOM 2733 N N . ARG A 1 364 ? 6.859 -26.75 2.631 1 97.81 364 ARG A N 1
ATOM 2734 C CA . ARG A 1 364 ? 6.332 -27.406 3.824 1 97.81 364 ARG A CA 1
ATOM 2735 C C . ARG A 1 364 ? 5.477 -28.609 3.457 1 97.81 364 ARG A C 1
ATOM 2737 O O . ARG A 1 364 ? 5.184 -29.453 4.309 1 97.81 364 ARG A O 1
ATOM 2744 N N . HIS A 1 365 ? 5.035 -28.688 2.193 1 98.62 365 HIS A N 1
ATOM 2745 C CA . HIS A 1 365 ? 4.18 -29.797 1.776 1 98.62 365 HIS A CA 1
ATOM 2746 C C . HIS A 1 365 ? 4.961 -31.109 1.722 1 98.62 365 HIS A C 1
ATOM 2748 O O . HIS A 1 365 ? 6.172 -31.109 1.494 1 98.62 365 HIS A O 1
ATOM 2754 N N . GLU A 1 366 ? 4.27 -32.125 1.927 1 98.06 366 GLU A N 1
ATOM 2755 C CA . GLU A 1 366 ? 4.816 -33.469 1.718 1 98.06 366 GLU A CA 1
ATOM 2756 C C . GLU A 1 366 ? 4.363 -34.031 0.38 1 98.06 366 GLU A C 1
ATOM 2758 O O . GLU A 1 366 ? 3.262 -33.719 -0.091 1 98.06 366 GLU A O 1
ATOM 2763 N N . LEU A 1 367 ? 5.258 -34.875 -0.164 1 98.25 367 LEU A N 1
ATOM 2764 C CA . LEU A 1 367 ? 4.918 -35.562 -1.42 1 98.25 367 LEU A CA 1
ATOM 2765 C C . LEU A 1 367 ? 3.623 -36.344 -1.283 1 98.25 367 LEU A C 1
ATOM 2767 O O . LEU A 1 367 ? 2.812 -36.375 -2.213 1 98.25 367 LEU A O 1
ATOM 2771 N N . SER A 1 368 ? 3.402 -36.938 -0.124 1 98.31 368 SER A N 1
ATOM 2772 C CA . SER A 1 368 ? 2.199 -37.719 0.106 1 98.31 368 SER A CA 1
ATOM 2773 C C . SER A 1 368 ? 0.951 -36.844 0.097 1 98.31 368 SER A C 1
ATOM 2775 O O . SER A 1 368 ? -0.108 -37.281 -0.371 1 98.31 368 SER A O 1
ATOM 2777 N N . GLN A 1 369 ? 1.062 -35.656 0.625 1 98.19 369 GLN A N 1
ATOM 2778 C CA . GLN A 1 369 ? -0.049 -34.719 0.603 1 98.19 369 GLN A CA 1
ATOM 2779 C C . GLN A 1 369 ? -0.418 -34.312 -0.827 1 98.19 369 GLN A C 1
ATOM 2781 O O . GLN A 1 369 ? -1.6 -34.281 -1.178 1 98.19 369 GLN A O 1
ATOM 2786 N N . LEU A 1 370 ? 0.618 -34.031 -1.603 1 98.5 370 LEU A N 1
ATOM 2787 C CA . LEU A 1 370 ? 0.405 -33.688 -3 1 98.5 370 LEU A CA 1
ATOM 2788 C C . LEU A 1 370 ? -0.211 -34.844 -3.771 1 98.5 370 LEU A C 1
ATOM 2790 O O . LEU A 1 370 ? -1.163 -34.656 -4.531 1 98.5 370 LEU A O 1
ATOM 2794 N N . ASP A 1 371 ? 0.342 -36.031 -3.555 1 98.25 371 ASP A N 1
ATOM 2795 C CA . ASP A 1 371 ? -0.171 -37.219 -4.254 1 98.25 371 ASP A CA 1
ATOM 2796 C C . ASP A 1 371 ? -1.638 -37.469 -3.91 1 98.25 371 ASP A C 1
ATOM 2798 O O . ASP A 1 371 ? -2.447 -37.75 -4.793 1 98.25 371 ASP A O 1
ATOM 2802 N N . ALA A 1 372 ? -1.978 -37.375 -2.695 1 98 372 ALA A N 1
ATOM 2803 C CA . ALA A 1 372 ? -3.354 -37.562 -2.256 1 98 372 ALA A CA 1
ATOM 2804 C C . ALA A 1 372 ? -4.289 -36.531 -2.867 1 98 372 ALA A C 1
ATOM 2806 O O . ALA A 1 372 ? -5.406 -36.875 -3.277 1 98 372 ALA A O 1
ATOM 2807 N N . LEU A 1 373 ? -3.85 -35.312 -2.914 1 98.19 373 LEU A N 1
ATOM 2808 C CA . LEU A 1 373 ? -4.633 -34.25 -3.543 1 98.19 373 LEU A CA 1
ATOM 2809 C C . LEU A 1 373 ? -4.898 -34.562 -5.008 1 98.19 373 LEU A C 1
ATOM 2811 O O . LEU A 1 373 ? -6.043 -34.5 -5.469 1 98.19 373 LEU A O 1
ATOM 2815 N N . LEU A 1 374 ? -3.836 -34.906 -5.695 1 97.56 374 LEU A N 1
ATOM 2816 C CA . LEU A 1 374 ? -3.949 -35.156 -7.129 1 97.56 374 LEU A CA 1
ATOM 2817 C C . LEU A 1 374 ? -4.797 -36.375 -7.406 1 97.56 374 LEU A C 1
ATOM 2819 O O . LEU A 1 374 ? -5.512 -36.438 -8.406 1 97.56 374 LEU A O 1
ATOM 2823 N N . ASP A 1 375 ? -4.719 -37.406 -6.508 1 97 375 ASP A N 1
ATOM 2824 C CA . ASP A 1 375 ? -5.59 -38.562 -6.637 1 97 375 ASP A CA 1
ATOM 2825 C C . ASP A 1 375 ? -7.059 -38.156 -6.613 1 97 375 ASP A C 1
ATOM 2827 O O . ASP A 1 375 ? -7.863 -38.656 -7.395 1 97 375 ASP A O 1
ATOM 2831 N N . LEU A 1 376 ? -7.371 -37.25 -5.734 1 96.25 376 LEU A N 1
ATOM 2832 C CA . LEU A 1 376 ? -8.742 -36.781 -5.605 1 96.25 376 LEU A CA 1
ATOM 2833 C C . LEU A 1 376 ? -9.156 -35.969 -6.828 1 96.25 376 LEU A C 1
ATOM 2835 O O . LEU A 1 376 ? -10.281 -36.094 -7.312 1 96.25 376 LEU A O 1
ATOM 2839 N N . MET A 1 377 ? -8.273 -35.156 -7.312 1 96 377 MET A N 1
ATOM 2840 C CA . MET A 1 377 ? -8.586 -34.219 -8.391 1 96 377 MET A CA 1
ATOM 2841 C C . MET A 1 377 ? -8.742 -34.938 -9.719 1 96 377 MET A C 1
ATOM 2843 O O . MET A 1 377 ? -9.523 -34.531 -10.578 1 96 377 MET A O 1
ATOM 2847 N N . LEU A 1 378 ? -8.008 -35.969 -9.867 1 94.56 378 LEU A N 1
ATOM 2848 C CA . LEU A 1 378 ? -7.992 -36.719 -11.133 1 94.56 378 LEU A CA 1
ATOM 2849 C C . LEU A 1 378 ? -9.047 -37.812 -11.148 1 94.56 378 LEU A C 1
ATOM 2851 O O . LEU A 1 378 ? -9.211 -38.5 -12.156 1 94.56 378 LEU A O 1
ATOM 2855 N N . ARG A 1 379 ? -9.711 -37.938 -10.008 1 87.69 379 ARG A N 1
ATOM 2856 C CA . ARG A 1 379 ? -10.789 -38.938 -9.984 1 87.69 379 ARG A CA 1
ATOM 2857 C C . ARG A 1 379 ? -11.875 -38.594 -10.992 1 87.69 379 ARG A C 1
ATOM 2859 O O . ARG A 1 379 ? -12.281 -37.438 -11.102 1 87.69 379 ARG A O 1
ATOM 2866 N N . PRO A 1 380 ? -12.109 -39.656 -11.789 1 65.31 380 PRO A N 1
ATOM 2867 C CA . PRO A 1 380 ? -13.164 -39.406 -12.781 1 65.31 380 PRO A CA 1
ATOM 2868 C C . PRO A 1 380 ? -14.492 -39.031 -12.156 1 65.31 380 PRO A C 1
ATOM 2870 O O . PRO A 1 380 ? -14.82 -39.469 -11.055 1 65.31 380 PRO A O 1
ATOM 2873 N N . ALA A 1 381 ? -15.008 -37.656 -12.367 1 55.91 381 ALA A N 1
ATOM 2874 C CA . ALA A 1 381 ? -16.344 -37.312 -11.922 1 55.91 381 ALA A CA 1
ATOM 2875 C C . ALA A 1 381 ? -17.312 -38.5 -12.094 1 55.91 381 ALA A C 1
ATOM 2877 O O . ALA A 1 381 ? -17.312 -39.125 -13.141 1 55.91 381 ALA A O 1
ATOM 2878 N N . GLU A 1 382 ? -17.469 -39.281 -11.055 1 43.59 382 GLU A N 1
ATOM 2879 C CA . GLU A 1 382 ? -18.547 -40.25 -11.266 1 43.59 382 GLU A CA 1
ATOM 2880 C C . GLU A 1 382 ? -19.703 -39.625 -12.039 1 43.59 382 GLU A C 1
ATOM 2882 O O . GLU A 1 382 ? -20.219 -38.562 -11.656 1 43.59 382 GLU A O 1
ATOM 2887 N N . SER A 1 383 ? -19.578 -39.531 -13.352 1 36.78 383 SER A N 1
ATOM 2888 C CA . SER A 1 383 ? -20.844 -39.312 -14.055 1 36.78 383 SER A CA 1
ATOM 2889 C C . SER A 1 383 ? -21.984 -40.062 -13.383 1 36.78 383 SER A C 1
ATOM 2891 O O . SER A 1 383 ? -21.797 -41.188 -12.883 1 36.78 383 SER A O 1
ATOM 2893 N N . MET B 1 1 ? 11.047 9.023 -18.781 1 97.19 1 MET B N 1
ATOM 2894 C CA . MET B 1 1 ? 12.438 9.25 -18.391 1 97.19 1 MET B CA 1
ATOM 2895 C C . MET B 1 1 ? 13.328 8.109 -18.875 1 97.19 1 MET B C 1
ATOM 2897 O O . MET B 1 1 ? 13.156 6.965 -18.453 1 97.19 1 MET B O 1
ATOM 2901 N N . ARG B 1 2 ? 14.188 8.398 -19.891 1 96.56 2 ARG B N 1
ATOM 2902 C CA . ARG B 1 2 ? 15.102 7.383 -20.406 1 96.56 2 ARG B CA 1
ATOM 2903 C C . ARG B 1 2 ? 16.297 7.207 -19.484 1 96.56 2 ARG B C 1
ATOM 2905 O O . ARG B 1 2 ? 16.625 8.102 -18.703 1 96.56 2 ARG B O 1
ATOM 2912 N N . LEU B 1 3 ? 16.906 6.023 -19.578 1 97.5 3 LEU B N 1
ATOM 2913 C CA . LEU B 1 3 ? 18.078 5.695 -18.766 1 97.5 3 LEU B CA 1
ATOM 2914 C C . LEU B 1 3 ? 19.109 6.812 -18.812 1 97.5 3 LEU B C 1
ATOM 2916 O O . LEU B 1 3 ? 19.609 7.242 -17.766 1 97.5 3 LEU B O 1
ATOM 2920 N N . GLN B 1 4 ? 19.359 7.32 -19.984 1 97.25 4 GLN B N 1
ATOM 2921 C CA . GLN B 1 4 ? 20.406 8.312 -20.188 1 97.25 4 GLN B CA 1
ATOM 2922 C C . GLN B 1 4 ? 19.969 9.68 -19.672 1 97.25 4 GLN B C 1
ATOM 2924 O O . GLN B 1 4 ? 20.797 10.594 -19.547 1 97.25 4 GLN B O 1
ATOM 2929 N N . ASP B 1 5 ? 18.703 9.844 -19.391 1 98 5 ASP B N 1
ATOM 2930 C CA . ASP B 1 5 ? 18.172 11.133 -18.969 1 98 5 ASP B CA 1
ATOM 2931 C C . ASP B 1 5 ? 18.047 11.219 -17.453 1 98 5 ASP B C 1
ATOM 2933 O O . ASP B 1 5 ? 17.75 12.273 -16.906 1 98 5 ASP B O 1
ATOM 2937 N N . LEU B 1 6 ? 18.297 10.117 -16.688 1 98.19 6 LEU B N 1
ATOM 2938 C CA . LEU B 1 6 ? 18.141 10.078 -15.242 1 98.19 6 LEU B CA 1
ATOM 2939 C C . LEU B 1 6 ? 19.062 11.078 -14.562 1 98.19 6 LEU B C 1
ATOM 2941 O O . LEU B 1 6 ? 18.609 11.922 -13.789 1 98.19 6 LEU B O 1
ATOM 2945 N N . SER B 1 7 ? 20.375 11.016 -14.852 1 97.5 7 SER B N 1
ATOM 2946 C CA . SER B 1 7 ? 21.359 11.859 -14.188 1 97.5 7 SER B CA 1
ATOM 2947 C C . SER B 1 7 ? 21.125 13.336 -14.492 1 97.5 7 SER B C 1
ATOM 2949 O O . SER B 1 7 ? 21.094 14.172 -13.586 1 97.5 7 SER B O 1
ATOM 2951 N N . PRO B 1 8 ? 20.906 13.68 -15.789 1 97.75 8 PRO B N 1
ATOM 2952 C CA . PRO B 1 8 ? 20.547 15.07 -16.094 1 97.75 8 PRO B CA 1
ATOM 2953 C C . PRO B 1 8 ? 19.266 15.516 -15.391 1 97.75 8 PRO B C 1
ATOM 2955 O O . PRO B 1 8 ? 19.172 16.656 -14.938 1 97.75 8 PRO B O 1
ATOM 2958 N N . GLY B 1 9 ? 18.312 14.641 -15.367 1 97.06 9 GLY B N 1
ATOM 2959 C CA . GLY B 1 9 ? 17.062 14.969 -14.688 1 97.06 9 GLY B CA 1
ATOM 2960 C C . GLY B 1 9 ? 17.25 15.25 -13.211 1 97.06 9 GLY B C 1
ATOM 2961 O O . GLY B 1 9 ? 16.672 16.203 -12.68 1 97.06 9 GLY B O 1
ATOM 2962 N N . LEU B 1 10 ? 18.031 14.445 -12.547 1 97.25 10 LEU B N 1
ATOM 2963 C CA . LEU B 1 10 ? 18.359 14.656 -11.141 1 97.25 10 LEU B CA 1
ATOM 2964 C C . LEU B 1 10 ? 19.125 15.961 -10.945 1 97.25 10 LEU B C 1
ATOM 2966 O O . LEU B 1 10 ? 18.906 16.672 -9.969 1 97.25 10 LEU B O 1
ATOM 2970 N N . GLY B 1 11 ? 20.047 16.234 -11.836 1 96.75 11 GLY B N 1
ATOM 2971 C CA . GLY B 1 11 ? 20.766 17.484 -11.812 1 96.75 11 GLY B CA 1
ATOM 2972 C C . GLY B 1 11 ? 19.844 18.703 -11.93 1 96.75 11 GLY B C 1
ATOM 2973 O O . GLY B 1 11 ? 20.062 19.703 -11.25 1 96.75 11 GLY B O 1
ATOM 2974 N N . GLU B 1 12 ? 18.875 18.578 -12.75 1 95.62 12 GLU B N 1
ATOM 2975 C CA . GLU B 1 12 ? 17.906 19.656 -12.914 1 95.62 12 GLU B CA 1
ATOM 2976 C C . GLU B 1 12 ? 17.094 19.891 -11.641 1 95.62 12 GLU B C 1
ATOM 2978 O O . GLU B 1 12 ? 16.812 21.031 -11.266 1 95.62 12 GLU B O 1
ATOM 2983 N N . LEU B 1 13 ? 16.703 18.797 -11.023 1 91.12 13 LEU B N 1
ATOM 2984 C CA . LEU B 1 13 ? 16.016 18.906 -9.742 1 91.12 13 LEU B CA 1
ATOM 2985 C C . LEU B 1 13 ? 16.891 19.625 -8.719 1 91.12 13 LEU B C 1
ATOM 2987 O O . LEU B 1 13 ? 16.391 20.469 -7.957 1 91.12 13 LEU B O 1
ATOM 2991 N N . ASP B 1 14 ? 18.094 19.281 -8.672 1 90.5 14 ASP B N 1
ATOM 2992 C CA . ASP B 1 14 ? 19.047 19.875 -7.73 1 90.5 14 ASP B CA 1
ATOM 2993 C C . ASP B 1 14 ? 19.203 21.375 -7.988 1 90.5 14 ASP B C 1
ATOM 2995 O O . ASP B 1 14 ? 19.188 22.172 -7.051 1 90.5 14 ASP B O 1
ATOM 2999 N N . GLU B 1 15 ? 19.312 21.766 -9.227 1 90.5 15 GLU B N 1
ATOM 3000 C CA . GLU B 1 15 ? 19.469 23.156 -9.617 1 90.5 15 GLU B CA 1
ATOM 3001 C C . GLU B 1 15 ? 18.266 23.984 -9.211 1 90.5 15 GLU B C 1
ATOM 3003 O O . GLU B 1 15 ? 18.391 25.156 -8.867 1 90.5 15 GLU B O 1
ATOM 3008 N N . ARG B 1 16 ? 17.125 23.375 -9.219 1 82.94 16 ARG B N 1
ATOM 3009 C CA . ARG B 1 16 ? 15.891 24.062 -8.883 1 82.94 16 ARG B CA 1
ATOM 3010 C C . ARG B 1 16 ? 15.586 23.938 -7.391 1 82.94 16 ARG B C 1
ATOM 3012 O O . ARG B 1 16 ? 14.508 24.344 -6.938 1 82.94 16 ARG B O 1
ATOM 3019 N N . HIS B 1 17 ? 16.484 23.297 -6.695 1 79.62 17 HIS B N 1
ATOM 3020 C CA . HIS B 1 17 ? 16.344 23.094 -5.254 1 79.62 17 HIS B CA 1
ATOM 3021 C C . HIS B 1 17 ? 15.117 22.25 -4.938 1 79.62 17 HIS B C 1
ATOM 3023 O O . HIS B 1 17 ? 14.391 22.531 -3.982 1 79.62 17 HIS B O 1
ATOM 3029 N N . ARG B 1 18 ? 14.891 21.25 -5.809 1 82.94 18 ARG B N 1
ATOM 3030 C CA . ARG B 1 18 ? 13.727 20.391 -5.625 1 82.94 18 ARG B CA 1
ATOM 3031 C C . ARG B 1 18 ? 14.141 18.938 -5.426 1 82.94 18 ARG B C 1
ATOM 3033 O O . ARG B 1 18 ? 13.297 18.047 -5.316 1 82.94 18 ARG B O 1
ATOM 3040 N N . LEU B 1 19 ? 15.492 18.781 -5.469 1 88.81 19 LEU B N 1
ATOM 3041 C CA . LEU B 1 19 ? 15.977 17.438 -5.242 1 88.81 19 LEU B CA 1
ATOM 3042 C C . LEU B 1 19 ? 15.703 16.984 -3.811 1 88.81 19 LEU B C 1
ATOM 3044 O O . LEU B 1 19 ? 16.094 17.656 -2.859 1 88.81 19 LEU B O 1
ATOM 3048 N N . ARG B 1 20 ? 14.938 15.914 -3.66 1 87.31 20 ARG B N 1
ATOM 3049 C CA . ARG B 1 20 ? 14.648 15.352 -2.346 1 87.31 20 ARG B CA 1
ATOM 3050 C C . ARG B 1 20 ? 15.758 14.414 -1.894 1 87.31 20 ARG B C 1
ATOM 3052 O O . ARG B 1 20 ? 16.281 13.633 -2.691 1 87.31 20 ARG B O 1
ATOM 3059 N N . ARG B 1 21 ? 16.156 14.648 -0.704 1 85.56 21 ARG B N 1
ATOM 3060 C CA . ARG B 1 21 ? 17.141 13.773 -0.071 1 85.56 21 ARG B CA 1
ATOM 3061 C C . ARG B 1 21 ? 16.562 13.141 1.192 1 85.56 21 ARG B C 1
ATOM 3063 O O . ARG B 1 21 ? 15.836 13.789 1.941 1 85.56 21 ARG B O 1
ATOM 3070 N N . ARG B 1 22 ? 16.891 11.953 1.397 1 92.56 22 ARG B N 1
ATOM 3071 C CA . ARG B 1 22 ? 16.391 11.219 2.549 1 92.56 22 ARG B CA 1
ATOM 3072 C C . ARG B 1 22 ? 17.328 11.344 3.742 1 92.56 22 ARG B C 1
ATOM 3074 O O . ARG B 1 22 ? 18.531 11.141 3.609 1 92.56 22 ARG B O 1
ATOM 3081 N N . ALA B 1 23 ? 16.75 11.789 4.836 1 94.25 23 ALA B N 1
ATOM 3082 C CA . ALA B 1 23 ? 17.469 11.703 6.105 1 94.25 23 ALA B CA 1
ATOM 3083 C C . ALA B 1 23 ? 17.219 10.352 6.773 1 94.25 23 ALA B C 1
ATOM 3085 O O . ALA B 1 23 ? 16.172 9.742 6.594 1 94.25 23 ALA B O 1
ATOM 3086 N N . THR B 1 24 ? 18.219 9.898 7.527 1 97.62 24 THR B N 1
ATOM 3087 C CA . THR B 1 24 ? 18.094 8.602 8.195 1 97.62 24 THR B CA 1
ATOM 3088 C C . THR B 1 24 ? 17.844 8.789 9.688 1 97.62 24 THR B C 1
ATOM 3090 O O . THR B 1 24 ? 18.672 9.359 10.398 1 97.62 24 THR B O 1
ATOM 3093 N N . LEU B 1 25 ? 16.734 8.406 10.109 1 98.19 25 LEU B N 1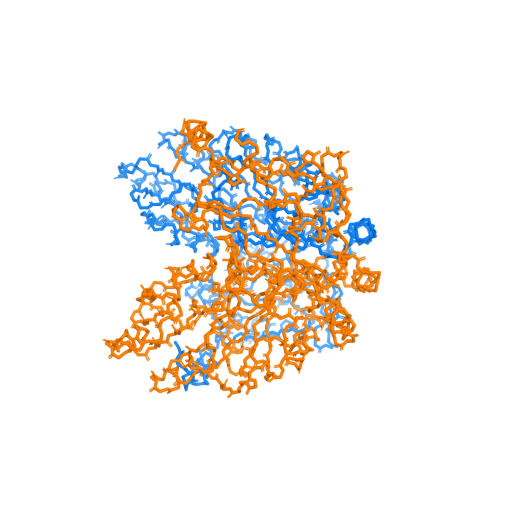
ATOM 3094 C CA . LEU B 1 25 ? 16.391 8.406 11.523 1 98.19 25 LEU B CA 1
ATOM 3095 C C . LEU B 1 25 ? 17.062 7.242 12.242 1 98.19 25 LEU B C 1
ATOM 3097 O O . LEU B 1 25 ? 16.922 6.086 11.844 1 98.19 25 LEU B O 1
ATOM 3101 N N . GLU B 1 26 ? 17.75 7.469 13.344 1 98.38 26 GLU B N 1
ATOM 3102 C CA . GLU B 1 26 ? 18.531 6.453 14.047 1 98.38 26 GLU B CA 1
ATOM 3103 C C . GLU B 1 26 ? 17.953 6.172 15.43 1 98.38 26 GLU B C 1
ATOM 3105 O O . GLU B 1 26 ? 18.562 5.457 16.234 1 98.38 26 GLU B O 1
ATOM 3110 N N . SER B 1 27 ? 16.797 6.703 15.727 1 97.88 27 SER B N 1
ATOM 3111 C CA . SER B 1 27 ? 16.016 6.48 16.938 1 97.88 27 SER B CA 1
ATOM 3112 C C . SER B 1 27 ? 14.586 6.078 16.609 1 97.88 27 SER B C 1
ATOM 3114 O O . SER B 1 27 ? 14.156 6.172 15.461 1 97.88 27 SER B O 1
ATOM 3116 N N . PRO B 1 28 ? 13.828 5.539 17.641 1 97.19 28 PRO B N 1
ATOM 3117 C CA . PRO B 1 28 ? 12.383 5.414 17.406 1 97.19 28 PRO B CA 1
ATOM 3118 C C . PRO B 1 28 ? 11.719 6.754 17.094 1 97.19 28 PRO B C 1
ATOM 3120 O O . PRO B 1 28 ? 12.297 7.812 17.359 1 97.19 28 PRO B O 1
ATOM 3123 N N . GLN B 1 29 ? 10.555 6.691 16.469 1 96.44 29 GLN B N 1
ATOM 3124 C CA . GLN B 1 29 ? 9.773 7.902 16.234 1 96.44 29 GLN B CA 1
ATOM 3125 C C . GLN B 1 29 ? 9.484 8.633 17.547 1 96.44 29 GLN B C 1
ATOM 3127 O O . GLN B 1 29 ? 9.289 7.996 18.578 1 96.44 29 GLN B O 1
ATOM 3132 N N . GLY B 1 30 ? 9.469 9.961 17.469 1 95.12 30 GLY B N 1
ATOM 3133 C CA . GLY B 1 30 ? 9.203 10.734 18.672 1 95.12 30 GLY B CA 1
ATOM 3134 C C . GLY B 1 30 ? 9.492 12.211 18.516 1 95.12 30 GLY B C 1
ATOM 3135 O O . GLY B 1 30 ? 9.727 12.688 17.391 1 95.12 30 GLY B O 1
ATOM 3136 N N . ASP B 1 31 ? 9.375 12.906 19.656 1 96.19 31 ASP B N 1
ATOM 3137 C CA . ASP B 1 31 ? 9.656 14.336 19.672 1 96.19 31 ASP B CA 1
ATOM 3138 C C . ASP B 1 31 ? 11.148 14.602 19.797 1 96.19 31 ASP B C 1
ATOM 3140 O O . ASP B 1 31 ? 11.641 15.656 19.375 1 96.19 31 ASP B O 1
ATOM 3144 N N . GLU B 1 32 ? 11.883 13.711 20.359 1 97.5 32 GLU B N 1
ATOM 3145 C CA . GLU B 1 32 ? 13.344 13.719 20.359 1 97.5 32 GLU B CA 1
ATOM 3146 C C . GLU B 1 32 ? 13.898 12.57 19.531 1 97.5 32 GLU B C 1
ATOM 3148 O O . GLU B 1 32 ? 13.648 11.398 19.828 1 97.5 32 GLU B O 1
ATOM 3153 N N . VAL B 1 33 ? 14.672 13 18.531 1 98 33 VAL B N 1
ATOM 3154 C CA . VAL B 1 33 ? 15.117 11.984 17.594 1 98 33 VAL B CA 1
ATOM 3155 C C . VAL B 1 33 ? 16.594 12.203 17.25 1 98 33 VAL B C 1
ATOM 3157 O O . VAL B 1 33 ? 17.141 13.266 17.531 1 98 33 VAL B O 1
ATOM 3160 N N . VAL B 1 34 ? 17.203 11.188 16.734 1 98.44 34 VAL B N 1
ATOM 3161 C CA . VAL B 1 34 ? 18.547 11.25 16.188 1 98.44 34 VAL B CA 1
ATOM 3162 C C . VAL B 1 34 ? 18.516 11.062 14.68 1 98.44 34 VAL B C 1
ATOM 3164 O O . VAL B 1 34 ? 18.016 10.039 14.188 1 98.44 34 VAL B O 1
ATOM 3167 N N . ILE B 1 35 ? 18.938 12.078 13.953 1 97.38 35 ILE B N 1
ATOM 3168 C CA . ILE B 1 35 ? 18.984 12.031 12.492 1 97.38 35 ILE B CA 1
ATOM 3169 C C . ILE B 1 35 ? 20.422 12.234 12.016 1 97.38 35 ILE B C 1
ATOM 3171 O O . ILE B 1 35 ? 21.047 13.25 12.328 1 97.38 35 ILE B O 1
ATOM 3175 N N . ASP B 1 36 ? 20.891 11.266 11.305 1 95.62 36 ASP B N 1
ATOM 3176 C CA . ASP B 1 36 ? 22.234 11.328 10.758 1 95.62 36 ASP B CA 1
ATOM 3177 C C . ASP B 1 36 ? 23.266 11.633 11.852 1 95.62 36 ASP B C 1
ATOM 3179 O O . ASP B 1 36 ? 24.109 12.508 11.688 1 95.62 36 ASP B O 1
ATOM 3183 N N . GLY B 1 37 ? 23.047 11.07 12.984 1 96.25 37 GLY B N 1
ATOM 3184 C CA . GLY B 1 37 ? 24.016 11.109 14.062 1 96.25 37 GLY B CA 1
ATOM 3185 C C . GLY B 1 37 ? 23.844 12.289 14.992 1 96.25 37 GLY B C 1
ATOM 3186 O O . GLY B 1 37 ? 24.578 12.438 15.969 1 96.25 37 GLY B O 1
ATOM 3187 N N . ARG B 1 38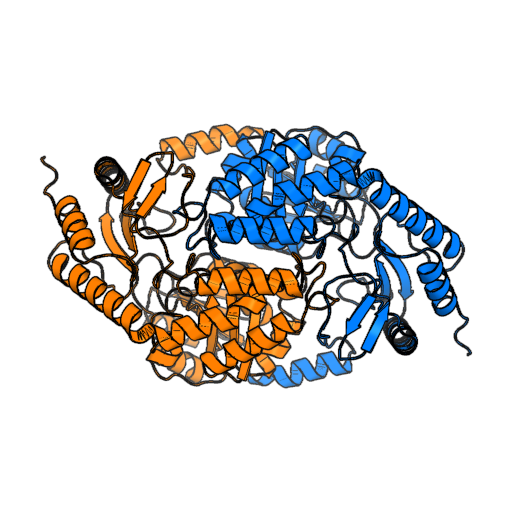 ? 22.844 13.133 14.734 1 97.44 38 ARG B N 1
ATOM 3188 C CA . ARG B 1 38 ? 22.625 14.328 15.547 1 97.44 38 ARG B CA 1
ATOM 3189 C C . ARG B 1 38 ? 21.234 14.312 16.188 1 97.44 38 ARG B C 1
ATOM 3191 O O . ARG B 1 38 ? 20.266 13.898 15.547 1 97.44 38 ARG B O 1
ATOM 3198 N N . SER B 1 39 ? 21.172 14.789 17.375 1 98.12 39 SER B N 1
ATOM 3199 C CA . SER B 1 39 ? 19.906 14.836 18.109 1 98.12 39 SER B CA 1
ATOM 3200 C C . SER B 1 39 ? 19.094 16.078 17.734 1 98.12 39 SER B C 1
ATOM 3202 O O . SER B 1 39 ? 19.656 17.156 17.547 1 98.12 39 SER B O 1
ATOM 3204 N N . TYR B 1 40 ? 17.828 15.914 17.578 1 98.44 40 TYR B N 1
ATOM 3205 C CA . TYR B 1 40 ? 16.922 17 17.25 1 98.44 40 TYR B CA 1
ATOM 3206 C C . TYR B 1 40 ? 15.641 16.922 18.078 1 98.44 40 TYR B C 1
ATOM 3208 O O . TYR B 1 40 ? 15.234 15.828 18.484 1 98.44 40 TYR B O 1
ATOM 3216 N N . ILE B 1 41 ? 15.055 18.047 18.422 1 98.62 41 ILE B N 1
ATOM 3217 C CA . ILE B 1 41 ? 13.625 18.109 18.719 1 98.62 41 ILE B CA 1
ATOM 3218 C C . ILE B 1 41 ? 12.828 18.172 17.422 1 98.62 41 ILE B C 1
ATOM 3220 O O . ILE B 1 41 ? 12.953 19.125 16.656 1 98.62 41 ILE B O 1
ATOM 3224 N N . SER B 1 42 ? 12.047 17.172 17.203 1 98.38 42 SER B N 1
ATOM 3225 C CA . SER B 1 42 ? 11.398 17.016 15.906 1 98.38 42 SER B CA 1
ATOM 3226 C C . SER B 1 42 ? 9.953 17.516 15.945 1 98.38 42 SER B C 1
ATOM 3228 O O . SER B 1 42 ? 9.203 17.156 16.859 1 98.38 42 SER B O 1
ATOM 3230 N N . PHE B 1 43 ? 9.586 18.344 15.047 1 98.44 43 PHE B N 1
ATOM 3231 C CA . PHE B 1 43 ? 8.219 18.781 14.797 1 98.44 43 PHE B CA 1
ATOM 3232 C C . PHE B 1 43 ? 7.758 18.359 13.406 1 98.44 43 PHE B C 1
ATOM 3234 O O . PHE B 1 43 ? 7.07 19.109 12.719 1 98.44 43 PHE B O 1
ATOM 3241 N N . ALA B 1 44 ? 8.164 17.125 13.039 1 97.19 44 ALA B N 1
ATOM 3242 C CA . ALA B 1 44 ? 7.941 16.688 11.664 1 97.19 44 ALA B CA 1
ATOM 3243 C C . ALA B 1 44 ? 7.043 15.461 11.609 1 97.19 44 ALA B C 1
ATOM 3245 O O . ALA B 1 44 ? 6.488 15.133 10.555 1 97.19 44 ALA B O 1
ATOM 3246 N N . SER B 1 45 ? 6.809 14.75 12.703 1 97.06 45 SER B N 1
ATOM 3247 C CA . SER B 1 45 ? 6.121 13.461 12.742 1 97.06 45 SER B CA 1
ATOM 3248 C C . SER B 1 45 ? 4.609 13.648 12.789 1 97.06 45 SER B C 1
ATOM 3250 O O . SER B 1 45 ? 4.113 14.602 13.391 1 97.06 45 SER B O 1
ATOM 3252 N N . ASN B 1 46 ? 3.895 12.68 12.117 1 98.25 46 ASN B N 1
ATOM 3253 C CA . ASN B 1 46 ? 2.438 12.648 12.195 1 98.25 46 ASN B CA 1
ATOM 3254 C C . ASN B 1 46 ? 1.958 11.773 13.352 1 98.25 46 ASN B C 1
ATOM 3256 O O . ASN B 1 46 ? 0.776 11.43 13.43 1 98.25 46 ASN B O 1
ATOM 3260 N N . ASP B 1 47 ? 2.873 11.344 14.195 1 98.38 47 ASP B N 1
ATOM 3261 C CA . ASP B 1 47 ? 2.535 10.594 15.406 1 98.38 47 ASP B CA 1
ATOM 3262 C C . ASP B 1 47 ? 1.973 11.523 16.484 1 98.38 47 ASP B C 1
ATOM 3264 O O . ASP B 1 47 ? 2.584 11.703 17.531 1 98.38 47 ASP B O 1
ATOM 3268 N N . TYR B 1 48 ? 0.764 12 16.281 1 98.75 48 TYR B N 1
ATOM 3269 C CA . TYR B 1 48 ? 0.162 13.102 17.016 1 98.75 48 TYR B CA 1
ATOM 3270 C C . TYR B 1 48 ? -0.004 12.734 18.484 1 98.75 48 TYR B C 1
ATOM 3272 O O . TYR B 1 48 ? 0.073 13.602 19.359 1 98.75 48 TYR B O 1
ATOM 3280 N N . LEU B 1 49 ? -0.235 11.445 18.766 1 98.69 49 LEU B N 1
ATOM 3281 C CA . LEU B 1 49 ? -0.529 11.039 20.141 1 98.69 49 LEU B CA 1
ATOM 3282 C C . LEU B 1 49 ? 0.691 10.398 20.797 1 98.69 49 LEU B C 1
ATOM 3284 O O . LEU B 1 49 ? 0.658 10.047 21.969 1 98.69 49 LEU B O 1
ATOM 3288 N N . GLY B 1 50 ? 1.761 10.219 20.016 1 98.31 50 GLY B N 1
ATOM 3289 C CA . GLY B 1 50 ? 2.975 9.625 20.562 1 98.31 50 GLY B CA 1
ATOM 3290 C C . GLY B 1 50 ? 2.844 8.133 20.812 1 98.31 50 GLY B C 1
ATOM 3291 O O . GLY B 1 50 ? 3.34 7.625 21.812 1 98.31 50 GLY B O 1
ATOM 3292 N N . LEU B 1 51 ? 2.213 7.43 19.938 1 98.69 51 LEU B N 1
ATOM 3293 C CA . LEU B 1 51 ? 1.913 6.031 20.219 1 98.69 51 LEU B CA 1
ATOM 3294 C C . LEU B 1 51 ? 2.836 5.105 19.438 1 98.69 51 LEU B C 1
ATOM 3296 O O . LEU B 1 51 ? 2.924 3.91 19.734 1 98.69 51 LEU B O 1
ATOM 3300 N N . ALA B 1 52 ? 3.576 5.586 18.453 1 98.56 52 ALA B N 1
ATOM 3301 C CA . ALA B 1 52 ? 4.312 4.766 17.5 1 98.56 52 ALA B CA 1
ATOM 3302 C C . ALA B 1 52 ? 5.332 3.877 18.203 1 98.56 52 ALA B C 1
ATOM 3304 O O . ALA B 1 52 ? 5.664 2.793 17.719 1 98.56 52 ALA B O 1
ATOM 3305 N N . ASP B 1 53 ? 5.859 4.32 19.312 1 98.06 53 ASP B N 1
ATOM 3306 C CA . ASP B 1 53 ? 6.812 3.508 20.062 1 98.06 53 ASP B CA 1
ATOM 3307 C C . ASP B 1 53 ? 6.297 3.217 21.469 1 98.06 53 ASP B C 1
ATOM 3309 O O . ASP B 1 53 ? 7.082 3.01 22.391 1 98.06 53 ASP B O 1
ATOM 3313 N N . HIS B 1 54 ? 5.043 3.354 21.688 1 98.44 54 HIS B N 1
ATOM 3314 C CA . HIS B 1 54 ? 4.445 3.08 22.984 1 98.44 54 HIS B CA 1
ATOM 3315 C C . HIS B 1 54 ? 4.645 1.623 23.391 1 98.44 54 HIS B C 1
ATOM 3317 O O . HIS B 1 54 ? 4.387 0.715 22.594 1 98.44 54 HIS B O 1
ATOM 3323 N N . PRO B 1 55 ? 5.004 1.351 24.609 1 98.38 55 PRO B N 1
ATOM 3324 C CA . PRO B 1 55 ? 5.34 -0.014 25.031 1 98.38 55 PRO B CA 1
ATOM 3325 C C . PRO B 1 55 ? 4.168 -0.981 24.875 1 98.38 55 PRO B C 1
ATOM 3327 O O . PRO B 1 55 ? 4.367 -2.141 24.5 1 98.38 55 PRO B O 1
ATOM 3330 N N . SER B 1 56 ? 2.992 -0.524 25.172 1 98.38 56 SER B N 1
ATOM 3331 C CA . SER B 1 56 ? 1.828 -1.397 25.062 1 98.38 56 SER B CA 1
ATOM 3332 C C . SER B 1 56 ? 1.574 -1.802 23.609 1 98.38 56 SER B C 1
ATOM 3334 O O . SER B 1 56 ? 1.109 -2.912 23.344 1 98.38 56 SER B O 1
ATOM 3336 N N . LEU B 1 57 ? 1.802 -0.902 22.734 1 98.38 57 LEU B N 1
ATOM 3337 C CA . LEU B 1 57 ? 1.608 -1.197 21.312 1 98.38 57 LEU B CA 1
ATOM 3338 C C . LEU B 1 57 ? 2.699 -2.133 20.797 1 98.38 57 LEU B C 1
ATOM 3340 O O . LEU B 1 57 ? 2.422 -3.041 20.016 1 98.38 57 LEU B O 1
ATOM 3344 N N . VAL B 1 58 ? 3.959 -1.87 21.219 1 98.81 58 VAL B N 1
ATOM 3345 C CA . VAL B 1 58 ? 5.082 -2.74 20.891 1 98.81 58 VAL B CA 1
ATOM 3346 C C . VAL B 1 58 ? 4.789 -4.164 21.359 1 98.81 58 VAL B C 1
ATOM 3348 O O . VAL B 1 58 ? 4.965 -5.125 20.609 1 98.81 58 VAL B O 1
ATOM 3351 N N . ARG B 1 59 ? 4.293 -4.297 22.547 1 98.81 59 ARG B N 1
ATOM 3352 C CA . ARG B 1 59 ? 3.975 -5.602 23.109 1 98.81 59 ARG B CA 1
ATOM 3353 C C . ARG B 1 59 ? 2.859 -6.285 22.328 1 98.81 59 ARG B C 1
ATOM 3355 O O . ARG B 1 59 ? 2.91 -7.492 22.094 1 98.81 59 ARG B O 1
ATOM 3362 N N . ALA B 1 60 ? 1.841 -5.559 21.984 1 98.88 60 ALA B N 1
ATOM 3363 C CA . ALA B 1 60 ? 0.733 -6.113 21.203 1 98.88 60 ALA B CA 1
ATOM 3364 C C . ALA B 1 60 ? 1.215 -6.633 19.859 1 98.88 60 ALA B C 1
ATOM 3366 O O . ALA B 1 60 ? 0.775 -7.691 19.406 1 98.88 60 ALA B O 1
ATOM 3367 N N . LEU B 1 61 ? 2.092 -5.871 19.219 1 98.81 61 LEU B N 1
ATOM 3368 C CA . LEU B 1 61 ? 2.674 -6.297 17.953 1 98.81 61 LEU B CA 1
ATOM 3369 C C . LEU B 1 61 ? 3.477 -7.582 18.125 1 98.81 61 LEU B C 1
ATOM 3371 O O . LEU B 1 61 ? 3.367 -8.5 17.312 1 98.81 61 LEU B O 1
ATOM 3375 N N . GLN B 1 62 ? 4.285 -7.617 19.172 1 98.88 62 GLN B N 1
ATOM 3376 C CA . GLN B 1 62 ? 5.105 -8.789 19.469 1 98.88 62 GLN B CA 1
ATOM 3377 C C . GLN B 1 62 ? 4.238 -10.016 19.734 1 98.88 62 GLN B C 1
ATOM 3379 O O . GLN B 1 62 ? 4.531 -11.109 19.25 1 98.88 62 GLN B O 1
ATOM 3384 N N . GLN B 1 63 ? 3.166 -9.812 20.484 1 98.81 63 GLN B N 1
ATOM 3385 C CA . GLN B 1 63 ? 2.244 -10.906 20.781 1 98.81 63 GLN B CA 1
ATOM 3386 C C . GLN B 1 63 ? 1.544 -11.383 19.5 1 98.81 63 GLN B C 1
ATOM 3388 O O . GLN B 1 63 ? 1.315 -12.578 19.328 1 98.81 63 GLN B O 1
ATOM 3393 N N . GLY B 1 64 ? 1.168 -10.445 18.688 1 98.81 64 GLY B N 1
ATOM 3394 C CA . GLY B 1 64 ? 0.601 -10.812 17.391 1 98.81 64 GLY B CA 1
ATOM 3395 C C . GLY B 1 64 ? 1.535 -11.656 16.547 1 98.81 64 GLY B C 1
ATOM 3396 O O . GLY B 1 64 ? 1.108 -12.633 15.93 1 98.81 64 GLY B O 1
ATOM 3397 N N . ALA B 1 65 ? 2.812 -11.25 16.531 1 98.75 65 ALA B N 1
ATOM 3398 C CA . ALA B 1 65 ? 3.803 -12.016 15.781 1 98.75 65 ALA B CA 1
ATOM 3399 C C . ALA B 1 65 ? 3.949 -13.43 16.344 1 98.75 65 ALA B C 1
ATOM 3401 O O . ALA B 1 65 ? 4.105 -14.391 15.594 1 98.75 65 ALA B O 1
ATOM 3402 N N . ASP B 1 66 ? 3.924 -13.516 17.625 1 98.5 66 ASP B N 1
ATOM 3403 C CA . ASP B 1 66 ? 4.02 -14.812 18.297 1 98.5 66 ASP B CA 1
ATOM 3404 C C . ASP B 1 66 ? 2.865 -15.727 17.875 1 98.5 66 ASP B C 1
ATOM 3406 O O . ASP B 1 66 ? 3.064 -16.922 17.641 1 98.5 66 ASP B O 1
ATOM 3410 N N . ARG B 1 67 ? 1.717 -15.156 17.781 1 98.38 67 ARG B N 1
ATOM 3411 C CA . ARG B 1 67 ? 0.505 -15.938 17.547 1 98.38 67 ARG B CA 1
ATOM 3412 C C . ARG B 1 67 ? 0.32 -16.25 16.078 1 98.38 67 ARG B C 1
ATOM 3414 O O . ARG B 1 67 ? -0.103 -17.344 15.711 1 98.38 67 ARG B O 1
ATOM 3421 N N . TRP B 1 68 ? 0.655 -15.297 15.18 1 98.44 68 TRP B N 1
ATOM 3422 C CA . TRP B 1 68 ? 0.19 -15.391 13.797 1 98.44 68 TRP B CA 1
ATOM 3423 C C . TRP B 1 68 ? 1.366 -15.492 12.828 1 98.44 68 TRP B C 1
ATOM 3425 O O . TRP B 1 68 ? 1.185 -15.789 11.648 1 98.44 68 TRP B O 1
ATOM 3435 N N . GLY B 1 69 ? 2.586 -15.211 13.312 1 98.25 69 GLY B N 1
ATOM 3436 C CA . GLY B 1 69 ? 3.74 -15.18 12.43 1 98.25 69 GLY B CA 1
ATOM 3437 C C . GLY B 1 69 ? 4.07 -13.781 11.93 1 98.25 69 GLY B C 1
ATOM 3438 O O . GLY B 1 69 ? 3.572 -12.797 12.469 1 98.25 69 GLY B O 1
ATOM 3439 N N . ALA B 1 70 ? 4.965 -13.727 10.945 1 98.06 70 ALA B N 1
ATOM 3440 C CA . ALA B 1 70 ? 5.523 -12.453 10.484 1 98.06 70 ALA B CA 1
ATOM 3441 C C . ALA B 1 70 ? 4.805 -11.969 9.227 1 98.06 70 ALA B C 1
ATOM 3443 O O . ALA B 1 70 ? 4.789 -10.766 8.938 1 98.06 70 ALA B O 1
ATOM 3444 N N . GLY B 1 71 ? 4.25 -12.875 8.453 1 98.25 71 GLY B N 1
ATOM 3445 C CA . GLY B 1 71 ? 3.604 -12.5 7.207 1 98.25 71 GLY B CA 1
ATOM 3446 C C . GLY B 1 71 ? 2.299 -13.242 6.969 1 98.25 71 GLY B C 1
ATOM 3447 O O . GLY B 1 71 ? 2.029 -14.258 7.609 1 98.25 71 GLY B O 1
ATOM 3448 N N . SER B 1 72 ? 1.47 -12.672 6.02 1 97.88 72 SER B N 1
ATOM 3449 C CA . SER B 1 72 ? 0.171 -13.266 5.723 1 97.88 72 SER B CA 1
ATOM 3450 C C . SER B 1 72 ? 0.288 -14.352 4.652 1 97.88 72 SER B C 1
ATOM 3452 O O . SER B 1 72 ? -0.534 -15.266 4.598 1 97.88 72 SER B O 1
ATOM 3454 N N . GLY B 1 73 ? 1.203 -14.148 3.727 1 96.88 73 GLY B N 1
ATOM 3455 C CA . GLY B 1 73 ? 1.528 -15.172 2.746 1 96.88 73 GLY B CA 1
ATOM 3456 C C . GLY B 1 73 ? 0.559 -15.211 1.579 1 96.88 73 GLY B C 1
ATOM 3457 O O . GLY B 1 73 ? 0.764 -15.953 0.618 1 96.88 73 GLY B O 1
ATOM 3458 N N . ALA B 1 74 ? -0.525 -14.477 1.606 1 96 74 ALA B N 1
ATOM 3459 C CA . ALA B 1 74 ? -1.537 -14.461 0.553 1 96 74 ALA B CA 1
ATOM 3460 C C . ALA B 1 74 ? -2.443 -13.242 0.672 1 96 74 ALA B C 1
ATOM 3462 O O . ALA B 1 74 ? -2.4 -12.523 1.676 1 96 74 ALA B O 1
ATOM 3463 N N . SER B 1 75 ? -3.172 -13.016 -0.39 1 95.31 75 SER B N 1
ATOM 3464 C CA . SER B 1 75 ? -4.199 -11.984 -0.33 1 95.31 75 SER B CA 1
ATOM 3465 C C . SER B 1 75 ? -5.32 -12.367 0.629 1 95.31 75 SER B C 1
ATOM 3467 O O . SER B 1 75 ? -5.465 -13.547 0.98 1 95.31 75 SER B O 1
ATOM 3469 N N . HIS B 1 76 ? -6.156 -11.422 0.97 1 96.19 76 HIS B N 1
ATOM 3470 C CA . HIS B 1 76 ? -7.285 -11.648 1.865 1 96.19 76 HIS B CA 1
ATOM 3471 C C . HIS B 1 76 ? -8.242 -12.688 1.292 1 96.19 76 HIS B C 1
ATOM 3473 O O . HIS B 1 76 ? -8.867 -13.438 2.041 1 96.19 76 HIS B O 1
ATOM 3479 N N . LEU B 1 77 ? -8.367 -12.766 -0.021 1 92.38 77 LEU B N 1
ATOM 3480 C CA . LEU B 1 77 ? -9.398 -13.57 -0.659 1 92.38 77 LEU B CA 1
ATOM 3481 C C . LEU B 1 77 ? -8.898 -14.992 -0.918 1 92.38 77 LEU B C 1
ATOM 3483 O O . LEU B 1 77 ? -9.664 -15.852 -1.359 1 92.38 77 LEU B O 1
ATOM 3487 N N . LEU B 1 78 ? -7.656 -15.305 -0.632 1 90.94 78 LEU B N 1
ATOM 3488 C CA . LEU B 1 78 ? -7.113 -16.656 -0.673 1 90.94 78 LEU B CA 1
ATOM 3489 C C . LEU B 1 78 ? -6.992 -17.234 0.732 1 90.94 78 LEU B C 1
ATOM 3491 O O . LEU B 1 78 ? -7.992 -17.641 1.331 1 90.94 78 LEU B O 1
ATOM 3495 N N . THR B 1 79 ? -5.852 -17.094 1.377 1 94.12 79 THR B N 1
ATOM 3496 C CA . THR B 1 79 ? -5.66 -17.547 2.748 1 94.12 79 THR B CA 1
ATOM 3497 C C . THR B 1 79 ? -4.969 -16.484 3.588 1 94.12 79 THR B C 1
ATOM 3499 O O . THR B 1 79 ? -4.32 -16.797 4.586 1 94.12 79 THR B O 1
ATOM 3502 N N . GLY B 1 80 ? -5.133 -15.273 3.168 1 96.69 80 GLY B N 1
ATOM 3503 C CA . GLY B 1 80 ? -4.395 -14.227 3.859 1 96.69 80 GLY B CA 1
ATOM 3504 C C . GLY B 1 80 ? -5.215 -13.508 4.914 1 96.69 80 GLY B C 1
ATOM 3505 O O . GLY B 1 80 ? -4.684 -12.719 5.695 1 96.69 80 GLY B O 1
ATOM 3506 N N . HIS B 1 81 ? -6.555 -13.688 4.918 1 97.88 81 HIS B N 1
ATOM 3507 C CA . HIS B 1 81 ? -7.422 -13.031 5.891 1 97.88 81 HIS B CA 1
ATOM 3508 C C . HIS B 1 81 ? -7.52 -13.844 7.18 1 97.88 81 HIS B C 1
ATOM 3510 O O . HIS B 1 81 ? -8.258 -14.828 7.242 1 97.88 81 HIS B O 1
ATOM 3516 N N . THR B 1 82 ? -6.902 -13.375 8.219 1 98.38 82 THR B N 1
ATOM 3517 C CA . THR B 1 82 ? -6.875 -14.094 9.492 1 98.38 82 THR B CA 1
ATOM 3518 C C . THR B 1 82 ? -7.953 -13.562 10.438 1 98.38 82 THR B C 1
ATOM 3520 O O . THR B 1 82 ? -8.539 -12.508 10.188 1 98.38 82 THR B O 1
ATOM 3523 N N . LEU B 1 83 ? -8.156 -14.273 11.477 1 98.56 83 LEU B N 1
ATOM 3524 C CA . LEU B 1 83 ? -9.07 -13.844 12.539 1 98.56 83 LEU B CA 1
ATOM 3525 C C . LEU B 1 83 ? -8.633 -12.5 13.117 1 98.56 83 LEU B C 1
ATOM 3527 O O . LEU B 1 83 ? -9.477 -11.688 13.492 1 98.56 83 LEU B O 1
ATOM 3531 N N . ALA B 1 84 ? -7.316 -12.312 13.195 1 98.75 84 ALA B N 1
ATOM 3532 C CA . ALA B 1 84 ? -6.82 -11.023 13.68 1 98.75 84 ALA B CA 1
ATOM 3533 C C . ALA B 1 84 ? -7.324 -9.875 12.805 1 98.75 84 ALA B C 1
ATOM 3535 O O . ALA B 1 84 ? -7.699 -8.82 13.312 1 98.75 84 ALA B O 1
ATOM 3536 N N . HIS B 1 85 ? -7.312 -10.07 11.484 1 98.75 85 HIS B N 1
ATOM 3537 C CA . HIS B 1 85 ? -7.828 -9.062 10.57 1 98.75 85 HIS B CA 1
ATOM 3538 C C . HIS B 1 85 ? -9.32 -8.82 10.797 1 98.75 85 HIS B C 1
ATOM 3540 O O . HIS B 1 85 ? -9.766 -7.676 10.844 1 98.75 85 HIS B O 1
ATOM 3546 N N . GLN B 1 86 ? -10.031 -9.898 10.914 1 98.62 86 GLN B N 1
ATOM 3547 C CA . GLN B 1 86 ? -11.477 -9.812 11.125 1 98.62 86 GLN B CA 1
ATOM 3548 C C . GLN B 1 86 ? -11.797 -9.031 12.398 1 98.62 86 GLN B C 1
ATOM 3550 O O . GLN B 1 86 ? -12.648 -8.141 12.391 1 98.62 86 GLN B O 1
ATOM 3555 N N . GLN B 1 87 ? -11.141 -9.375 13.445 1 98.81 87 GLN B N 1
ATOM 3556 C CA . GLN B 1 87 ? -11.359 -8.711 14.727 1 98.81 87 GLN B CA 1
ATOM 3557 C C . GLN B 1 87 ? -10.977 -7.238 14.656 1 98.81 87 GLN B C 1
ATOM 3559 O O . GLN B 1 87 ? -11.656 -6.391 15.242 1 98.81 87 GLN B O 1
ATOM 3564 N N . ALA B 1 88 ? -9.914 -6.941 13.977 1 98.88 88 ALA B N 1
ATOM 3565 C CA . ALA B 1 88 ? -9.5 -5.551 13.805 1 98.88 88 ALA B CA 1
ATOM 3566 C C . ALA B 1 88 ? -10.562 -4.75 13.055 1 98.88 88 ALA B C 1
ATOM 3568 O O . ALA B 1 88 ? -10.891 -3.627 13.445 1 98.88 88 ALA B O 1
ATOM 3569 N N . GLU B 1 89 ? -11.055 -5.305 11.938 1 98.88 89 GLU B N 1
ATOM 3570 C CA . GLU B 1 89 ? -12.078 -4.629 11.148 1 98.88 89 GLU B CA 1
ATOM 3571 C C . GLU B 1 89 ? -13.336 -4.371 11.977 1 98.88 89 GLU B C 1
ATOM 3573 O O . GLU B 1 89 ? -13.906 -3.285 11.914 1 98.88 89 GLU B O 1
ATOM 3578 N N . GLU B 1 90 ? -13.711 -5.348 12.75 1 98.81 90 GLU B N 1
ATOM 3579 C CA . GLU B 1 90 ? -14.891 -5.203 13.609 1 98.81 90 GLU B CA 1
ATOM 3580 C C . GLU B 1 90 ? -14.664 -4.141 14.68 1 98.81 90 GLU B C 1
ATOM 3582 O O . GLU B 1 90 ? -15.547 -3.318 14.938 1 98.81 90 GLU B O 1
ATOM 3587 N N . ALA B 1 91 ? -13.539 -4.156 15.273 1 98.88 91 ALA B N 1
ATOM 3588 C CA . ALA B 1 91 ? -13.211 -3.174 16.312 1 98.88 91 ALA B CA 1
ATOM 3589 C C . ALA B 1 91 ? -13.18 -1.761 15.727 1 98.88 91 ALA B C 1
ATOM 3591 O O . ALA B 1 91 ? -13.68 -0.82 16.359 1 98.88 91 ALA B O 1
ATOM 3592 N N . LEU B 1 92 ? -12.617 -1.614 14.562 1 98.94 92 LEU B N 1
ATOM 3593 C CA . LEU B 1 92 ? -12.523 -0.311 13.914 1 98.94 92 LEU B CA 1
ATOM 3594 C C . LEU B 1 92 ? -13.906 0.221 13.555 1 98.94 92 LEU B C 1
ATOM 3596 O O . LEU B 1 92 ? -14.203 1.395 13.789 1 98.94 92 LEU B O 1
ATOM 3600 N N . ALA B 1 93 ? -14.719 -0.641 12.953 1 98.81 93 ALA B N 1
ATOM 3601 C CA . ALA B 1 93 ? -16.078 -0.244 12.609 1 98.81 93 ALA B CA 1
ATOM 3602 C C . ALA B 1 93 ? -16.844 0.235 13.852 1 98.81 93 ALA B C 1
ATOM 3604 O O . ALA B 1 93 ? -17.469 1.298 13.828 1 98.81 93 ALA B O 1
ATOM 3605 N N . GLY B 1 94 ? -16.766 -0.56 14.906 1 98.56 94 GLY B N 1
ATOM 3606 C CA . GLY B 1 94 ? -17.422 -0.186 16.156 1 98.56 94 GLY B CA 1
ATOM 3607 C C . GLY B 1 94 ? -16.906 1.121 16.734 1 98.56 94 GLY B C 1
ATOM 3608 O O . GLY B 1 94 ? -17.688 1.937 17.219 1 98.56 94 GLY B O 1
ATOM 3609 N N . PHE B 1 95 ? -15.625 1.342 16.656 1 98.81 95 PHE B N 1
ATOM 3610 C CA . PHE B 1 95 ? -14.984 2.508 17.266 1 98.81 95 PHE B CA 1
ATOM 3611 C C . PHE B 1 95 ? -15.461 3.789 16.594 1 98.81 95 PHE B C 1
ATOM 3613 O O . PHE B 1 95 ? -15.68 4.805 17.25 1 98.81 95 PHE B O 1
ATOM 3620 N N . VAL B 1 96 ? -15.641 3.748 15.203 1 98.5 96 VAL B N 1
ATOM 3621 C CA . VAL B 1 96 ? -16 4.965 14.492 1 98.5 96 VAL B CA 1
ATOM 3622 C C . VAL B 1 96 ? -17.516 4.996 14.273 1 98.5 96 VAL B C 1
ATOM 3624 O O . VAL B 1 96 ? -18.031 5.887 13.594 1 98.5 96 VAL B O 1
ATOM 3627 N N . GLY B 1 97 ? -18.203 4.047 14.75 1 97.56 97 GLY B N 1
ATOM 3628 C CA . GLY B 1 97 ? -19.656 4.043 14.734 1 97.56 97 GLY B CA 1
ATOM 3629 C C . GLY B 1 97 ? -20.25 3.74 13.367 1 97.56 97 GLY B C 1
ATOM 3630 O O . GLY B 1 97 ? -21.219 4.371 12.945 1 97.56 97 GLY B O 1
ATOM 3631 N N . ARG B 1 98 ? -19.656 2.846 12.641 1 98 98 ARG B N 1
ATOM 3632 C CA . ARG B 1 98 ? -20.156 2.42 11.336 1 98 98 ARG B CA 1
ATOM 3633 C C . ARG B 1 98 ? -20.484 0.931 11.336 1 98 98 ARG B C 1
ATOM 3635 O O . ARG B 1 98 ? -20.109 0.205 12.258 1 98 98 ARG B O 1
ATOM 3642 N N . GLU B 1 99 ? -21.188 0.437 10.352 1 98.31 99 GLU B N 1
ATOM 3643 C CA . GLU B 1 99 ? -21.656 -0.945 10.312 1 98.31 99 GLU B CA 1
ATOM 3644 C C . GLU B 1 99 ? -20.516 -1.912 10.039 1 98.31 99 GLU B C 1
ATOM 3646 O O . GLU B 1 99 ? -20.484 -3.02 10.586 1 98.31 99 GLU B O 1
ATOM 3651 N N . ALA B 1 100 ? -19.609 -1.541 9.203 1 98.69 100 ALA B N 1
ATOM 3652 C CA . ALA B 1 100 ? -18.516 -2.424 8.773 1 98.69 100 ALA B CA 1
ATOM 3653 C C . ALA B 1 100 ? -17.281 -1.621 8.383 1 98.69 100 ALA B C 1
ATOM 3655 O O . ALA B 1 100 ? -17.375 -0.423 8.102 1 98.69 100 ALA B O 1
ATOM 3656 N N . ALA B 1 101 ? -16.188 -2.25 8.414 1 98.88 101 ALA B N 1
ATOM 3657 C CA . ALA B 1 101 ? -14.914 -1.651 8 1 98.88 101 ALA B CA 1
ATOM 3658 C C . ALA B 1 101 ? -14.055 -2.656 7.238 1 98.88 101 ALA B C 1
ATOM 3660 O O . ALA B 1 101 ? -14.25 -3.869 7.363 1 98.88 101 ALA B O 1
ATOM 3661 N N . LEU B 1 102 ? -13.203 -2.172 6.449 1 98.88 102 LEU B N 1
ATOM 3662 C CA . LEU B 1 102 ? -12.266 -2.949 5.645 1 98.88 102 LEU B CA 1
ATOM 3663 C C . LEU B 1 102 ? -10.844 -2.424 5.809 1 98.88 102 LEU B C 1
ATOM 3665 O O . LEU B 1 102 ? -10.602 -1.219 5.695 1 98.88 102 LEU B O 1
ATOM 3669 N N . LEU B 1 103 ? -9.891 -3.34 6.051 1 98.75 103 LEU B N 1
ATOM 3670 C CA . LEU B 1 103 ? -8.492 -2.971 6.254 1 98.75 103 LEU B CA 1
ATOM 3671 C C . LEU B 1 103 ? -7.758 -2.861 4.922 1 98.75 103 LEU B C 1
ATOM 3673 O O . LEU B 1 103 ? -8.031 -3.625 3.992 1 98.75 103 LEU B O 1
ATOM 3677 N N . PHE B 1 104 ? -6.867 -1.95 4.848 1 98.75 104 PHE B N 1
ATOM 3678 C CA . PHE B 1 104 ? -5.961 -1.768 3.725 1 98.75 104 PHE B CA 1
ATOM 3679 C C . PHE B 1 104 ? -4.527 -1.591 4.211 1 98.75 104 PHE B C 1
ATOM 3681 O O . PHE B 1 104 ? -4.297 -1.221 5.363 1 98.75 104 PHE B O 1
ATOM 3688 N N . GLY B 1 105 ? -3.574 -1.828 3.326 1 98.06 105 GLY B N 1
ATOM 3689 C CA . GLY B 1 105 ? -2.168 -1.74 3.684 1 98.06 105 GLY B CA 1
ATOM 3690 C C . GLY B 1 105 ? -1.682 -0.312 3.848 1 98.06 105 GLY B C 1
ATOM 3691 O O . GLY B 1 105 ? -0.648 -0.07 4.477 1 98.06 105 GLY B O 1
ATOM 3692 N N . SER B 1 106 ? -2.398 0.656 3.301 1 98.5 106 SER B N 1
ATOM 3693 C CA . SER B 1 106 ? -2.061 2.072 3.408 1 98.5 106 SER B CA 1
ATOM 3694 C C . SER B 1 106 ? -3.256 2.951 3.055 1 98.5 106 SER B C 1
ATOM 3696 O O . SER B 1 106 ? -4.23 2.479 2.467 1 98.5 106 SER B O 1
ATOM 3698 N N . GLY B 1 107 ? -3.129 4.215 3.496 1 98.69 107 GLY B N 1
ATOM 3699 C CA . GLY B 1 107 ? -4.133 5.172 3.055 1 98.69 107 GLY B CA 1
ATOM 3700 C C . GLY B 1 107 ? -4.152 5.363 1.551 1 98.69 107 GLY B C 1
ATOM 3701 O O . GLY B 1 107 ? -5.219 5.535 0.956 1 98.69 107 GLY B O 1
ATOM 3702 N N . TYR B 1 108 ? -2.977 5.336 0.891 1 98.81 108 TYR B N 1
ATOM 3703 C CA . TYR B 1 108 ? -2.873 5.441 -0.56 1 98.81 108 TYR B CA 1
ATOM 3704 C C . TYR B 1 108 ? -3.691 4.352 -1.245 1 98.81 108 TYR B C 1
ATOM 3706 O O . TYR B 1 108 ? -4.473 4.637 -2.156 1 98.81 108 TYR B O 1
ATOM 3714 N N . ALA B 1 109 ? -3.539 3.109 -0.784 1 98.75 109 ALA B N 1
ATOM 3715 C CA . ALA B 1 109 ? -4.258 1.968 -1.342 1 98.75 109 ALA B CA 1
ATOM 3716 C C . ALA B 1 109 ? -5.762 2.107 -1.121 1 98.75 109 ALA B C 1
ATOM 3718 O O . ALA B 1 109 ? -6.559 1.802 -2.012 1 98.75 109 ALA B O 1
ATOM 3719 N N . ALA B 1 110 ? -6.152 2.523 0.063 1 98.88 110 ALA B N 1
ATOM 3720 C CA . ALA B 1 110 ? -7.566 2.691 0.381 1 98.88 110 ALA B CA 1
ATOM 3721 C C . ALA B 1 110 ? -8.211 3.73 -0.533 1 98.88 110 ALA B C 1
ATOM 3723 O O . ALA B 1 110 ? -9.32 3.518 -1.037 1 98.88 110 ALA B O 1
ATOM 3724 N N . ASN B 1 111 ? -7.527 4.844 -0.755 1 98.94 111 ASN B N 1
ATOM 3725 C CA . ASN B 1 111 ? -8.062 5.91 -1.595 1 98.94 111 ASN B CA 1
ATOM 3726 C C . ASN B 1 111 ? -8.242 5.449 -3.039 1 98.94 111 ASN B C 1
ATOM 3728 O O . ASN B 1 111 ? -9.273 5.727 -3.658 1 98.94 111 ASN B O 1
ATOM 3732 N N . LEU B 1 112 ? -7.234 4.734 -3.535 1 98.88 112 LEU B N 1
ATOM 3733 C CA . LEU B 1 112 ? -7.391 4.168 -4.871 1 98.88 112 LEU B CA 1
ATOM 3734 C C . LEU B 1 112 ? -8.578 3.219 -4.922 1 98.88 112 LEU B C 1
ATOM 3736 O O . LEU B 1 112 ? -9.383 3.271 -5.859 1 98.88 112 LEU B O 1
ATOM 3740 N N . ALA B 1 113 ? -8.688 2.381 -3.951 1 98.75 113 ALA B N 1
ATOM 3741 C CA . ALA B 1 113 ? -9.688 1.315 -3.916 1 98.75 113 ALA B CA 1
ATOM 3742 C C . ALA B 1 113 ? -11.102 1.889 -3.92 1 98.75 113 ALA B C 1
ATOM 3744 O O . ALA B 1 113 ? -11.938 1.482 -4.73 1 98.75 113 ALA B O 1
ATOM 3745 N N . VAL B 1 114 ? -11.367 2.809 -3.029 1 98.88 114 VAL B N 1
ATOM 3746 C CA . VAL B 1 114 ? -12.719 3.314 -2.85 1 98.88 114 VAL B CA 1
ATOM 3747 C C . VAL B 1 114 ? -13.18 4.027 -4.121 1 98.88 114 VAL B C 1
ATOM 3749 O O . VAL B 1 114 ? -14.258 3.742 -4.648 1 98.88 114 VAL B O 1
ATOM 3752 N N . ILE B 1 115 ? -12.359 4.871 -4.637 1 98.94 115 ILE B N 1
ATOM 3753 C CA . ILE B 1 115 ? -12.766 5.699 -5.766 1 98.94 115 ILE B CA 1
ATOM 3754 C C . ILE B 1 115 ? -12.961 4.828 -7.004 1 98.94 115 ILE B C 1
ATOM 3756 O O . ILE B 1 115 ? -14 4.891 -7.66 1 98.94 115 ILE B O 1
ATOM 3760 N N . THR B 1 116 ? -12.031 3.914 -7.266 1 98.81 116 THR B N 1
ATOM 3761 C CA . THR B 1 116 ? -12.078 3.135 -8.5 1 98.81 116 THR B CA 1
ATOM 3762 C C . THR B 1 116 ? -13.141 2.047 -8.406 1 98.81 116 THR B C 1
ATOM 3764 O O . THR B 1 116 ? -13.539 1.475 -9.422 1 98.81 116 THR B O 1
ATOM 3767 N N . SER B 1 117 ? -13.594 1.722 -7.223 1 98.69 117 SER B N 1
ATOM 3768 C CA . SER B 1 117 ? -14.625 0.699 -7.062 1 98.69 117 SER B CA 1
ATOM 3769 C C . SER B 1 117 ? -16.016 1.28 -7.27 1 98.69 117 SER B C 1
ATOM 3771 O O . SER B 1 117 ? -16.969 0.543 -7.527 1 98.69 117 SER B O 1
ATOM 3773 N N . LEU B 1 118 ? -16.125 2.615 -7.172 1 98.81 118 LEU B N 1
ATOM 3774 C CA . LEU B 1 118 ? -17.469 3.203 -7.133 1 98.81 118 LEU B CA 1
ATOM 3775 C C . LEU B 1 118 ? -17.75 3.994 -8.406 1 98.81 118 LEU B C 1
ATOM 3777 O O . LEU B 1 118 ? -18.906 4.133 -8.812 1 98.81 118 LEU B O 1
ATOM 3781 N N . VAL B 1 119 ? -16.688 4.57 -9.031 1 98.81 119 VAL B N 1
ATOM 3782 C CA . VAL B 1 119 ? -16.922 5.387 -10.211 1 98.81 119 VAL B CA 1
ATOM 3783 C C . VAL B 1 119 ? -16 4.949 -11.336 1 98.81 119 VAL B C 1
ATOM 3785 O O . VAL B 1 119 ? -14.938 4.359 -11.086 1 98.81 119 VAL B O 1
ATOM 3788 N N . GLY B 1 120 ? -16.312 5.141 -12.531 1 98.31 120 GLY B N 1
ATOM 3789 C CA . GLY B 1 120 ? -15.57 4.898 -13.758 1 98.31 120 GLY B CA 1
ATOM 3790 C C . GLY B 1 120 ? -16.047 5.754 -14.922 1 98.31 120 GLY B C 1
ATOM 3791 O O . GLY B 1 120 ? -16.625 6.82 -14.719 1 98.31 120 GLY B O 1
ATOM 3792 N N . ARG B 1 121 ? -15.727 5.32 -16.172 1 97.94 121 ARG B N 1
ATOM 3793 C CA . ARG B 1 121 ? -16.156 6.039 -17.359 1 97.94 121 ARG B CA 1
ATOM 3794 C C . ARG B 1 121 ? -17.656 6.297 -17.328 1 97.94 121 ARG B C 1
ATOM 3796 O O . ARG B 1 121 ? -18.453 5.387 -17.062 1 97.94 121 ARG B O 1
ATOM 3803 N N . GLY B 1 122 ? -18.047 7.531 -17.547 1 98.31 122 GLY B N 1
ATOM 3804 C CA . GLY B 1 122 ? -19.453 7.91 -17.547 1 98.31 122 GLY B CA 1
ATOM 3805 C C . GLY B 1 122 ? -19.922 8.469 -16.219 1 98.31 122 GLY B C 1
ATOM 3806 O O . GLY B 1 122 ? -20.984 9.102 -16.141 1 98.31 122 GLY B O 1
ATOM 3807 N N . ASP B 1 123 ? -19.188 8.273 -15.148 1 98.81 123 ASP B N 1
ATOM 3808 C CA . ASP B 1 123 ? -19.469 8.82 -13.828 1 98.81 123 ASP B CA 1
ATOM 3809 C C . ASP B 1 123 ? -18.656 10.078 -13.562 1 98.81 123 ASP B C 1
ATOM 3811 O O . ASP B 1 123 ? -17.875 10.516 -14.422 1 98.81 123 ASP B O 1
ATOM 3815 N N . ALA B 1 124 ? -18.844 10.711 -12.367 1 98.88 124 ALA B N 1
ATOM 3816 C CA . ALA B 1 124 ? -18.125 11.938 -12.07 1 98.88 124 ALA B CA 1
ATOM 3817 C C . ALA B 1 124 ? -17.594 11.922 -10.633 1 98.88 124 ALA B C 1
ATOM 3819 O O . ALA B 1 124 ? -18.266 11.438 -9.727 1 98.88 124 ALA B O 1
ATOM 3820 N N . VAL B 1 125 ? -16.469 12.398 -10.469 1 98.94 125 VAL B N 1
ATOM 3821 C CA . VAL B 1 125 ? -15.875 12.617 -9.148 1 98.94 125 VAL B CA 1
ATOM 3822 C C . VAL B 1 125 ? -15.516 14.094 -8.984 1 98.94 125 VAL B C 1
ATOM 3824 O O . VAL B 1 125 ? -15.008 14.727 -9.906 1 98.94 125 VAL B O 1
ATOM 3827 N N . PHE B 1 126 ? -15.891 14.695 -7.891 1 98.94 126 PHE B N 1
ATOM 3828 C CA . PHE B 1 126 ? -15.633 16.078 -7.504 1 98.94 126 PHE B CA 1
ATOM 3829 C C . PHE B 1 126 ? -14.672 16.141 -6.324 1 98.94 126 PHE B C 1
ATOM 3831 O O . PHE B 1 126 ? -14.969 15.625 -5.242 1 98.94 126 PHE B O 1
ATOM 3838 N N . ALA B 1 127 ? -13.516 16.703 -6.543 1 98.88 127 ALA B N 1
ATOM 3839 C CA . ALA B 1 127 ? -12.445 16.656 -5.551 1 98.88 127 ALA B CA 1
ATOM 3840 C C . ALA B 1 127 ? -11.969 18.047 -5.18 1 98.88 127 ALA B C 1
ATOM 3842 O O . ALA B 1 127 ? -11.875 18.938 -6.043 1 98.88 127 ALA B O 1
ATOM 3843 N N . ASP B 1 128 ? -11.695 18.281 -3.943 1 98.75 128 ASP B N 1
ATOM 3844 C CA . ASP B 1 128 ? -11.117 19.547 -3.494 1 98.75 128 ASP B CA 1
ATOM 3845 C C . ASP B 1 128 ? -9.727 19.75 -4.094 1 98.75 128 ASP B C 1
ATOM 3847 O O . ASP B 1 128 ? -8.945 18.812 -4.199 1 98.75 128 ASP B O 1
ATOM 3851 N N . LYS B 1 129 ? -9.375 20.969 -4.34 1 97.31 129 LYS B N 1
ATOM 3852 C CA . LYS B 1 129 ? -8.125 21.312 -5.016 1 97.31 129 LYS B CA 1
ATOM 3853 C C . LYS B 1 129 ? -6.918 20.969 -4.145 1 97.31 129 LYS B C 1
ATOM 3855 O O . LYS B 1 129 ? -5.812 20.766 -4.656 1 97.31 129 LYS B O 1
ATOM 3860 N N . LEU B 1 130 ? -7.109 20.828 -2.832 1 95.88 130 LEU B N 1
ATOM 3861 C CA . LEU B 1 130 ? -5.977 20.609 -1.938 1 95.88 130 LEU B CA 1
ATOM 3862 C C . LEU B 1 130 ? -5.945 19.172 -1.446 1 95.88 130 LEU B C 1
ATOM 3864 O O . LEU B 1 130 ? -5.211 18.844 -0.51 1 95.88 130 LEU B O 1
ATOM 3868 N N . ASN B 1 131 ? -6.691 18.312 -2.117 1 97.94 131 ASN B N 1
ATOM 3869 C CA . ASN B 1 131 ? -6.734 16.906 -1.737 1 97.94 131 ASN B CA 1
ATOM 3870 C C . ASN B 1 131 ? -5.348 16.266 -1.796 1 97.94 131 ASN B C 1
ATOM 3872 O O . ASN B 1 131 ? -4.52 16.656 -2.625 1 97.94 131 ASN B O 1
ATOM 3876 N N . HIS B 1 132 ? -5.172 15.344 -0.883 1 97.25 132 HIS B N 1
ATOM 3877 C CA . HIS B 1 132 ? -3.975 14.516 -0.873 1 97.25 132 HIS B CA 1
ATOM 3878 C C . HIS B 1 132 ? -3.744 13.867 -2.232 1 97.25 132 HIS B C 1
ATOM 3880 O O . HIS B 1 132 ? -4.699 13.523 -2.934 1 97.25 132 HIS B O 1
ATOM 3886 N N . ALA B 1 133 ? -2.494 13.633 -2.586 1 96.06 133 ALA B N 1
ATOM 3887 C CA . ALA B 1 133 ? -2.068 13.086 -3.871 1 96.06 133 ALA B CA 1
ATOM 3888 C C . ALA B 1 133 ? -2.764 11.758 -4.156 1 96.06 133 ALA B C 1
ATOM 3890 O O . ALA B 1 133 ? -3.129 11.469 -5.297 1 96.06 133 ALA B O 1
ATOM 3891 N N . SER B 1 134 ? -2.936 10.883 -3.162 1 98.25 134 SER B N 1
ATOM 3892 C CA . SER B 1 134 ? -3.512 9.562 -3.363 1 98.25 134 SER B CA 1
ATOM 3893 C C . SER B 1 134 ? -4.98 9.648 -3.764 1 98.25 134 SER B C 1
ATOM 3895 O O . SER B 1 134 ? -5.477 8.812 -4.52 1 98.25 134 SER B O 1
ATOM 3897 N N . LEU B 1 135 ? -5.75 10.648 -3.25 1 98.69 135 LEU B N 1
ATOM 3898 C CA . LEU B 1 135 ? -7.113 10.867 -3.719 1 98.69 135 LEU B CA 1
ATOM 3899 C C . LEU B 1 135 ? -7.125 11.234 -5.199 1 98.69 135 LEU B C 1
ATOM 3901 O O . LEU B 1 135 ? -7.91 10.68 -5.973 1 98.69 135 LEU B O 1
ATOM 3905 N N . ASN B 1 136 ? -6.234 12.148 -5.57 1 98.19 136 ASN B N 1
ATOM 3906 C CA . ASN B 1 136 ? -6.152 12.586 -6.961 1 98.19 136 ASN B CA 1
ATOM 3907 C C . ASN B 1 136 ? -5.785 11.43 -7.891 1 98.19 136 ASN B C 1
ATOM 3909 O O . ASN B 1 136 ? -6.348 11.305 -8.977 1 98.19 136 ASN B O 1
ATOM 3913 N N . ASP B 1 137 ? -4.859 10.641 -7.438 1 98.69 137 ASP B N 1
ATOM 3914 C CA . ASP B 1 137 ? -4.465 9.484 -8.242 1 98.69 137 ASP B CA 1
ATOM 3915 C C . ASP B 1 137 ? -5.625 8.508 -8.406 1 98.69 137 ASP B C 1
ATOM 3917 O O . ASP B 1 137 ? -5.785 7.902 -9.469 1 98.69 137 ASP B O 1
ATOM 3921 N N . GLY B 1 138 ? -6.398 8.266 -7.309 1 98.81 138 GLY B N 1
ATOM 3922 C CA . GLY B 1 138 ? -7.598 7.449 -7.43 1 98.81 138 GLY B CA 1
ATOM 3923 C C . GLY B 1 138 ? -8.586 7.984 -8.453 1 98.81 138 GLY B C 1
ATOM 3924 O O . GLY B 1 138 ? -9.156 7.219 -9.227 1 98.81 138 GLY B O 1
ATOM 3925 N N . CYS B 1 139 ? -8.797 9.32 -8.461 1 98.75 139 CYS B N 1
ATOM 3926 C CA . CYS B 1 139 ? -9.695 9.953 -9.422 1 98.75 139 CYS B CA 1
ATOM 3927 C C . CYS B 1 139 ? -9.211 9.727 -10.852 1 98.75 139 CYS B C 1
ATOM 3929 O O . CYS B 1 139 ? -10 9.367 -11.727 1 98.75 139 CYS B O 1
ATOM 3931 N N . LEU B 1 140 ? -7.914 9.898 -11.062 1 98.44 140 LEU B N 1
ATOM 3932 C CA . LEU B 1 140 ? -7.336 9.719 -12.391 1 98.44 140 LEU B CA 1
ATOM 3933 C C . LEU B 1 140 ? -7.461 8.266 -12.844 1 98.44 140 LEU B C 1
ATOM 3935 O O . LEU B 1 140 ? -7.848 8 -13.984 1 98.44 140 LEU B O 1
ATOM 3939 N N . LEU B 1 141 ? -7.156 7.379 -11.984 1 98.69 141 LEU B N 1
ATOM 3940 C CA . LEU B 1 141 ? -7.16 5.957 -12.305 1 98.69 141 LEU B CA 1
ATOM 3941 C C . LEU B 1 141 ? -8.57 5.473 -12.617 1 98.69 141 LEU B C 1
ATOM 3943 O O . LEU B 1 141 ? -8.75 4.547 -13.406 1 98.69 141 LEU B O 1
ATOM 3947 N N . SER B 1 142 ? -9.594 6.07 -12.031 1 98.5 142 SER B N 1
ATOM 3948 C CA . SER B 1 142 ? -10.977 5.652 -12.195 1 98.5 142 SER B CA 1
ATOM 3949 C C . SER B 1 142 ? -11.469 5.914 -13.617 1 98.5 142 SER B C 1
ATOM 3951 O O . SER B 1 142 ? -12.43 5.293 -14.078 1 98.5 142 SER B O 1
ATOM 3953 N N . ARG B 1 143 ? -10.891 6.938 -14.297 1 97.69 143 ARG B N 1
ATOM 3954 C CA . ARG B 1 143 ? -11.258 7.383 -15.633 1 97.69 143 ARG B CA 1
ATOM 3955 C C . ARG B 1 143 ? -12.633 8.047 -15.641 1 97.69 143 ARG B C 1
ATOM 3957 O O . ARG B 1 143 ? -13.227 8.25 -16.703 1 97.69 143 ARG B O 1
ATOM 3964 N N . ALA B 1 144 ? -13.219 8.344 -14.453 1 98.69 144 ALA B N 1
ATOM 3965 C CA . ALA B 1 144 ? -14.422 9.164 -14.344 1 98.69 144 ALA B CA 1
ATOM 3966 C C . ALA B 1 144 ? -14.133 10.609 -14.742 1 98.69 144 ALA B C 1
ATOM 3968 O O . ALA B 1 144 ? -12.969 10.984 -14.938 1 98.69 144 ALA B O 1
ATOM 3969 N N . ASP B 1 145 ? -15.203 11.367 -14.992 1 98.69 145 ASP B N 1
ATOM 3970 C CA . ASP B 1 145 ? -15.039 12.805 -15.141 1 98.69 145 ASP B CA 1
ATOM 3971 C C . ASP B 1 145 ? -14.523 13.445 -13.859 1 98.69 145 ASP B C 1
ATOM 3973 O O . ASP B 1 145 ? -15.266 13.578 -12.883 1 98.69 145 ASP B O 1
ATOM 3977 N N . PHE B 1 146 ? -13.273 13.766 -13.875 1 98.62 146 PHE B N 1
ATOM 3978 C CA . PHE B 1 146 ? -12.57 14.273 -12.703 1 98.62 146 PHE B CA 1
ATOM 3979 C C . PHE B 1 146 ? -12.609 15.797 -12.672 1 98.62 146 PHE B C 1
ATOM 3981 O O . PHE B 1 146 ? -11.914 16.453 -13.453 1 98.62 146 PHE B O 1
ATOM 3988 N N . GLN B 1 147 ? -13.375 16.391 -11.766 1 98.75 147 GLN B N 1
ATOM 3989 C CA . GLN B 1 147 ? -13.539 17.828 -11.648 1 98.75 147 GLN B CA 1
ATOM 3990 C C . GLN B 1 147 ? -13.055 18.328 -10.289 1 98.75 147 GLN B C 1
ATOM 3992 O O . GLN B 1 147 ? -13.516 17.859 -9.25 1 98.75 147 GLN B O 1
ATOM 3997 N N . ARG B 1 148 ? -12.234 19.281 -10.297 1 98.38 148 ARG B N 1
ATOM 3998 C CA . ARG B 1 148 ? -11.727 19.859 -9.062 1 98.38 148 ARG B CA 1
ATOM 3999 C C . ARG B 1 148 ? -12.453 21.172 -8.734 1 98.38 148 ARG B C 1
ATOM 4001 O O . ARG B 1 148 ? -12.742 21.969 -9.633 1 98.38 148 ARG B O 1
ATOM 4008 N N . PHE B 1 149 ? -12.852 21.312 -7.52 1 98.81 149 PHE B N 1
ATOM 4009 C CA . PHE B 1 149 ? -13.438 22.578 -7.09 1 98.81 149 PHE B CA 1
ATOM 4010 C C . PHE B 1 149 ? -12.477 23.344 -6.184 1 98.81 149 PHE B C 1
ATOM 4012 O O . PHE B 1 149 ? -11.547 22.75 -5.621 1 98.81 149 PHE B O 1
ATOM 4019 N N . ARG B 1 150 ? -12.688 24.656 -6.117 1 98.5 150 ARG B N 1
ATOM 4020 C CA . ARG B 1 150 ? -11.844 25.516 -5.285 1 98.5 150 ARG B CA 1
ATOM 4021 C C . ARG B 1 150 ? -11.891 25.078 -3.826 1 98.5 150 ARG B C 1
ATOM 4023 O O . ARG B 1 150 ? -12.945 24.656 -3.336 1 98.5 150 ARG B O 1
ATOM 4030 N N . HIS B 1 151 ? -10.789 25.219 -3.197 1 97.38 151 HIS B N 1
ATOM 4031 C CA . HIS B 1 151 ? -10.609 24.703 -1.842 1 97.38 151 HIS B CA 1
ATOM 4032 C C . HIS B 1 151 ? -11.711 25.203 -0.917 1 97.38 151 HIS B C 1
ATOM 4034 O O . HIS B 1 151 ? -11.891 26.406 -0.745 1 97.38 151 HIS B O 1
ATOM 4040 N N . ASN B 1 152 ? -12.438 24.266 -0.384 1 98.19 152 ASN B N 1
ATOM 4041 C CA . ASN B 1 152 ? -13.5 24.484 0.592 1 98.19 152 ASN B CA 1
ATOM 4042 C C . ASN B 1 152 ? -14.562 25.453 0.056 1 98.19 152 ASN B C 1
ATOM 4044 O O . ASN B 1 152 ? -15.211 26.156 0.828 1 98.19 152 ASN B O 1
ATOM 4048 N N . ASP B 1 153 ? -14.695 25.516 -1.224 1 98.81 153 ASP B N 1
ATOM 4049 C CA . ASP B 1 153 ? -15.68 26.375 -1.87 1 98.81 153 ASP B CA 1
ATOM 4050 C C . ASP B 1 153 ? -16.953 25.609 -2.199 1 98.81 153 ASP B C 1
ATOM 4052 O O . ASP B 1 153 ? -17.109 25.094 -3.309 1 98.81 153 ASP B O 1
ATOM 4056 N N . LEU B 1 154 ? -17.875 25.688 -1.313 1 98.88 154 LEU B N 1
ATOM 4057 C CA . LEU B 1 154 ? -19.109 24.922 -1.42 1 98.88 154 LEU B CA 1
ATOM 4058 C C . LEU B 1 154 ? -19.953 25.422 -2.586 1 98.88 154 LEU B C 1
ATOM 4060 O O . LEU B 1 154 ? -20.656 24.641 -3.229 1 98.88 154 LEU B O 1
ATOM 4064 N N . ALA B 1 155 ? -19.922 26.703 -2.801 1 98.81 155 ALA B N 1
ATOM 4065 C CA . ALA B 1 155 ? -20.688 27.25 -3.916 1 98.81 155 ALA B CA 1
ATOM 4066 C C . ALA B 1 155 ? -20.172 26.719 -5.25 1 98.81 155 ALA B C 1
ATOM 4068 O O . ALA B 1 155 ? -20.953 26.375 -6.133 1 98.81 155 ALA B O 1
ATOM 4069 N N . HIS B 1 156 ? -18.891 26.688 -5.363 1 98.88 156 HIS B N 1
ATOM 4070 C CA . HIS B 1 156 ? -18.297 26.141 -6.574 1 98.88 156 HIS B CA 1
ATOM 4071 C C . HIS B 1 156 ? -18.641 24.656 -6.723 1 98.88 156 HIS B C 1
ATOM 4073 O O . HIS B 1 156 ? -19 24.203 -7.812 1 98.88 156 HIS B O 1
ATOM 4079 N N . LEU B 1 157 ? -18.531 23.891 -5.68 1 98.94 157 LEU B N 1
ATOM 4080 C CA . LEU B 1 157 ? -18.875 22.469 -5.699 1 98.94 157 LEU B CA 1
ATOM 4081 C C . LEU B 1 157 ? -20.328 22.281 -6.121 1 98.94 157 LEU B C 1
ATOM 4083 O O . LEU B 1 157 ? -20.641 21.422 -6.953 1 98.94 157 LEU B O 1
ATOM 4087 N N . GLU B 1 158 ? -21.141 23.047 -5.516 1 98.88 158 GLU B N 1
ATOM 4088 C CA . GLU B 1 158 ? -22.562 22.891 -5.84 1 98.88 158 GLU B CA 1
ATOM 4089 C C . GLU B 1 158 ? -22.828 23.188 -7.312 1 98.88 158 GLU B C 1
ATOM 4091 O O . GLU B 1 158 ? -23.641 22.516 -7.945 1 98.88 158 GLU B O 1
ATOM 4096 N N . GLN B 1 159 ? -22.219 24.219 -7.836 1 98.88 159 GLN B N 1
ATOM 4097 C CA . GLN B 1 159 ? -22.344 24.516 -9.258 1 98.88 159 GLN B CA 1
ATOM 4098 C C . GLN B 1 159 ? -21.938 23.312 -10.109 1 98.88 159 GLN B C 1
ATOM 4100 O O . GLN B 1 159 ? -22.641 22.953 -11.055 1 98.88 159 GLN B O 1
ATOM 4105 N N . LEU B 1 160 ? -20.812 22.719 -9.805 1 98.88 160 LEU B N 1
ATOM 4106 C CA . LEU B 1 160 ? -20.328 21.562 -10.547 1 98.88 160 LEU B CA 1
ATOM 4107 C C . LEU B 1 160 ? -21.297 20.391 -10.445 1 98.88 160 LEU B C 1
ATOM 4109 O O . LEU B 1 160 ? -21.547 19.703 -11.438 1 98.88 160 LEU B O 1
ATOM 4113 N N . LEU B 1 161 ? -21.797 20.141 -9.266 1 98.88 161 LEU B N 1
ATOM 4114 C CA . LEU B 1 161 ? -22.766 19.078 -9.039 1 98.88 161 LEU B CA 1
ATOM 4115 C C . LEU B 1 161 ? -24.016 19.281 -9.859 1 98.88 161 LEU B C 1
ATOM 4117 O O . LEU B 1 161 ? -24.531 18.344 -10.477 1 98.88 161 LEU B O 1
ATOM 4121 N N . ALA B 1 162 ? -24.469 20.5 -9.836 1 98.69 162 ALA B N 1
ATOM 4122 C CA . ALA B 1 162 ? -25.703 20.844 -10.547 1 98.69 162 ALA B CA 1
ATOM 4123 C C . ALA B 1 162 ? -25.531 20.672 -12.055 1 98.69 162 ALA B C 1
ATOM 4125 O O . ALA B 1 162 ? -26.469 20.297 -12.758 1 98.69 162 ALA B O 1
ATOM 4126 N N . ASP B 1 163 ? -24.375 20.922 -12.531 1 98.56 163 ASP B N 1
ATOM 4127 C CA . ASP B 1 163 ? -24.094 20.891 -13.961 1 98.56 163 ASP B CA 1
ATOM 4128 C C . ASP B 1 163 ? -23.844 19.469 -14.438 1 98.56 163 ASP B C 1
ATOM 4130 O O . ASP B 1 163 ? -23.859 19.188 -15.641 1 98.56 163 ASP B O 1
ATOM 4134 N N . SER B 1 164 ? -23.594 18.562 -13.555 1 98.44 164 SER B N 1
ATOM 4135 C CA . SER B 1 164 ? -23.203 17.203 -13.93 1 98.44 164 SER B CA 1
ATOM 4136 C C . SER B 1 164 ? -24.438 16.328 -14.156 1 98.44 164 SER B C 1
ATOM 4138 O O . SER B 1 164 ? -25.312 16.234 -13.289 1 98.44 164 SER B O 1
ATOM 4140 N N . GLY B 1 165 ? -24.469 15.633 -15.273 1 97.81 165 GLY B N 1
ATOM 4141 C CA . GLY B 1 165 ? -25.531 14.672 -15.57 1 97.81 165 GLY B CA 1
ATOM 4142 C C . GLY B 1 165 ? -25.109 13.234 -15.305 1 97.81 165 GLY B C 1
ATOM 4143 O O . GLY B 1 165 ? -25.828 12.305 -15.68 1 97.81 165 GLY B O 1
ATOM 4144 N N . ALA B 1 166 ? -23.953 13.023 -14.68 1 98.38 166 ALA B N 1
ATOM 4145 C CA . ALA B 1 166 ? -23.438 11.68 -14.445 1 98.38 166 ALA B CA 1
ATOM 4146 C C . ALA B 1 166 ? -24.359 10.883 -13.547 1 98.38 166 ALA B C 1
ATOM 4148 O O . ALA B 1 166 ? -24.922 11.422 -12.586 1 98.38 166 ALA B O 1
ATOM 4149 N N . PRO B 1 167 ? -24.594 9.688 -13.852 1 97.62 167 PRO B N 1
ATOM 4150 C CA . PRO B 1 167 ? -25.469 8.859 -13.016 1 97.62 167 PRO B CA 1
ATOM 4151 C C . PRO B 1 167 ? -24.906 8.641 -11.617 1 97.62 167 PRO B C 1
ATOM 4153 O O . PRO B 1 167 ? -25.672 8.633 -10.641 1 97.62 167 PRO B O 1
ATOM 4156 N N . THR B 1 168 ? -23.609 8.383 -11.5 1 98.5 168 THR B N 1
ATOM 4157 C CA . THR B 1 168 ? -22.938 8.242 -10.211 1 98.5 168 THR B CA 1
ATOM 4158 C C . THR B 1 168 ? -22 9.414 -9.945 1 98.5 168 THR B C 1
ATOM 4160 O O . THR B 1 168 ? -21.172 9.758 -10.789 1 98.5 168 THR B O 1
ATOM 4163 N N . LYS B 1 169 ? -22.203 10.07 -8.797 1 98.88 169 LYS B N 1
ATOM 4164 C CA . LYS B 1 169 ? -21.391 11.203 -8.367 1 98.88 169 LYS B CA 1
ATOM 4165 C C . LYS B 1 169 ? -20.688 10.914 -7.039 1 98.88 169 LYS B C 1
ATOM 4167 O O . LYS B 1 169 ? -21.281 10.305 -6.145 1 98.88 169 LYS B O 1
ATOM 4172 N N . LEU B 1 170 ? -19.438 11.227 -6.992 1 98.94 170 LEU B N 1
ATOM 4173 C CA . LEU B 1 170 ? -18.656 11.039 -5.781 1 98.94 170 LEU B CA 1
ATOM 4174 C C . LEU B 1 170 ? -17.891 12.312 -5.422 1 98.94 170 LEU B C 1
ATOM 4176 O O . LEU B 1 170 ? -17.156 12.859 -6.25 1 98.94 170 LEU B O 1
ATOM 4180 N N . ILE B 1 171 ? -18.156 12.867 -4.223 1 99 171 ILE B N 1
ATOM 4181 C CA . ILE B 1 171 ? -17.359 13.953 -3.652 1 99 171 ILE B CA 1
ATOM 4182 C C . ILE B 1 171 ? -16.234 13.367 -2.805 1 99 171 ILE B C 1
ATOM 4184 O O . ILE B 1 171 ? -16.469 12.555 -1.91 1 99 171 ILE B O 1
ATOM 4188 N N . ALA B 1 172 ? -15 13.68 -3.096 1 98.94 172 ALA B N 1
ATOM 4189 C CA . ALA B 1 172 ? -13.852 13.18 -2.355 1 98.94 172 ALA B CA 1
ATOM 4190 C C . ALA B 1 172 ? -13.078 14.328 -1.704 1 98.94 172 ALA B C 1
ATOM 4192 O O . ALA B 1 172 ? -12.664 15.266 -2.385 1 98.94 172 ALA B O 1
ATOM 4193 N N . VAL B 1 173 ? -12.844 14.273 -0.364 1 98.94 173 VAL B N 1
ATOM 4194 C CA . VAL B 1 173 ? -12.141 15.352 0.317 1 98.94 173 VAL B CA 1
ATOM 4195 C C . VAL B 1 173 ? -11.289 14.789 1.448 1 98.94 173 VAL B C 1
ATOM 4197 O O . VAL B 1 173 ? -11.594 13.727 1.991 1 98.94 173 VAL B O 1
ATOM 4200 N N . ASP B 1 174 ? -10.211 15.461 1.763 1 98.75 174 ASP B N 1
ATOM 4201 C CA . ASP B 1 174 ? -9.578 15.305 3.066 1 98.75 174 ASP B CA 1
ATOM 4202 C C . ASP B 1 174 ? -10.406 15.969 4.164 1 98.75 174 ASP B C 1
ATOM 4204 O O . ASP B 1 174 ? -10.977 17.047 3.961 1 98.75 174 ASP B O 1
ATOM 4208 N N . ALA B 1 175 ? -10.453 15.289 5.316 1 98.81 175 ALA B N 1
ATOM 4209 C CA . ALA B 1 175 ? -11.102 15.938 6.449 1 98.81 175 ALA B CA 1
ATOM 4210 C C . ALA B 1 175 ? -10.211 17.047 7.023 1 98.81 175 ALA B C 1
ATOM 4212 O O . ALA B 1 175 ? -10.711 18.109 7.418 1 98.81 175 ALA B O 1
ATOM 4213 N N . VAL B 1 176 ? -8.961 16.766 7.203 1 98.62 176 VAL B N 1
ATOM 4214 C CA . VAL B 1 176 ? -7.898 17.688 7.578 1 98.62 176 VAL B CA 1
ATOM 4215 C C . VAL B 1 176 ? -6.824 17.719 6.492 1 98.62 176 VAL B C 1
ATOM 4217 O O . VAL B 1 176 ? -6.25 16.688 6.156 1 98.62 176 VAL B O 1
ATOM 4220 N N . TYR B 1 177 ? -6.629 18.875 5.922 1 97.19 177 TYR B N 1
ATOM 4221 C CA . TYR B 1 177 ? -5.676 18.984 4.824 1 97.19 177 TYR B CA 1
ATOM 4222 C C . TYR B 1 177 ? -4.246 19 5.344 1 97.19 177 TYR B C 1
ATOM 4224 O O . TYR B 1 177 ? -3.908 19.797 6.23 1 97.19 177 TYR B O 1
ATOM 4232 N N . SER B 1 178 ? -3.346 18.219 4.816 1 94.56 178 SER B N 1
ATOM 4233 C CA . SER B 1 178 ? -2.07 17.797 5.387 1 94.56 178 SER B CA 1
ATOM 4234 C C . SER B 1 178 ? -1.069 18.953 5.406 1 94.56 178 SER B C 1
ATOM 4236 O O . SER B 1 178 ? -0.099 18.922 6.168 1 94.56 178 SER B O 1
ATOM 4238 N N . MET B 1 179 ? -1.21 19.906 4.547 1 92 179 MET B N 1
ATOM 4239 C CA . MET B 1 179 ? -0.189 20.953 4.453 1 92 179 MET B CA 1
ATOM 4240 C C . MET B 1 179 ? -0.633 22.219 5.18 1 92 179 MET B C 1
ATOM 4242 O O . MET B 1 179 ? 0.197 22.953 5.707 1 92 179 MET B O 1
ATOM 4246 N N . ASP B 1 180 ? -1.96 22.359 5.32 1 93.5 180 ASP B N 1
ATOM 4247 C CA . ASP B 1 180 ? -2.502 23.578 5.906 1 93.5 180 ASP B CA 1
ATOM 4248 C C . ASP B 1 180 ? -3.121 23.312 7.273 1 93.5 180 ASP B C 1
ATOM 4250 O O . ASP B 1 180 ? -3.27 24.219 8.086 1 93.5 180 ASP B O 1
ATOM 4254 N N . GLY B 1 181 ? -3.531 22.125 7.43 1 96.38 181 GLY B N 1
ATOM 4255 C CA . GLY B 1 181 ? -4.133 21.75 8.703 1 96.38 181 GLY B CA 1
ATOM 4256 C C . GLY B 1 181 ? -5.582 22.172 8.82 1 96.38 181 GLY B C 1
ATOM 4257 O O . GLY B 1 181 ? -6.27 21.797 9.773 1 96.38 181 GLY B O 1
ATOM 4258 N N . ASP B 1 182 ? -6.055 22.969 7.883 1 96.94 182 ASP B N 1
ATOM 4259 C CA . ASP B 1 182 ? -7.457 23.375 7.914 1 96.94 182 ASP B CA 1
ATOM 4260 C C . ASP B 1 182 ? -8.383 22.188 7.609 1 96.94 182 ASP B C 1
ATOM 4262 O O . ASP B 1 182 ? -7.926 21.141 7.152 1 96.94 182 ASP B O 1
ATOM 4266 N N . GLN B 1 183 ? -9.664 22.359 7.914 1 98.19 183 GLN B N 1
ATOM 4267 C CA . GLN B 1 183 ? -10.609 21.25 7.883 1 98.19 183 GLN B CA 1
ATOM 4268 C C . GLN B 1 183 ? -11.664 21.453 6.805 1 98.19 183 GLN B C 1
ATOM 4270 O O . GLN B 1 183 ? -12.055 22.594 6.516 1 98.19 183 GLN B O 1
ATOM 4275 N N . ALA B 1 184 ? -12.094 20.391 6.215 1 98.62 184 ALA B N 1
ATOM 4276 C CA . ALA B 1 184 ? -13.219 20.422 5.289 1 98.62 184 ALA B CA 1
ATOM 4277 C C . ALA B 1 184 ? -14.523 20.703 6.027 1 98.62 184 ALA B C 1
ATOM 4279 O O . ALA B 1 184 ? -14.719 20.219 7.148 1 98.62 184 ALA B O 1
ATOM 4280 N N . PRO B 1 185 ? -15.422 21.516 5.414 1 98.69 185 PRO B N 1
ATOM 4281 C CA . PRO B 1 185 ? -16.75 21.703 6.012 1 98.69 185 PRO B CA 1
ATOM 4282 C C . PRO B 1 185 ? -17.672 20.5 5.82 1 98.69 185 PRO B 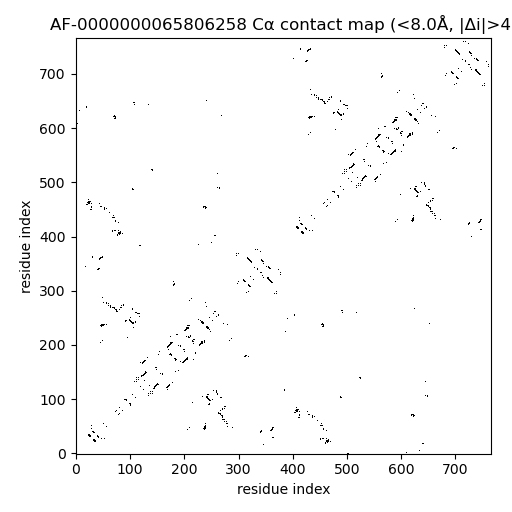C 1
ATOM 4284 O O . PRO B 1 185 ? -18.641 20.578 5.074 1 98.69 185 PRO B O 1
ATOM 4287 N N . LEU B 1 186 ? -17.5 19.438 6.566 1 98.81 186 LEU B N 1
ATOM 4288 C CA . LEU B 1 186 ? -18.047 18.109 6.328 1 98.81 186 LEU B CA 1
ATOM 4289 C C . LEU B 1 186 ? -19.562 18.125 6.41 1 98.81 186 LEU B C 1
ATOM 4291 O O . LEU B 1 186 ? -20.25 17.5 5.594 1 98.81 186 LEU B O 1
ATOM 4295 N N . PRO B 1 187 ? -20.172 18.859 7.441 1 98.81 187 PRO B N 1
ATOM 4296 C CA . PRO B 1 187 ? -21.625 18.859 7.48 1 98.81 187 PRO B CA 1
ATOM 4297 C C . PRO B 1 187 ? -22.25 19.422 6.203 1 98.81 187 PRO B C 1
ATOM 4299 O O . PRO B 1 187 ? -23.203 18.844 5.676 1 98.81 187 PRO B O 1
ATOM 4302 N N . ALA B 1 188 ? -21.703 20.531 5.758 1 98.88 188 ALA B N 1
ATOM 4303 C CA . ALA B 1 188 ? -22.219 21.156 4.539 1 98.88 188 ALA B CA 1
ATOM 4304 C C . ALA B 1 188 ? -21.953 20.281 3.322 1 98.88 188 ALA B C 1
ATOM 4306 O O . ALA B 1 188 ? -22.781 20.219 2.404 1 98.88 188 ALA B O 1
ATOM 4307 N N . LEU B 1 189 ? -20.828 19.625 3.244 1 98.94 189 LEU B N 1
ATOM 4308 C CA . LEU B 1 189 ? -20.516 18.703 2.156 1 98.94 189 LEU B CA 1
ATOM 4309 C C . LEU B 1 189 ? -21.5 17.547 2.123 1 98.94 189 LEU B C 1
ATOM 4311 O O . LEU B 1 189 ? -21.938 17.125 1.048 1 98.94 189 LEU B O 1
ATOM 4315 N N . LEU B 1 190 ? -21.781 16.953 3.305 1 98.81 190 LEU B N 1
ATOM 4316 C CA . LEU B 1 190 ? -22.719 15.852 3.373 1 98.81 190 LEU B CA 1
ATOM 4317 C C . LEU B 1 190 ? -24.109 16.281 2.889 1 98.81 190 LEU B C 1
ATOM 4319 O O . LEU B 1 190 ? -24.781 15.531 2.186 1 98.81 190 LEU B O 1
ATOM 4323 N N . ALA B 1 191 ? -24.484 17.5 3.295 1 98.75 191 ALA B N 1
ATOM 4324 C CA . ALA B 1 191 ? -25.766 18.031 2.844 1 98.75 191 ALA B CA 1
ATOM 4325 C C . ALA B 1 191 ? -25.828 18.109 1.32 1 98.75 191 ALA B C 1
ATOM 4327 O O . ALA B 1 191 ? -26.859 17.781 0.716 1 98.75 191 ALA B O 1
ATOM 4328 N N . LEU B 1 192 ? -24.766 18.578 0.721 1 98.88 192 LEU B N 1
ATOM 4329 C CA . LEU B 1 192 ? -24.703 18.625 -0.736 1 98.88 192 LEU B CA 1
ATOM 4330 C C . LEU B 1 192 ? -24.766 17.219 -1.332 1 98.88 192 LEU B C 1
ATOM 4332 O O . LEU B 1 192 ? -25.438 17 -2.342 1 98.88 192 LEU B O 1
ATOM 4336 N N . ALA B 1 193 ? -24.047 16.281 -0.746 1 98.81 193 ALA B N 1
ATOM 4337 C CA . ALA B 1 193 ? -24.047 14.898 -1.233 1 98.81 193 ALA B CA 1
ATOM 4338 C C . ALA B 1 193 ? -25.469 14.328 -1.225 1 98.81 193 ALA B C 1
ATOM 4340 O O . ALA B 1 193 ? -25.891 13.664 -2.178 1 98.81 193 ALA B O 1
ATOM 4341 N N . GLU B 1 194 ? -26.172 14.57 -0.169 1 98.5 194 GLU B N 1
ATOM 4342 C CA . GLU B 1 194 ? -27.547 14.086 -0.041 1 98.5 194 GLU B CA 1
ATOM 4343 C C . GLU B 1 194 ? -28.453 14.75 -1.063 1 98.5 194 GLU B C 1
ATOM 4345 O O . GLU B 1 194 ? -29.266 14.078 -1.704 1 98.5 194 GLU B O 1
ATOM 4350 N N . ARG B 1 195 ? -28.312 16.031 -1.226 1 98.38 195 ARG B N 1
ATOM 4351 C CA . ARG B 1 195 ? -29.156 16.781 -2.139 1 98.38 195 ARG B CA 1
ATOM 4352 C C . ARG B 1 195 ? -28.953 16.344 -3.58 1 98.38 195 ARG B C 1
ATOM 4354 O O . ARG B 1 195 ? -29.891 16.312 -4.367 1 98.38 195 ARG B O 1
ATOM 4361 N N . TYR B 1 196 ? -27.766 15.938 -3.932 1 98.56 196 TYR B N 1
ATOM 4362 C CA . TYR B 1 196 ? -27.453 15.664 -5.328 1 98.56 196 TYR B CA 1
ATOM 4363 C C . TYR B 1 196 ? -27.234 14.172 -5.559 1 98.56 196 TYR B C 1
ATOM 4365 O O . TYR B 1 196 ? -26.672 13.766 -6.574 1 98.56 196 TYR B O 1
ATOM 4373 N N . ASP B 1 197 ? -27.609 13.336 -4.582 1 98.06 197 ASP B N 1
ATOM 4374 C CA . ASP B 1 197 ? -27.5 11.891 -4.676 1 98.06 197 ASP B CA 1
ATOM 4375 C C . ASP B 1 197 ? -26.062 11.461 -4.988 1 98.06 197 ASP B C 1
ATOM 4377 O O . ASP B 1 197 ? -25.828 10.727 -5.945 1 98.06 197 ASP B O 1
ATOM 4381 N N . ALA B 1 198 ? -25.141 11.984 -4.23 1 98.81 198 ALA B N 1
ATOM 4382 C CA . ALA B 1 198 ? -23.719 11.703 -4.387 1 98.81 198 ALA B CA 1
ATOM 4383 C C . ALA B 1 198 ? -23.156 11 -3.154 1 98.81 198 ALA B C 1
ATOM 4385 O O . ALA B 1 198 ? -23.75 11.055 -2.076 1 98.81 198 ALA B O 1
ATOM 4386 N N . TRP B 1 199 ? -22.078 10.25 -3.371 1 98.88 199 TRP B N 1
ATOM 4387 C CA . TRP B 1 199 ? -21.25 9.797 -2.26 1 98.88 199 TRP B CA 1
ATOM 4388 C C . TRP B 1 199 ? -20.453 10.953 -1.675 1 98.88 199 TRP B C 1
ATOM 4390 O O . TRP B 1 199 ? -20.047 11.867 -2.398 1 98.88 199 TRP B O 1
ATOM 4400 N N . LEU B 1 200 ? -20.25 10.945 -0.384 1 98.94 200 LEU B N 1
ATOM 4401 C CA . LEU B 1 200 ? -19.203 11.727 0.25 1 98.94 200 LEU B CA 1
ATOM 4402 C C . LEU B 1 200 ? -18.109 10.828 0.799 1 98.94 200 LEU B C 1
ATOM 4404 O O . LEU B 1 200 ? -18.312 10.102 1.773 1 98.94 200 LEU B O 1
ATOM 4408 N N . TYR B 1 201 ? -17.016 10.828 0.163 1 98.94 201 TYR B N 1
ATOM 4409 C CA . TYR B 1 201 ? -15.836 10.094 0.609 1 98.94 201 TYR B CA 1
ATOM 4410 C C . TYR B 1 201 ? -14.883 11 1.37 1 98.94 201 TYR B C 1
ATOM 4412 O O . TYR B 1 201 ? -14.383 11.992 0.821 1 98.94 201 TYR B O 1
ATOM 4420 N N . VAL B 1 202 ? -14.531 10.625 2.625 1 98.94 202 VAL B N 1
ATOM 4421 C CA . VAL B 1 202 ? -13.742 11.477 3.512 1 98.94 202 VAL B CA 1
ATOM 4422 C C . VAL B 1 202 ? -12.461 10.75 3.924 1 98.94 202 VAL B C 1
ATOM 4424 O O . VAL B 1 202 ? -12.516 9.703 4.574 1 98.94 202 VAL B O 1
ATOM 4427 N N . ASP B 1 203 ? -11.344 11.297 3.521 1 98.94 203 ASP B N 1
ATOM 4428 C CA . ASP B 1 203 ? -10.039 10.867 4.023 1 98.94 203 ASP B CA 1
ATOM 4429 C C . ASP B 1 203 ? -9.688 11.594 5.324 1 98.94 203 ASP B C 1
ATOM 4431 O O . ASP B 1 203 ? -9.328 12.766 5.309 1 98.94 203 ASP B O 1
ATOM 4435 N N . ASP B 1 204 ? -9.719 10.891 6.383 1 98.88 204 ASP B N 1
ATOM 4436 C CA . ASP B 1 204 ? -9.5 11.484 7.699 1 98.88 204 ASP B CA 1
ATOM 4437 C C . ASP B 1 204 ? -8.188 11.008 8.305 1 98.88 204 ASP B C 1
ATOM 4439 O O . ASP B 1 204 ? -8.109 10.742 9.5 1 98.88 204 ASP B O 1
ATOM 4443 N N . ALA B 1 205 ? -7.145 10.922 7.5 1 98.75 205 ALA B N 1
ATOM 4444 C CA . ALA B 1 205 ? -5.828 10.43 7.906 1 98.75 205 ALA B CA 1
ATOM 4445 C C . ALA B 1 205 ? -5.273 11.242 9.07 1 98.75 205 ALA B C 1
ATOM 4447 O O . ALA B 1 205 ? -4.547 10.719 9.914 1 98.75 205 ALA B O 1
ATOM 4448 N N . HIS B 1 206 ? -5.621 12.547 9.117 1 98.69 206 HIS B N 1
ATOM 4449 C CA . HIS B 1 206 ? -5.012 13.43 10.102 1 98.69 206 HIS B CA 1
ATOM 4450 C C . HIS B 1 206 ? -5.969 13.727 11.25 1 98.69 206 HIS B C 1
ATOM 4452 O O . HIS B 1 206 ? -5.578 14.312 12.258 1 98.69 206 HIS B O 1
ATOM 4458 N N . GLY B 1 207 ? -7.242 13.359 11.141 1 98.75 207 GLY B N 1
ATOM 4459 C CA . GLY B 1 207 ? -8.219 13.625 12.18 1 98.75 207 GLY B CA 1
ATOM 4460 C C . GLY B 1 207 ? -8.438 12.445 13.109 1 98.75 207 GLY B C 1
ATOM 4461 O O . GLY B 1 207 ? -8.75 12.625 14.289 1 98.75 207 GLY B O 1
ATOM 4462 N N . PHE B 1 208 ? -8.352 11.219 12.625 1 98.88 208 PHE B N 1
ATOM 4463 C CA . PHE B 1 208 ? -8.562 10 13.406 1 98.88 208 PHE B CA 1
ATOM 4464 C C . PHE B 1 208 ? -7.566 9.914 14.555 1 98.88 208 PHE B C 1
ATOM 4466 O O . PHE B 1 208 ? -6.371 10.164 14.367 1 98.88 208 PHE B O 1
ATOM 4473 N N . GLY B 1 209 ? -7.992 9.516 15.703 1 98.75 209 GLY B N 1
ATOM 4474 C CA . GLY B 1 209 ? -7.18 9.445 16.906 1 98.75 209 GLY B CA 1
ATOM 4475 C C . GLY B 1 209 ? -7.133 10.75 17.672 1 98.75 209 GLY B C 1
ATOM 4476 O O . GLY B 1 209 ? -6.863 10.766 18.875 1 98.75 209 GLY B O 1
ATOM 4477 N N . VAL B 1 210 ? -7.438 11.898 16.969 1 98.69 210 VAL B N 1
ATOM 4478 C CA . VAL B 1 210 ? -7.254 13.211 17.578 1 98.69 210 VAL B CA 1
ATOM 4479 C C . VAL B 1 210 ? -8.609 13.898 17.734 1 98.69 210 VAL B C 1
ATOM 4481 O O . VAL B 1 210 ? -9.008 14.266 18.844 1 98.69 210 VAL B O 1
ATOM 4484 N N . LEU B 1 211 ? -9.352 14.055 16.656 1 98.44 211 LEU B N 1
ATOM 4485 C CA . LEU B 1 211 ? -10.617 14.781 16.641 1 98.44 211 LEU B CA 1
ATOM 4486 C C . LEU B 1 211 ? -11.766 13.883 17.094 1 98.44 211 LEU B C 1
ATOM 4488 O O . LEU B 1 211 ? -11.664 12.656 17.016 1 98.44 211 LEU B O 1
ATOM 4492 N N . GLY B 1 212 ? -12.875 14.453 17.578 1 98.06 212 GLY B N 1
ATOM 4493 C CA . GLY B 1 212 ? -14.047 13.68 17.953 1 98.06 212 GLY B CA 1
ATOM 4494 C C . GLY B 1 212 ? -13.773 12.656 19.047 1 98.06 212 GLY B C 1
ATOM 4495 O O . GLY B 1 212 ? -14.148 11.484 18.906 1 98.06 212 GLY B O 1
ATOM 4496 N N . ASP B 1 213 ? -13.016 13.055 20 1 97.5 213 ASP B N 1
ATOM 4497 C CA . ASP B 1 213 ? -12.609 12.164 21.094 1 97.5 213 ASP B CA 1
ATOM 4498 C C . ASP B 1 213 ? -11.852 10.953 20.547 1 97.5 213 ASP B C 1
ATOM 4500 O O . ASP B 1 213 ? -12.016 9.844 21.062 1 97.5 213 ASP B O 1
ATOM 4504 N N . GLY B 1 214 ? -11.172 11.211 19.547 1 98.62 214 GLY B N 1
ATOM 4505 C CA . GLY B 1 214 ? -10.328 10.18 18.969 1 98.62 214 GLY B CA 1
ATOM 4506 C C . GLY B 1 214 ? -11.016 9.398 17.859 1 98.62 214 GLY B C 1
ATOM 4507 O O . GLY B 1 214 ? -10.367 8.656 17.125 1 98.62 214 GLY B O 1
ATOM 4508 N N . ARG B 1 215 ? -12.281 9.602 17.656 1 98.62 215 ARG B N 1
ATOM 4509 C CA . ARG B 1 215 ? -13.055 8.789 16.719 1 98.62 215 ARG B CA 1
ATOM 4510 C C . ARG B 1 215 ? -13.07 9.414 15.336 1 98.62 215 ARG B C 1
ATOM 4512 O O . ARG B 1 215 ? -13.578 8.82 14.383 1 98.62 215 ARG B O 1
ATOM 4519 N N . GLY B 1 216 ? -12.492 10.633 15.172 1 98.38 216 GLY B N 1
ATOM 4520 C CA . GLY B 1 216 ? -12.305 11.234 13.859 1 98.38 216 GLY B CA 1
ATOM 4521 C C . GLY B 1 216 ? -13.273 12.359 13.57 1 98.38 216 GLY B C 1
ATOM 4522 O O . GLY B 1 216 ? -14.094 12.719 14.422 1 98.38 216 GLY B O 1
ATOM 4523 N N . SER B 1 217 ? -13.117 12.945 12.422 1 98.62 217 SER B N 1
ATOM 4524 C CA . SER B 1 217 ? -13.805 14.172 12.016 1 98.62 217 SER B CA 1
ATOM 4525 C C . SER B 1 217 ? -15.305 13.945 11.867 1 98.62 217 SER B C 1
ATOM 4527 O O . SER B 1 217 ? -16.109 14.836 12.156 1 98.62 217 SER B O 1
ATOM 4529 N N . ALA B 1 218 ? -15.703 12.766 11.359 1 98.25 218 ALA B N 1
ATOM 4530 C CA . ALA B 1 218 ? -17.125 12.484 11.227 1 98.25 218 ALA B CA 1
ATOM 4531 C C . ALA B 1 218 ? -17.812 12.492 12.586 1 98.25 218 ALA B C 1
ATOM 4533 O O . ALA B 1 218 ? -18.922 13.031 12.727 1 98.25 218 ALA B O 1
ATOM 4534 N N . ALA B 1 219 ? -17.172 11.891 13.547 1 97.94 219 ALA B N 1
ATOM 4535 C CA . ALA B 1 219 ? -17.719 11.859 14.906 1 97.94 219 ALA B CA 1
ATOM 4536 C C . ALA B 1 219 ? -17.734 13.258 15.516 1 97.94 219 ALA B C 1
ATOM 4538 O O . ALA B 1 219 ? -18.672 13.609 16.234 1 97.94 219 ALA B O 1
ATOM 4539 N N . LEU B 1 220 ? -16.688 14.031 15.258 1 97.94 220 LEU B N 1
ATOM 4540 C CA . LEU B 1 220 ? -16.594 15.398 15.758 1 97.94 220 LEU B CA 1
ATOM 4541 C C . LEU B 1 220 ? -17.859 16.188 15.406 1 97.94 220 LEU B C 1
ATOM 4543 O O . LEU B 1 220 ? -18.344 16.984 16.203 1 97.94 220 LEU B O 1
ATOM 4547 N N . HIS B 1 221 ? -18.391 15.938 14.195 1 98.38 221 HIS B N 1
ATOM 4548 C CA . HIS B 1 221 ? -19.531 16.703 13.703 1 98.38 221 HIS B CA 1
ATOM 4549 C C . HIS B 1 221 ? -20.828 15.906 13.852 1 98.38 221 HIS B C 1
ATOM 4551 O O . HIS B 1 221 ? -21.875 16.328 13.367 1 98.38 221 HIS B O 1
ATOM 4557 N N . GLY B 1 222 ? -20.734 14.695 14.406 1 97.62 222 GLY B N 1
ATOM 4558 C CA . GLY B 1 222 ? -21.906 13.867 14.609 1 97.62 222 GLY B CA 1
ATOM 4559 C C . GLY B 1 222 ? -22.578 13.438 13.312 1 97.62 222 GLY B C 1
ATOM 4560 O O . GLY B 1 222 ? -23.797 13.414 13.211 1 97.62 222 GLY B O 1
ATOM 4561 N N . LEU B 1 223 ? -21.797 13.195 12.328 1 97.75 223 LEU B N 1
ATOM 4562 C CA . LEU B 1 223 ? -22.344 12.867 11.016 1 97.75 223 LEU B CA 1
ATOM 4563 C C . LEU B 1 223 ? -22.719 11.398 10.93 1 97.75 223 LEU B C 1
ATOM 4565 O O . LEU B 1 223 ? -21.969 10.531 11.391 1 97.75 223 LEU B O 1
ATOM 4569 N N . ALA B 1 224 ? -23.859 11.133 10.422 1 91.25 224 ALA B N 1
ATOM 4570 C CA . ALA B 1 224 ? -24.375 9.789 10.172 1 91.25 224 ALA B CA 1
ATOM 4571 C C . ALA B 1 224 ? -25.141 9.727 8.859 1 91.25 224 ALA B C 1
ATOM 4573 O O . ALA B 1 224 ? -26.109 10.469 8.672 1 91.25 224 ALA B O 1
ATOM 4574 N N . SER B 1 225 ? -24.656 9.094 7.898 1 96.94 225 SER B N 1
ATOM 4575 C CA . SER B 1 225 ? -25.281 8.883 6.594 1 96.94 225 SER B CA 1
ATOM 4576 C C . SER B 1 225 ? -24.688 7.676 5.887 1 96.94 225 SER B C 1
ATOM 4578 O O . SER B 1 225 ? -23.484 7.453 5.938 1 96.94 225 SER B O 1
ATOM 4580 N N . ASP B 1 226 ? -25.531 6.914 5.246 1 97.06 226 ASP B N 1
ATOM 4581 C CA . ASP B 1 226 ? -25.031 5.781 4.469 1 97.06 226 ASP B CA 1
ATOM 4582 C C . ASP B 1 226 ? -24.219 6.25 3.268 1 97.06 226 ASP B C 1
ATOM 4584 O O . ASP B 1 226 ? -23.469 5.469 2.67 1 97.06 226 ASP B O 1
ATOM 4588 N N . ARG B 1 227 ? -24.344 7.562 2.977 1 98 227 ARG B N 1
ATOM 4589 C CA . ARG B 1 227 ? -23.625 8.125 1.843 1 98 227 ARG B CA 1
ATOM 4590 C C . ARG B 1 227 ? -22.203 8.5 2.234 1 98 227 ARG B C 1
ATOM 4592 O O . ARG B 1 227 ? -21.359 8.742 1.37 1 98 227 ARG B O 1
ATOM 4599 N N . LEU B 1 228 ? -21.984 8.531 3.52 1 98.69 228 LEU B N 1
ATOM 4600 C CA . LEU B 1 228 ? -20.656 8.898 4.023 1 98.69 228 LEU B CA 1
ATOM 4601 C C . LEU B 1 228 ? -19.75 7.676 4.082 1 98.69 228 LEU B C 1
ATOM 4603 O O . LEU B 1 228 ? -20.062 6.699 4.773 1 98.69 228 LEU B O 1
ATOM 4607 N N . ILE B 1 229 ? -18.719 7.699 3.311 1 98.94 229 ILE B N 1
ATOM 4608 C CA . ILE B 1 229 ? -17.641 6.715 3.363 1 98.94 229 ILE B CA 1
ATOM 4609 C C . ILE B 1 229 ? -16.453 7.289 4.117 1 98.94 229 ILE B C 1
ATOM 4611 O O . ILE B 1 229 ? -15.891 8.312 3.717 1 98.94 229 ILE B O 1
ATOM 4615 N N . TYR B 1 230 ? -16.047 6.609 5.168 1 98.88 230 TYR B N 1
ATOM 4616 C CA . TYR B 1 230 ? -15.023 7.133 6.066 1 98.88 230 TYR B CA 1
ATOM 4617 C C . TYR B 1 230 ? -13.727 6.34 5.93 1 98.88 230 TYR B C 1
ATOM 4619 O O . TYR B 1 230 ? -13.727 5.117 6.066 1 98.88 230 TYR B O 1
ATOM 4627 N N . MET B 1 231 ? -12.68 7.039 5.621 1 98.94 231 MET B N 1
ATOM 4628 C CA . MET B 1 231 ? -11.352 6.438 5.582 1 98.94 231 MET B CA 1
ATOM 4629 C C . MET B 1 231 ? -10.438 7.07 6.625 1 98.94 231 MET B C 1
ATOM 4631 O O . MET B 1 231 ? -10.438 8.289 6.801 1 98.94 231 MET B O 1
ATOM 4635 N N . ALA B 1 232 ? -9.617 6.266 7.27 1 98.88 232 ALA B N 1
ATOM 4636 C CA . ALA B 1 232 ? -8.586 6.758 8.18 1 98.88 232 ALA B CA 1
ATOM 4637 C C . ALA B 1 232 ? -7.332 5.895 8.102 1 98.88 232 ALA B C 1
ATOM 4639 O O . ALA B 1 232 ? -7.371 4.77 7.598 1 98.88 232 ALA B O 1
ATOM 4640 N N . THR B 1 233 ? -6.215 6.453 8.5 1 98.69 233 THR B N 1
ATOM 4641 C CA . THR B 1 233 ? -4.961 5.707 8.5 1 98.69 233 THR B CA 1
ATOM 4642 C C . THR B 1 233 ? -4.578 5.285 9.914 1 98.69 233 THR B C 1
ATOM 4644 O O . THR B 1 233 ? -5.02 5.898 10.891 1 98.69 233 THR B O 1
ATOM 4647 N N . LEU B 1 234 ? -3.789 4.266 9.992 1 98.88 234 LEU B N 1
ATOM 4648 C CA . LEU B 1 234 ? -3.334 3.734 11.273 1 98.88 234 LEU B CA 1
ATOM 4649 C C . LEU B 1 234 ? -1.866 4.074 11.508 1 98.88 234 LEU B C 1
ATOM 4651 O O . LEU B 1 234 ? -1.328 3.799 12.586 1 98.88 234 LEU B O 1
ATOM 4655 N N . GLY B 1 235 ? -1.233 4.73 10.547 1 98.44 235 GLY B N 1
ATOM 4656 C CA . GLY B 1 235 ? 0.198 4.977 10.625 1 98.44 235 GLY B CA 1
ATOM 4657 C C . GLY B 1 235 ? 0.538 6.344 11.195 1 98.44 235 GLY B C 1
ATOM 4658 O O . GLY B 1 235 ? 1.704 6.742 11.211 1 98.44 235 GLY B O 1
ATOM 4659 N N . LYS B 1 236 ? -0.455 7.141 11.641 1 98.5 236 LYS B N 1
ATOM 4660 C CA . LYS B 1 236 ? -0.266 8.477 12.195 1 98.5 236 LYS B CA 1
ATOM 4661 C C . LYS B 1 236 ? -0.619 8.516 13.68 1 98.5 236 LYS B C 1
ATOM 4663 O O . LYS B 1 236 ? 0.005 7.82 14.492 1 98.5 236 LYS B O 1
ATOM 4668 N N . ALA B 1 237 ? -1.719 9.023 14.078 1 98.75 237 ALA B N 1
ATOM 4669 C CA . ALA B 1 237 ? -2.078 9.117 15.492 1 98.75 237 ALA B CA 1
ATOM 4670 C C . ALA B 1 237 ? -2.213 7.734 16.125 1 98.75 237 ALA B C 1
ATOM 4672 O O . ALA B 1 237 ? -1.944 7.559 17.312 1 98.75 237 ALA B O 1
ATOM 4673 N N . ALA B 1 238 ? -2.549 6.703 15.312 1 98.81 238 ALA B N 1
ATOM 4674 C CA . ALA B 1 238 ? -2.822 5.359 15.828 1 98.81 238 ALA B CA 1
ATOM 4675 C C . ALA B 1 238 ? -1.527 4.617 16.141 1 98.81 238 ALA B C 1
ATOM 4677 O O . ALA B 1 238 ? -1.544 3.586 16.812 1 98.81 238 ALA B O 1
ATOM 4678 N N . GLY B 1 239 ? -0.39 5.031 15.586 1 98.75 239 GLY B N 1
ATOM 4679 C CA . GLY B 1 239 ? 0.925 4.547 15.977 1 98.75 239 GLY B CA 1
ATOM 4680 C C . GLY B 1 239 ? 1.294 3.23 15.312 1 98.75 239 GLY B C 1
ATOM 4681 O O . GLY B 1 239 ? 2.281 2.596 15.695 1 98.75 239 GLY B O 1
ATOM 4682 N N . LEU B 1 240 ? 0.555 2.789 14.367 1 98.62 240 LEU B N 1
ATOM 4683 C CA . LEU B 1 240 ? 0.777 1.521 13.68 1 98.62 240 LEU B CA 1
ATOM 4684 C C . LEU B 1 240 ? 1.012 1.744 12.188 1 98.62 240 LEU B C 1
ATOM 4686 O O . LEU B 1 240 ? 1.814 2.596 11.805 1 98.62 240 LEU B O 1
ATOM 4690 N N . ALA B 1 241 ? 0.419 0.935 11.359 1 98.56 241 ALA B N 1
ATOM 4691 C CA . ALA B 1 241 ? 0.511 1.037 9.906 1 98.56 241 ALA B CA 1
ATOM 4692 C C . ALA B 1 241 ? -0.777 0.562 9.242 1 98.56 241 ALA B C 1
ATOM 4694 O O . ALA B 1 241 ? -1.521 -0.236 9.82 1 98.56 241 ALA B O 1
ATOM 4695 N N . GLY B 1 242 ? -1.027 1.066 8.078 1 98.44 242 GLY B N 1
ATOM 4696 C CA . GLY B 1 242 ? -2.211 0.678 7.324 1 98.44 242 GLY B CA 1
ATOM 4697 C C . GLY B 1 242 ? -3.307 1.727 7.355 1 98.44 242 GLY B C 1
ATOM 4698 O O . GLY B 1 242 ? -3.045 2.898 7.641 1 98.44 242 GLY B O 1
ATOM 4699 N N . ALA B 1 243 ? -4.465 1.328 6.938 1 98.94 243 ALA B N 1
ATOM 4700 C CA . ALA B 1 243 ? -5.656 2.174 6.891 1 98.94 243 ALA B CA 1
ATOM 4701 C C . ALA B 1 243 ? -6.926 1.334 6.934 1 98.94 243 ALA B C 1
ATOM 4703 O O . ALA B 1 243 ? -6.867 0.102 6.938 1 98.94 243 ALA B O 1
ATOM 4704 N N . PHE B 1 244 ? -8.016 1.984 7.098 1 98.94 244 PHE B N 1
ATOM 4705 C CA . PHE B 1 244 ? -9.297 1.299 7 1 98.94 244 PHE B CA 1
ATOM 4706 C C . PHE B 1 244 ? -10.352 2.211 6.387 1 98.94 244 PHE B C 1
ATOM 4708 O O . PHE B 1 244 ? -10.219 3.436 6.426 1 98.94 244 PHE B O 1
ATOM 4715 N N . VAL B 1 245 ? -11.297 1.597 5.742 1 98.94 245 VAL B N 1
ATOM 4716 C CA . VAL B 1 245 ? -12.492 2.246 5.219 1 98.94 245 VAL B CA 1
ATOM 4717 C C . VAL B 1 245 ? -13.734 1.71 5.934 1 98.94 245 VAL B C 1
ATOM 4719 O O . VAL B 1 245 ? -13.875 0.498 6.113 1 98.94 245 VAL B O 1
ATOM 4722 N N . ALA B 1 246 ? -14.562 2.566 6.371 1 98.88 246 ALA B N 1
ATOM 4723 C CA . ALA B 1 246 ? -15.766 2.17 7.105 1 98.88 246 ALA B CA 1
ATOM 4724 C C . ALA B 1 246 ? -17.016 2.783 6.484 1 98.88 246 ALA B C 1
ATOM 4726 O O . ALA B 1 246 ? -16.969 3.902 5.965 1 98.88 246 ALA B O 1
ATOM 4727 N N . GLY B 1 247 ? -18.125 2.139 6.496 1 98.56 247 GLY B N 1
ATOM 4728 C CA . GLY B 1 247 ? -19.422 2.535 5.973 1 98.56 247 GLY B CA 1
ATOM 4729 C C . GLY B 1 247 ? -20.5 1.491 6.195 1 98.56 247 GLY B C 1
ATOM 4730 O O . GLY B 1 247 ? -20.422 0.713 7.148 1 98.56 247 GLY B O 1
ATOM 4731 N N . CYS B 1 248 ? -21.531 1.598 5.398 1 98.25 248 CYS B N 1
ATOM 4732 C CA . CYS B 1 248 ? -22.594 0.605 5.504 1 98.25 248 CYS B CA 1
ATOM 4733 C C . CYS B 1 248 ? -22.109 -0.756 5.008 1 98.25 248 CYS B C 1
ATOM 4735 O O . CYS B 1 248 ? -21.156 -0.843 4.242 1 98.25 248 CYS B O 1
ATOM 4737 N N . ARG B 1 249 ? -22.75 -1.823 5.453 1 97.88 249 ARG B N 1
ATOM 4738 C CA . ARG B 1 249 ? -22.344 -3.197 5.18 1 97.88 249 ARG B CA 1
ATOM 4739 C C . ARG B 1 249 ? -22.297 -3.473 3.68 1 97.88 249 ARG B C 1
ATOM 4741 O O . ARG B 1 249 ? -21.328 -4.031 3.17 1 97.88 249 ARG B O 1
ATOM 4748 N N . PRO B 1 250 ? -23.312 -3.039 2.881 1 98.38 250 PRO B N 1
ATOM 4749 C CA . PRO B 1 250 ? -23.25 -3.307 1.442 1 98.38 250 PRO B CA 1
ATOM 4750 C C . PRO B 1 250 ? -22.047 -2.646 0.765 1 98.38 250 PRO B C 1
ATOM 4752 O O . PRO B 1 250 ? -21.5 -3.197 -0.189 1 98.38 250 PRO B O 1
ATOM 4755 N N . LEU B 1 251 ? -21.64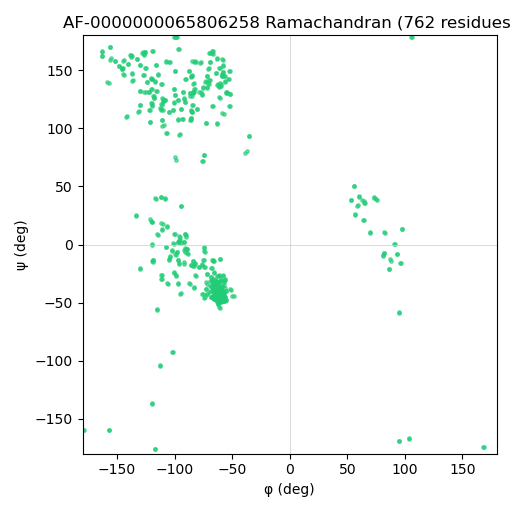1 -1.45 1.249 1 98.69 251 LEU B N 1
ATOM 4756 C CA . LEU B 1 251 ? -20.469 -0.784 0.696 1 98.69 251 LEU B CA 1
ATOM 4757 C C . LEU B 1 251 ? -19.219 -1.624 0.911 1 98.69 251 LEU B C 1
ATOM 4759 O O . LEU B 1 251 ? -18.422 -1.828 -0.019 1 98.69 251 LEU B O 1
ATOM 4763 N N . VAL B 1 252 ? -19.016 -2.084 2.15 1 98.62 252 VAL B N 1
ATOM 4764 C CA . VAL B 1 252 ? -17.828 -2.869 2.488 1 98.62 252 VAL B CA 1
ATOM 4765 C C . VAL B 1 252 ? -17.828 -4.176 1.699 1 98.62 252 VAL B C 1
ATOM 4767 O O . VAL B 1 252 ? -16.797 -4.598 1.179 1 98.62 252 VAL B O 1
ATOM 4770 N N . ASP B 1 253 ? -19.016 -4.793 1.572 1 98.25 253 ASP B N 1
ATOM 4771 C CA . ASP B 1 253 ? -19.125 -6.008 0.77 1 98.25 253 ASP B CA 1
ATOM 4772 C C . ASP B 1 253 ? -18.781 -5.734 -0.691 1 98.25 253 ASP B C 1
ATOM 4774 O O . ASP B 1 253 ? -18.141 -6.562 -1.346 1 98.25 253 ASP B O 1
ATOM 4778 N N . TRP B 1 254 ? -19.203 -4.59 -1.186 1 98.5 254 TRP B N 1
ATOM 4779 C CA . TRP B 1 254 ? -18.891 -4.203 -2.557 1 98.5 254 TRP B CA 1
ATOM 4780 C C . TRP B 1 254 ? -17.391 -4.02 -2.736 1 98.5 254 TRP B C 1
ATOM 4782 O O . TRP B 1 254 ? -16.812 -4.492 -3.719 1 98.5 254 TRP B O 1
ATOM 4792 N N . LEU B 1 255 ? -16.766 -3.359 -1.776 1 98.62 255 LEU B N 1
ATOM 4793 C CA . LEU B 1 255 ? -15.328 -3.119 -1.848 1 98.62 255 LEU B CA 1
ATOM 4794 C C . LEU B 1 255 ? -14.555 -4.434 -1.825 1 98.62 255 LEU B C 1
ATOM 4796 O O . LEU B 1 255 ? -13.555 -4.582 -2.529 1 98.62 255 LEU B O 1
ATOM 4800 N N . VAL B 1 256 ? -14.977 -5.406 -1.024 1 97.94 256 VAL B N 1
ATOM 4801 C CA . VAL B 1 256 ? -14.336 -6.715 -0.968 1 97.94 256 VAL B CA 1
ATOM 4802 C C . VAL B 1 256 ? -14.305 -7.336 -2.363 1 97.94 256 VAL B C 1
ATOM 4804 O O . VAL B 1 256 ? -13.359 -8.039 -2.717 1 97.94 256 VAL B O 1
ATOM 4807 N N . ASN B 1 257 ? -15.312 -7 -3.209 1 95.81 257 ASN B N 1
ATOM 4808 C CA . ASN B 1 257 ? -15.477 -7.641 -4.512 1 95.81 257 ASN B CA 1
ATOM 4809 C C . ASN B 1 257 ? -14.844 -6.816 -5.629 1 95.81 257 ASN B C 1
ATOM 4811 O O . ASN B 1 257 ? -14.602 -7.328 -6.723 1 95.81 257 ASN B O 1
ATOM 4815 N N . LYS B 1 258 ? -14.547 -5.48 -5.316 1 97 258 LYS B N 1
ATOM 4816 C CA . LYS B 1 258 ? -14.211 -4.621 -6.449 1 97 258 LYS B CA 1
ATOM 4817 C C . LYS B 1 258 ? -12.914 -3.857 -6.195 1 97 258 LYS B C 1
ATOM 4819 O O . LYS B 1 258 ? -12.289 -3.354 -7.133 1 97 258 LYS B O 1
ATOM 4824 N N . ALA B 1 259 ? -12.547 -3.736 -4.953 1 97.94 259 ALA B N 1
ATOM 4825 C CA . ALA B 1 259 ? -11.375 -2.936 -4.602 1 97.94 259 ALA B CA 1
ATOM 4826 C C . ALA B 1 259 ? -10.086 -3.641 -5.012 1 97.94 259 ALA B C 1
ATOM 4828 O O . ALA B 1 259 ? -9.586 -4.504 -4.285 1 97.94 259 ALA B O 1
ATOM 4829 N N . ARG B 1 260 ? -9.469 -3.23 -6.031 1 97.38 260 ARG B N 1
ATOM 4830 C CA . ARG B 1 260 ? -8.352 -3.939 -6.645 1 97.38 260 ARG B CA 1
ATOM 4831 C C . ARG B 1 260 ? -7.137 -3.953 -5.719 1 97.38 260 ARG B C 1
ATOM 4833 O O . ARG B 1 260 ? -6.43 -4.957 -5.629 1 97.38 260 ARG B O 1
ATOM 4840 N N . THR B 1 261 ? -6.898 -2.809 -4.98 1 98.31 261 THR B N 1
ATOM 4841 C CA . THR B 1 261 ? -5.746 -2.754 -4.094 1 98.31 261 THR B CA 1
ATOM 4842 C C . THR B 1 261 ? -5.977 -3.604 -2.848 1 98.31 261 THR B C 1
ATOM 4844 O O . THR B 1 261 ? -5.105 -3.695 -1.979 1 98.31 261 THR B O 1
ATOM 4847 N N . TYR B 1 262 ? -7.191 -4.156 -2.66 1 97.81 262 TYR B N 1
ATOM 4848 C CA . TYR B 1 262 ? -7.52 -5.137 -1.629 1 97.81 262 TYR B CA 1
ATOM 4849 C C . TYR B 1 262 ? -7.41 -6.555 -2.172 1 97.81 262 TYR B C 1
ATOM 4851 O O . TYR B 1 262 ? -6.844 -7.434 -1.517 1 97.81 262 TYR B O 1
ATOM 4859 N N . ILE B 1 263 ? -7.883 -6.738 -3.365 1 95.62 263 ILE B N 1
ATOM 4860 C CA . ILE B 1 263 ? -8 -8.047 -3.992 1 95.62 263 ILE B CA 1
ATOM 4861 C C . ILE B 1 263 ? -6.633 -8.523 -4.465 1 95.62 263 ILE B C 1
ATOM 4863 O O . ILE B 1 263 ? -6.27 -9.688 -4.273 1 95.62 263 ILE B O 1
ATOM 4867 N N . TYR B 1 264 ? -5.828 -7.617 -5.066 1 96.19 264 TYR B N 1
ATOM 4868 C CA . TYR B 1 264 ? -4.633 -8.031 -5.793 1 96.19 264 TYR B CA 1
ATOM 4869 C C . TYR B 1 264 ? -3.369 -7.645 -5.031 1 96.19 264 TYR B C 1
ATOM 4871 O O . TYR B 1 264 ? -2.422 -7.113 -5.617 1 96.19 264 TYR B O 1
ATOM 4879 N N . THR B 1 265 ? -3.395 -7.801 -3.76 1 97.12 265 THR B N 1
ATOM 4880 C CA . THR B 1 265 ? -2.242 -7.562 -2.895 1 97.12 265 THR B CA 1
ATOM 4881 C C . THR B 1 265 ? -2.219 -8.555 -1.738 1 97.12 265 THR B C 1
ATOM 4883 O O . THR B 1 265 ? -3.266 -9.047 -1.313 1 97.12 265 THR B O 1
ATOM 4886 N N . THR B 1 266 ? -1.026 -8.922 -1.319 1 97.81 266 THR B N 1
ATOM 4887 C CA . THR B 1 266 ? -0.901 -9.711 -0.099 1 97.81 266 THR B CA 1
ATOM 4888 C C . THR B 1 266 ? -1.473 -8.953 1.096 1 97.81 266 THR B C 1
ATOM 4890 O O . THR B 1 266 ? -1.251 -7.75 1.237 1 97.81 266 THR B O 1
ATOM 4893 N N . ALA B 1 267 ? -2.24 -9.656 1.956 1 98 267 ALA B N 1
ATOM 4894 C CA . ALA B 1 267 ? -2.824 -9.039 3.145 1 98 267 ALA B CA 1
ATOM 4895 C C . ALA B 1 267 ? -1.741 -8.508 4.074 1 98 267 ALA B C 1
ATOM 4897 O O . ALA B 1 267 ? -0.614 -9.008 4.078 1 98 267 ALA B O 1
ATOM 4898 N N . GLN B 1 268 ? -2.053 -7.473 4.84 1 97.25 268 GLN B N 1
ATOM 4899 C CA . GLN B 1 268 ? -1.127 -6.949 5.84 1 97.25 268 GLN B CA 1
ATOM 4900 C C . GLN B 1 268 ? -0.735 -8.031 6.844 1 97.25 268 GLN B C 1
ATOM 4902 O O . GLN B 1 268 ? -1.498 -8.969 7.082 1 97.25 268 GLN B O 1
ATOM 4907 N N . PRO B 1 269 ? 0.439 -7.855 7.426 1 98.25 269 PRO B N 1
ATOM 4908 C CA . PRO B 1 269 ? 0.816 -8.836 8.453 1 98.25 269 PRO B CA 1
ATOM 4909 C C . PRO B 1 269 ? -0.228 -8.961 9.555 1 98.25 269 PRO B C 1
ATOM 4911 O O . PRO B 1 269 ? -0.661 -7.957 10.125 1 98.25 269 PRO B O 1
ATOM 4914 N N . PRO B 1 270 ? -0.616 -10.172 9.859 1 98.44 270 PRO B N 1
ATOM 4915 C CA . PRO B 1 270 ? -1.611 -10.352 10.922 1 98.44 270 PRO B CA 1
ATOM 4916 C C . PRO B 1 270 ? -1.157 -9.766 12.258 1 98.44 270 PRO B C 1
ATOM 4918 O O . PRO B 1 270 ? -1.989 -9.352 13.07 1 98.44 270 PRO B O 1
ATOM 4921 N N . ALA B 1 271 ? 0.147 -9.695 12.484 1 98.75 271 ALA B N 1
ATOM 4922 C CA . ALA B 1 271 ? 0.679 -9.109 13.711 1 98.75 271 ALA B CA 1
ATOM 4923 C C . ALA B 1 271 ? 0.236 -7.652 13.859 1 98.75 271 ALA B C 1
ATOM 4925 O O . ALA B 1 271 ? -0.068 -7.203 14.969 1 98.75 271 ALA B O 1
ATOM 4926 N N . LEU B 1 272 ? 0.242 -6.906 12.789 1 98.75 272 LEU B N 1
ATOM 4927 C CA . LEU B 1 272 ? -0.21 -5.52 12.812 1 98.75 272 LEU B CA 1
ATOM 4928 C C . LEU B 1 272 ? -1.703 -5.438 13.109 1 98.75 272 LEU B C 1
ATOM 4930 O O . LEU B 1 272 ? -2.137 -4.598 13.898 1 98.75 272 LEU B O 1
ATOM 4934 N N . ALA B 1 273 ? -2.488 -6.328 12.438 1 98.75 273 ALA B N 1
ATOM 4935 C CA . ALA B 1 273 ? -3.926 -6.371 12.688 1 98.75 273 ALA B CA 1
ATOM 4936 C C . ALA B 1 273 ? -4.215 -6.688 14.156 1 98.75 273 ALA B C 1
ATOM 4938 O O . ALA B 1 273 ? -5.121 -6.105 14.758 1 98.75 273 ALA B O 1
ATOM 4939 N N . ALA B 1 274 ? -3.445 -7.559 14.711 1 98.69 274 ALA B N 1
ATOM 4940 C CA . ALA B 1 274 ? -3.627 -7.984 16.094 1 98.69 274 ALA B CA 1
ATOM 4941 C C . ALA B 1 274 ? -3.371 -6.836 17.062 1 98.69 274 ALA B C 1
ATOM 4943 O O . ALA B 1 274 ? -3.9 -6.82 18.172 1 98.69 274 ALA B O 1
ATOM 4944 N N . ALA B 1 275 ? -2.604 -5.863 16.625 1 98.81 275 ALA B N 1
ATOM 4945 C CA . ALA B 1 275 ? -2.221 -4.758 17.5 1 98.81 275 ALA B CA 1
ATOM 4946 C C . ALA B 1 275 ? -3.244 -3.627 17.438 1 98.81 275 ALA B C 1
ATOM 4948 O O . ALA B 1 275 ? -3.209 -2.699 18.25 1 98.81 275 ALA B O 1
ATOM 4949 N N . VAL B 1 276 ? -4.219 -3.699 16.531 1 98.88 276 VAL B N 1
ATOM 4950 C CA . VAL B 1 276 ? -5.18 -2.625 16.297 1 98.88 276 VAL B CA 1
ATOM 4951 C C . VAL B 1 276 ? -6.016 -2.41 17.562 1 98.88 276 VAL B C 1
ATOM 4953 O O . VAL B 1 276 ? -6.289 -1.271 17.938 1 98.88 276 VAL B O 1
ATOM 4956 N N . GLY B 1 277 ? -6.395 -3.494 18.219 1 98.75 277 GLY B N 1
ATOM 4957 C CA . GLY B 1 277 ? -7.168 -3.369 19.438 1 98.75 277 GLY B CA 1
ATOM 4958 C C . GLY B 1 277 ? -6.457 -2.566 20.516 1 98.75 277 GLY B C 1
ATOM 4959 O O . GLY B 1 277 ? -7.074 -1.744 21.188 1 98.75 277 GLY B O 1
ATOM 4960 N N . ALA B 1 278 ? -5.176 -2.824 20.672 1 98.81 278 ALA B N 1
ATOM 4961 C CA . ALA B 1 278 ? -4.379 -2.09 21.641 1 98.81 278 ALA B CA 1
ATOM 4962 C C . ALA B 1 278 ? -4.301 -0.609 21.281 1 98.81 278 ALA B C 1
ATOM 4964 O O . ALA B 1 278 ? -4.367 0.253 22.172 1 98.81 278 ALA B O 1
ATOM 4965 N N . SER B 1 279 ? -4.145 -0.302 20.031 1 98.88 279 SER B N 1
ATOM 4966 C CA . SER B 1 279 ? -4.117 1.083 19.562 1 98.88 279 SER B CA 1
ATOM 4967 C C . SER B 1 279 ? -5.426 1.798 19.891 1 98.88 279 SER B C 1
ATOM 4969 O O . SER B 1 279 ? -5.422 2.916 20.406 1 98.88 279 SER B O 1
ATOM 4971 N N . LEU B 1 280 ? -6.543 1.147 19.578 1 98.88 280 LEU B N 1
ATOM 4972 C CA . LEU B 1 280 ? -7.855 1.739 19.812 1 98.88 280 LEU B CA 1
ATOM 4973 C C . LEU B 1 280 ? -8.078 1.989 21.297 1 98.88 280 LEU B C 1
ATOM 4975 O O . LEU B 1 280 ? -8.672 3.002 21.672 1 98.88 280 LEU B O 1
ATOM 4979 N N . ARG B 1 281 ? -7.633 1.067 22.109 1 98.81 281 ARG B N 1
ATOM 4980 C CA . ARG B 1 281 ? -7.75 1.255 23.562 1 98.81 281 ARG B CA 1
ATOM 4981 C C . ARG B 1 281 ? -6.957 2.473 24.016 1 98.81 281 ARG B C 1
ATOM 4983 O O . ARG B 1 281 ? -7.449 3.281 24.797 1 98.81 281 ARG B O 1
ATOM 4990 N N . LEU B 1 282 ? -5.734 2.6 23.531 1 98.81 282 LEU B N 1
ATOM 4991 C CA . LEU B 1 282 ? -4.887 3.73 23.891 1 98.81 282 LEU B CA 1
ATOM 4992 C C . LEU B 1 282 ? -5.508 5.043 23.422 1 98.81 282 LEU B C 1
ATOM 4994 O O . LEU B 1 282 ? -5.418 6.059 24.125 1 98.81 282 LEU B O 1
ATOM 4998 N N . ILE B 1 283 ? -6.125 5.062 22.25 1 98.88 283 ILE B N 1
ATOM 4999 C CA . ILE B 1 283 ? -6.789 6.254 21.734 1 98.88 283 ILE B CA 1
ATOM 5000 C C . ILE B 1 283 ? -8 6.59 22.594 1 98.88 283 ILE B C 1
ATOM 5002 O O . ILE B 1 283 ? -8.203 7.75 22.969 1 98.88 283 ILE B O 1
ATOM 5006 N N . ALA B 1 284 ? -8.781 5.551 22.891 1 98.56 284 ALA B N 1
ATOM 5007 C CA . ALA B 1 284 ? -9.977 5.746 23.703 1 98.56 284 ALA B CA 1
ATOM 5008 C C . ALA B 1 284 ? -9.617 6.312 25.078 1 98.56 284 ALA B C 1
ATOM 5010 O O . ALA B 1 284 ? -10.32 7.176 25.609 1 98.56 284 ALA B O 1
ATOM 5011 N N . GLU B 1 285 ? -8.508 5.863 25.625 1 97.56 285 GLU B N 1
ATOM 5012 C CA . GLU B 1 285 ? -8.062 6.273 26.953 1 97.56 285 GLU B CA 1
ATOM 5013 C C . GLU B 1 285 ? -7.176 7.512 26.875 1 97.56 285 GLU B C 1
ATOM 5015 O O . GLU B 1 285 ? -6.641 7.961 27.891 1 97.56 285 GLU B O 1
ATOM 5020 N N . GLY B 1 286 ? -7.078 8.062 25.719 1 96.88 286 GLY B N 1
ATOM 5021 C CA . GLY B 1 286 ? -6.059 9.078 25.5 1 96.88 286 GLY B CA 1
ATOM 5022 C C . GLY B 1 286 ? -6.566 10.492 25.703 1 96.88 286 GLY B C 1
ATOM 5023 O O . GLY B 1 286 ? -6.16 11.414 25 1 96.88 286 GLY B O 1
ATOM 5024 N N . GLY B 1 287 ? -7.484 10.695 26.609 1 97.5 287 GLY B N 1
ATOM 5025 C CA . GLY B 1 287 ? -8 12.023 26.891 1 97.5 287 GLY B CA 1
ATOM 5026 C C . GLY B 1 287 ? -6.918 13.016 27.281 1 97.5 287 GLY B C 1
ATOM 5027 O O . GLY B 1 287 ? -6.91 14.156 26.797 1 97.5 287 GLY B O 1
ATOM 5028 N N . GLU B 1 288 ? -5.98 12.625 28.156 1 98 288 GLU B N 1
ATOM 5029 C CA . GLU B 1 288 ? -4.891 13.484 28.594 1 98 288 GLU B CA 1
ATOM 5030 C C . GLU B 1 288 ? -3.975 13.859 27.438 1 98 288 GLU B C 1
ATOM 5032 O O . GLU B 1 288 ? -3.529 15 27.328 1 98 288 GLU B O 1
ATOM 5037 N N . ARG B 1 289 ? -3.648 12.883 26.609 1 98.25 289 ARG B N 1
ATOM 5038 C CA . ARG B 1 289 ? -2.82 13.148 25.438 1 98.25 289 ARG B CA 1
ATOM 5039 C C . ARG B 1 289 ? -3.48 14.172 24.516 1 98.25 289 ARG B C 1
ATOM 5041 O O . ARG B 1 289 ? -2.82 15.086 24.016 1 98.25 289 ARG B O 1
ATOM 5048 N N . ARG B 1 290 ? -4.75 14.008 24.234 1 98.5 290 ARG B N 1
ATOM 5049 C CA . ARG B 1 290 ? -5.473 14.938 23.375 1 98.5 290 ARG B CA 1
ATOM 5050 C C . ARG B 1 290 ? -5.555 16.328 24 1 98.5 290 ARG B C 1
ATOM 5052 O O . ARG B 1 290 ? -5.504 17.328 23.297 1 98.5 290 ARG B O 1
ATOM 5059 N N . GLU B 1 291 ? -5.684 16.359 25.312 1 98.31 291 GLU B N 1
ATOM 5060 C CA . GLU B 1 291 ? -5.691 17.656 26 1 98.31 291 GLU B CA 1
ATOM 5061 C C . GLU B 1 291 ? -4.344 18.359 25.859 1 98.31 291 GLU B C 1
ATOM 5063 O O . GLU B 1 291 ? -4.293 19.562 25.609 1 98.31 291 GLU B O 1
ATOM 5068 N N . ARG B 1 292 ? -3.293 17.641 26.062 1 98.25 292 ARG B N 1
ATOM 5069 C CA . ARG B 1 292 ? -1.963 18.203 25.875 1 98.25 292 ARG B CA 1
ATOM 5070 C C . ARG B 1 292 ? -1.797 18.734 24.453 1 98.25 292 ARG B C 1
ATOM 5072 O O . ARG B 1 292 ? -1.264 19.828 24.25 1 98.25 292 ARG B O 1
ATOM 5079 N N . LEU B 1 293 ? -2.227 17.953 23.516 1 98.56 293 LEU B N 1
ATOM 5080 C CA . LEU B 1 293 ? -2.148 18.375 22.125 1 98.56 293 LEU B CA 1
ATOM 5081 C C . LEU B 1 293 ? -2.947 19.641 21.891 1 98.56 293 LEU B C 1
ATOM 5083 O O . LEU B 1 293 ? -2.492 20.547 21.172 1 98.56 293 LEU B O 1
ATOM 5087 N N . ARG B 1 294 ? -4.102 19.75 22.453 1 98 294 ARG B N 1
ATOM 5088 C CA . ARG B 1 294 ? -4.934 20.953 22.344 1 98 294 ARG B CA 1
ATOM 5089 C C . ARG B 1 294 ? -4.223 22.172 22.922 1 98 294 ARG B C 1
ATOM 5091 O O . ARG B 1 294 ? -4.316 23.266 22.359 1 98 294 ARG B O 1
ATOM 5098 N N . GLN B 1 295 ? -3.564 21.969 24.016 1 98.5 295 GLN B N 1
ATOM 5099 C CA . GLN B 1 295 ? -2.814 23.062 24.625 1 98.5 295 GLN B CA 1
ATOM 5100 C C . GLN B 1 295 ? -1.699 23.547 23.703 1 98.5 295 GLN B C 1
ATOM 5102 O O . GLN B 1 295 ? -1.479 24.75 23.562 1 98.5 295 GLN B O 1
ATOM 5107 N N . LEU B 1 296 ? -1.044 22.594 23.141 1 98.75 296 LEU B N 1
ATOM 5108 C CA . LEU B 1 296 ? 0.039 22.922 22.219 1 98.75 296 LEU B CA 1
ATOM 5109 C C . LEU B 1 296 ? -0.494 23.656 20.984 1 98.75 296 LEU B C 1
ATOM 5111 O O . LEU B 1 296 ? 0.102 24.641 20.547 1 98.75 296 LEU B O 1
ATOM 5115 N N . ILE B 1 297 ? -1.593 23.188 20.453 1 98.44 297 ILE B N 1
ATOM 5116 C CA . ILE B 1 297 ? -2.229 23.812 19.312 1 98.44 297 ILE B CA 1
ATOM 5117 C C . ILE B 1 297 ? -2.621 25.25 19.656 1 98.44 297 ILE B C 1
ATOM 5119 O O . ILE B 1 297 ? -2.322 26.188 18.906 1 98.44 297 ILE B O 1
ATOM 5123 N N . SER B 1 298 ? -3.271 25.391 20.797 1 98 298 SER B N 1
ATOM 5124 C CA . SER B 1 298 ? -3.699 26.719 21.234 1 98 298 SER B CA 1
ATOM 5125 C C . SER B 1 298 ? -2.508 27.656 21.406 1 98 298 SER B C 1
ATOM 5127 O O . SER B 1 298 ? -2.555 28.812 20.984 1 98 298 SER B O 1
ATOM 5129 N N . ARG B 1 299 ? -1.489 27.156 22.031 1 98.06 299 ARG B N 1
ATOM 5130 C CA . ARG B 1 299 ? -0.285 27.953 22.25 1 98.06 299 ARG B CA 1
ATOM 5131 C C . ARG B 1 299 ? 0.334 28.375 20.922 1 98.06 299 ARG B C 1
ATOM 5133 O O . ARG B 1 299 ? 0.732 29.531 20.766 1 98.06 299 ARG B O 1
ATOM 5140 N N . CYS B 1 300 ? 0.469 27.484 20.016 1 98.06 300 CYS B N 1
ATOM 5141 C CA . CYS B 1 300 ? 1.047 27.781 18.703 1 98.06 300 CYS B CA 1
ATOM 5142 C C . CYS B 1 300 ? 0.241 28.875 18 1 98.06 300 CYS B C 1
ATOM 5144 O O . CYS B 1 300 ? 0.809 29.828 17.469 1 98.06 300 CYS B O 1
ATOM 5146 N N . ARG B 1 301 ? -1.046 28.703 17.984 1 96.88 301 ARG B N 1
ATOM 5147 C CA . ARG B 1 301 ? -1.93 29.656 17.328 1 96.88 301 ARG B CA 1
ATOM 5148 C C . ARG B 1 301 ? -1.816 31.031 17.984 1 96.88 301 ARG B C 1
ATOM 5150 O O . ARG B 1 301 ? -1.755 32.062 17.281 1 96.88 301 ARG B O 1
ATOM 5157 N N . GLN B 1 302 ? -1.791 31.031 19.25 1 96.56 302 GLN B N 1
ATOM 5158 C CA . GLN B 1 302 ? -1.666 32.281 19.984 1 96.56 302 GLN B CA 1
ATOM 5159 C C . GLN B 1 302 ? -0.37 33 19.625 1 96.56 302 GLN B C 1
ATOM 5161 O O . GLN B 1 302 ? -0.368 34.219 19.406 1 96.56 302 GLN B O 1
ATOM 5166 N N . ARG B 1 303 ? 0.654 32.281 19.578 1 96.38 303 ARG B N 1
ATOM 5167 C CA . ARG B 1 303 ? 1.973 32.844 19.328 1 96.38 303 ARG B CA 1
ATOM 5168 C C . ARG B 1 303 ? 2.09 33.344 17.891 1 96.38 303 ARG B C 1
ATOM 5170 O O . ARG B 1 303 ? 2.836 34.281 17.625 1 96.38 303 ARG B O 1
ATOM 5177 N N . LEU B 1 304 ? 1.422 32.719 17 1 95.75 304 LEU B N 1
ATOM 5178 C CA . LEU B 1 304 ? 1.539 33.094 15.586 1 95.75 304 LEU B CA 1
ATOM 5179 C C . LEU B 1 304 ? 0.492 34.125 15.203 1 95.75 304 LEU B C 1
ATOM 5181 O O . LEU B 1 304 ? 0.591 34.75 14.148 1 95.75 304 LEU B O 1
ATOM 5185 N N . GLU B 1 305 ? -0.469 34.25 16.047 1 93.06 305 GLU B N 1
ATOM 5186 C CA . GLU B 1 305 ? -1.536 35.188 15.758 1 93.06 305 GLU B CA 1
ATOM 5187 C C . GLU B 1 305 ? -0.975 36.594 15.5 1 93.06 305 GLU B C 1
ATOM 5189 O O . GLU B 1 305 ? -0.137 37.094 16.25 1 93.06 305 GLU B O 1
ATOM 5194 N N . GLY B 1 306 ? -1.409 37.188 14.43 1 91.06 306 GLY B N 1
ATOM 5195 C CA . GLY B 1 306 ? -0.993 38.562 14.109 1 91.06 306 GLY B CA 1
ATOM 5196 C C . GLY B 1 306 ? 0.286 38.594 13.297 1 91.06 306 GLY B C 1
ATOM 5197 O O . GLY B 1 306 ? 0.662 39.656 12.789 1 91.06 306 GLY B O 1
ATOM 5198 N N . THR B 1 307 ? 0.977 37.5 13.234 1 93.06 307 THR B N 1
ATOM 5199 C CA . THR B 1 307 ? 2.154 37.469 12.375 1 93.06 307 THR B CA 1
ATOM 5200 C C . THR B 1 307 ? 1.754 37.188 10.93 1 93.06 307 THR B C 1
ATOM 5202 O O . THR B 1 307 ? 0.672 36.656 10.672 1 93.06 307 THR B O 1
ATOM 5205 N N . PRO B 1 308 ? 2.582 37.562 10.047 1 91.69 308 PRO B N 1
ATOM 5206 C CA . PRO B 1 308 ? 2.264 37.281 8.641 1 91.69 308 PRO B CA 1
ATOM 5207 C C . PRO B 1 308 ? 2.445 35.812 8.266 1 91.69 308 PRO B C 1
ATOM 5209 O O . PRO B 1 308 ? 2.164 35.406 7.133 1 91.69 308 PRO B O 1
ATOM 5212 N N . TYR B 1 309 ? 2.889 35.031 9.195 1 92.5 309 TYR B N 1
ATOM 5213 C CA . TYR B 1 309 ? 3.266 33.656 8.883 1 92.5 309 TYR B CA 1
ATOM 5214 C C . TYR B 1 309 ? 2.15 32.688 9.266 1 92.5 309 TYR B C 1
ATOM 5216 O O . TYR B 1 309 ? 2.191 31.5 8.898 1 92.5 309 TYR B O 1
ATOM 5224 N N . ALA B 1 310 ? 1.127 33.188 9.953 1 88.38 310 ALA B N 1
ATOM 5225 C CA . ALA B 1 310 ? 0.1 32.344 10.547 1 88.38 310 ALA B CA 1
ATOM 5226 C C . ALA B 1 310 ? -0.811 31.75 9.469 1 88.38 310 ALA B C 1
ATOM 5228 O O . ALA B 1 310 ? -1.168 32.438 8.508 1 88.38 310 ALA B O 1
ATOM 5229 N N . GLY B 1 311 ? -1.111 30.422 9.578 1 87 311 GLY B N 1
ATOM 5230 C CA . GLY B 1 311 ? -2.18 29.797 8.812 1 87 311 GLY B CA 1
ATOM 5231 C C . GLY B 1 311 ? -3.455 29.625 9.617 1 87 311 GLY B C 1
ATOM 5232 O O . GLY B 1 311 ? -3.543 30.047 10.766 1 87 311 GLY B O 1
ATOM 5233 N N . ALA B 1 312 ? -4.469 29.078 8.922 1 84.44 312 ALA B N 1
ATOM 5234 C CA . ALA B 1 312 ? -5.758 28.828 9.562 1 84.44 312 ALA B CA 1
ATOM 5235 C C . ALA B 1 312 ? -5.879 27.359 9.992 1 84.44 312 ALA B C 1
ATOM 5237 O O . ALA B 1 312 ? -6.422 26.531 9.258 1 84.44 312 ALA B O 1
ATOM 5238 N N . SER B 1 313 ? -5.18 26.984 11.016 1 94.56 313 SER B N 1
ATOM 5239 C CA . SER B 1 313 ? -5.246 25.594 11.438 1 94.56 313 SER B CA 1
ATOM 5240 C C . SER B 1 313 ? -5.645 25.469 12.898 1 94.56 313 SER B C 1
ATOM 5242 O O . SER B 1 313 ? -5.121 26.188 13.758 1 94.56 313 SER B O 1
ATOM 5244 N N . ALA B 1 314 ? -6.562 24.641 13.125 1 95 314 ALA B N 1
ATOM 5245 C CA . ALA B 1 314 ? -6.926 24.297 14.5 1 95 314 ALA B CA 1
ATOM 5246 C C . ALA B 1 314 ? -6.539 22.859 14.82 1 95 314 ALA B C 1
ATOM 5248 O O . ALA B 1 314 ? -7.105 22.25 15.727 1 95 314 ALA B O 1
ATOM 5249 N N . THR B 1 315 ? -5.664 22.297 14.047 1 97.94 315 THR B N 1
ATOM 5250 C CA . THR B 1 315 ? -5.281 20.891 14.219 1 97.94 315 THR B CA 1
ATOM 5251 C C . THR B 1 315 ? -3.805 20.781 14.586 1 97.94 315 THR B C 1
ATOM 5253 O O . THR B 1 315 ? -3.133 21.797 14.805 1 97.94 315 THR B O 1
ATOM 5256 N N . ALA B 1 316 ? -3.301 19.578 14.695 1 98.12 316 ALA B N 1
ATOM 5257 C CA . ALA B 1 316 ? -1.92 19.312 15.094 1 98.12 316 ALA B CA 1
ATOM 5258 C C . ALA B 1 316 ? -0.942 19.797 14.023 1 98.12 316 ALA B C 1
ATOM 5260 O O . ALA B 1 316 ? 0.26 19.906 14.273 1 98.12 316 ALA B O 1
ATOM 5261 N N . ILE B 1 317 ? -1.419 20.094 12.867 1 98.06 317 ILE B N 1
ATOM 5262 C CA . ILE B 1 317 ? -0.619 20.625 11.773 1 98.06 317 ILE B CA 1
ATOM 5263 C C . ILE B 1 317 ? -0.689 22.141 11.773 1 98.06 317 ILE B C 1
ATOM 5265 O O . ILE B 1 317 ? -1.765 22.719 11.602 1 98.06 317 ILE B O 1
ATOM 5269 N N . GLN B 1 318 ? 0.392 22.781 11.977 1 97.5 318 GLN B N 1
ATOM 5270 C CA . GLN B 1 318 ? 0.461 24.234 12.031 1 97.5 318 GLN B CA 1
ATOM 5271 C C . GLN B 1 318 ? 1.414 24.781 10.977 1 97.5 318 GLN B C 1
ATOM 5273 O O . GLN B 1 318 ? 2.635 24.734 11.141 1 97.5 318 GLN B O 1
ATOM 5278 N N . PRO B 1 319 ? 0.852 25.359 9.922 1 95.75 319 PRO B N 1
ATOM 5279 C CA . PRO B 1 319 ? 1.726 25.906 8.875 1 95.75 319 PRO B CA 1
ATOM 5280 C C . PRO B 1 319 ? 2.381 27.219 9.281 1 95.75 319 PRO B C 1
ATOM 5282 O O . PRO B 1 319 ? 1.754 28.047 9.953 1 95.75 319 PRO B O 1
ATOM 5285 N N . PHE B 1 320 ? 3.635 27.375 9.047 1 95.88 320 PHE B N 1
ATOM 5286 C CA . PHE B 1 320 ? 4.383 28.625 9.078 1 95.88 320 PHE B CA 1
ATOM 5287 C C . PHE B 1 320 ? 4.738 29.078 7.668 1 95.88 320 PHE B C 1
ATOM 5289 O O . PHE B 1 320 ? 5.766 28.688 7.121 1 95.88 320 PHE B O 1
ATOM 5296 N N . VAL B 1 321 ? 3.928 29.953 7.098 1 93.44 321 VAL B N 1
ATOM 5297 C CA . VAL B 1 321 ? 3.99 30.281 5.676 1 93.44 321 VAL B CA 1
ATOM 5298 C C . VAL B 1 321 ? 5.055 31.359 5.441 1 93.44 321 VAL B C 1
ATOM 5300 O O . VAL B 1 321 ? 4.93 32.469 5.926 1 93.44 321 VAL B O 1
ATOM 5303 N N . VAL B 1 322 ? 5.988 31 4.652 1 91.19 322 VAL B N 1
ATOM 5304 C CA . VAL B 1 322 ? 7.125 31.875 4.387 1 91.19 322 VAL B CA 1
ATOM 5305 C C . VAL B 1 322 ? 7.004 32.469 2.984 1 91.19 322 VAL B C 1
ATOM 5307 O O . VAL B 1 322 ? 7.492 33.562 2.725 1 91.19 322 VAL B O 1
ATOM 5310 N N . GLY B 1 323 ? 6.449 31.75 2.008 1 86.19 323 GLY B N 1
ATOM 5311 C CA . GLY B 1 323 ? 6.262 32.219 0.644 1 86.19 323 GLY B CA 1
ATOM 5312 C C . GLY B 1 323 ? 7.383 31.812 -0.29 1 86.19 323 GLY B C 1
ATOM 5313 O O . GLY B 1 323 ? 7.195 30.953 -1.153 1 86.19 323 GLY B O 1
ATOM 5314 N N . SER B 1 324 ? 8.57 32.188 0.004 1 86.38 324 SER B N 1
ATOM 5315 C CA . SER B 1 324 ? 9.734 31.906 -0.826 1 86.38 324 SER B CA 1
ATOM 5316 C C . SER B 1 324 ? 10.297 30.516 -0.523 1 86.38 324 SER B C 1
ATOM 5318 O O . SER B 1 324 ? 10.484 30.172 0.641 1 86.38 324 SER B O 1
ATOM 5320 N N . ASP B 1 325 ? 10.531 29.734 -1.606 1 86.12 325 ASP B N 1
ATOM 5321 C CA . ASP B 1 325 ? 11.148 28.422 -1.44 1 86.12 325 ASP B CA 1
ATOM 5322 C C . ASP B 1 325 ? 12.5 28.531 -0.736 1 86.12 325 ASP B C 1
ATOM 5324 O O . ASP B 1 325 ? 12.789 27.781 0.188 1 86.12 325 ASP B O 1
ATOM 5328 N N . GLU B 1 326 ? 13.266 29.469 -1.208 1 86.62 326 GLU B N 1
ATOM 5329 C CA . GLU B 1 326 ? 14.602 29.688 -0.66 1 86.62 326 GLU B CA 1
ATOM 5330 C C . GLU B 1 326 ? 14.547 30.016 0.827 1 86.62 326 GLU B C 1
ATOM 5332 O O . GLU B 1 326 ? 15.312 29.484 1.625 1 86.62 326 GLU B O 1
ATOM 5337 N N . ASN B 1 327 ? 13.633 30.891 1.206 1 88.94 327 ASN B N 1
ATOM 5338 C CA . ASN B 1 327 ? 13.508 31.297 2.602 1 88.94 327 ASN B CA 1
ATOM 5339 C C . ASN B 1 327 ? 13.062 30.141 3.484 1 88.94 327 ASN B C 1
ATOM 5341 O O . ASN B 1 327 ? 13.523 30 4.617 1 88.94 327 ASN B O 1
ATOM 5345 N N . ALA B 1 328 ? 12.141 29.344 2.965 1 91.12 328 ALA B N 1
ATOM 5346 C CA . ALA B 1 328 ? 11.664 28.203 3.727 1 91.12 328 ALA B CA 1
ATOM 5347 C C . ALA B 1 328 ? 12.789 27.203 3.99 1 91.12 328 ALA B C 1
ATOM 5349 O O . ALA B 1 328 ? 12.945 26.719 5.109 1 91.12 328 ALA B O 1
ATOM 5350 N N . VAL B 1 329 ? 13.555 26.953 2.975 1 89.25 329 VAL B N 1
ATOM 5351 C CA . VAL B 1 329 ? 14.656 26 3.092 1 89.25 329 VAL B CA 1
ATOM 5352 C C . VAL B 1 329 ? 15.719 26.562 4.031 1 89.25 329 VAL B C 1
ATOM 5354 O O . VAL B 1 329 ? 16.25 25.828 4.879 1 89.25 329 VAL B O 1
ATOM 5357 N N . ARG B 1 330 ? 16.047 27.766 3.869 1 91.56 330 ARG B N 1
ATOM 5358 C CA . ARG B 1 330 ? 17.047 28.406 4.719 1 91.56 330 ARG B CA 1
ATOM 5359 C C . ARG B 1 330 ? 16.609 28.391 6.18 1 91.56 330 ARG B C 1
ATOM 5361 O O . ARG B 1 330 ? 17.422 28.125 7.07 1 91.56 330 ARG B O 1
ATOM 5368 N N . LEU B 1 331 ? 15.367 28.719 6.367 1 94.12 331 LEU B N 1
ATOM 5369 C CA . LEU B 1 331 ? 14.859 28.703 7.734 1 94.12 331 LEU B CA 1
ATOM 5370 C C . LEU B 1 331 ? 14.938 27.297 8.328 1 94.12 331 LEU B C 1
ATOM 5372 O O . LEU B 1 331 ? 15.344 27.125 9.477 1 94.12 331 LEU B O 1
ATOM 5376 N N . ALA B 1 332 ? 14.539 26.312 7.578 1 94.5 332 ALA B N 1
ATOM 5377 C CA . ALA B 1 332 ? 14.617 24.922 8.031 1 94.5 332 ALA B CA 1
ATOM 5378 C C . ALA B 1 332 ? 16.062 24.547 8.383 1 94.5 332 ALA B C 1
ATOM 5380 O O . ALA B 1 332 ? 16.297 23.875 9.383 1 94.5 332 ALA B O 1
ATOM 5381 N N . GLU B 1 333 ? 17 24.969 7.566 1 93.88 333 GLU B N 1
ATOM 5382 C CA . GLU B 1 333 ? 18.406 24.688 7.809 1 93.88 333 GLU B CA 1
ATOM 5383 C C . GLU B 1 333 ? 18.891 25.359 9.078 1 93.88 333 GLU B C 1
ATOM 5385 O O . GLU B 1 333 ? 19.656 24.781 9.859 1 93.88 333 GLU B O 1
ATOM 5390 N N . THR B 1 334 ? 18.516 26.578 9.219 1 95.56 334 THR B N 1
ATOM 5391 C CA . THR B 1 334 ? 18.875 27.312 10.43 1 95.56 334 THR B CA 1
ATOM 5392 C C . THR B 1 334 ? 18.344 26.609 11.672 1 95.56 334 THR B C 1
ATOM 5394 O O . THR B 1 334 ? 19.047 26.5 12.68 1 95.56 334 THR B O 1
ATOM 5397 N N . LEU B 1 335 ? 17.125 26.188 11.586 1 97.44 335 LEU B N 1
ATOM 5398 C CA . LEU B 1 335 ? 16.531 25.469 12.703 1 97.44 335 LEU B CA 1
ATOM 5399 C C . LEU B 1 335 ? 17.281 24.172 12.984 1 97.44 335 LEU B C 1
ATOM 5401 O O . LEU B 1 335 ? 17.469 23.797 14.141 1 97.44 335 LEU B O 1
ATOM 5405 N N . ARG B 1 336 ? 17.719 23.5 11.953 1 96.38 336 ARG B N 1
ATOM 5406 C CA . ARG B 1 336 ? 18.5 22.281 12.117 1 96.38 336 ARG B CA 1
ATOM 5407 C C . ARG B 1 336 ? 19.797 22.547 12.875 1 96.38 336 ARG B C 1
ATOM 5409 O O . ARG B 1 336 ? 20.188 21.766 13.75 1 96.38 336 ARG B O 1
ATOM 5416 N N . GLU B 1 337 ? 20.406 23.594 12.516 1 96.75 337 GLU B N 1
ATOM 5417 C CA . GLU B 1 337 ? 21.641 23.984 13.188 1 96.75 337 GLU B CA 1
ATOM 5418 C C . GLU B 1 337 ? 21.391 24.234 14.672 1 96.75 337 GLU B C 1
ATOM 5420 O O . GLU B 1 337 ? 22.312 24.094 15.492 1 96.75 337 GLU B O 1
ATOM 5425 N N . GLN B 1 338 ? 20.188 24.594 14.961 1 97.19 338 GLN B N 1
ATOM 5426 C CA . GLN B 1 338 ? 19.844 24.906 16.344 1 97.19 338 GLN B CA 1
ATOM 5427 C C . GLN B 1 338 ? 19.219 23.703 17.047 1 97.19 338 GLN B C 1
ATOM 5429 O O . GLN B 1 338 ? 18.734 23.797 18.172 1 97.19 338 GLN B O 1
ATOM 5434 N N . GLY B 1 339 ? 19.109 22.562 16.359 1 97.88 339 GLY B N 1
ATOM 5435 C CA . GLY B 1 339 ? 18.672 21.328 17 1 97.88 339 GLY B CA 1
ATOM 5436 C C . GLY B 1 339 ? 17.203 21.047 16.797 1 97.88 339 GLY B C 1
ATOM 5437 O O . GLY B 1 339 ? 16.625 20.219 17.5 1 97.88 339 GLY B O 1
ATOM 5438 N N . TYR B 1 340 ? 16.609 21.734 15.906 1 98.31 340 TYR B N 1
ATOM 5439 C CA . TYR B 1 340 ? 15.203 21.5 15.609 1 98.31 340 TYR B CA 1
ATOM 5440 C C . TYR B 1 340 ? 15.031 20.906 14.219 1 98.31 340 TYR B C 1
ATOM 5442 O O . TYR B 1 340 ? 15.734 21.281 13.281 1 98.31 340 TYR B O 1
ATOM 5450 N N . TRP B 1 341 ? 14.172 19.969 14.109 1 97.5 341 TRP B N 1
ATOM 5451 C CA . TRP B 1 341 ? 13.836 19.359 12.828 1 97.5 341 TRP B CA 1
ATOM 5452 C C . TRP B 1 341 ? 12.422 19.734 12.406 1 97.5 341 TRP B C 1
ATOM 5454 O O . TRP B 1 341 ? 11.445 19.188 12.922 1 97.5 341 TRP B O 1
ATOM 5464 N N . VAL B 1 342 ? 12.273 20.656 11.508 1 97 342 VAL B N 1
ATOM 5465 C CA . VAL B 1 342 ? 11.008 21.141 10.953 1 97 342 VAL B CA 1
ATOM 5466 C C . VAL B 1 342 ? 11.094 21.172 9.43 1 97 342 VAL B C 1
ATOM 5468 O O . VAL B 1 342 ? 11.828 21.969 8.852 1 97 342 VAL B O 1
ATOM 5471 N N . PRO B 1 343 ? 10.297 20.344 8.789 1 92.5 343 PRO B N 1
ATOM 5472 C CA . PRO B 1 343 ? 10.43 20.219 7.332 1 92.5 343 PRO B CA 1
ATOM 5473 C C . PRO B 1 343 ? 9.93 21.469 6.59 1 92.5 343 PRO B C 1
ATOM 5475 O O . PRO B 1 343 ? 8.922 22.062 6.98 1 92.5 343 PRO B O 1
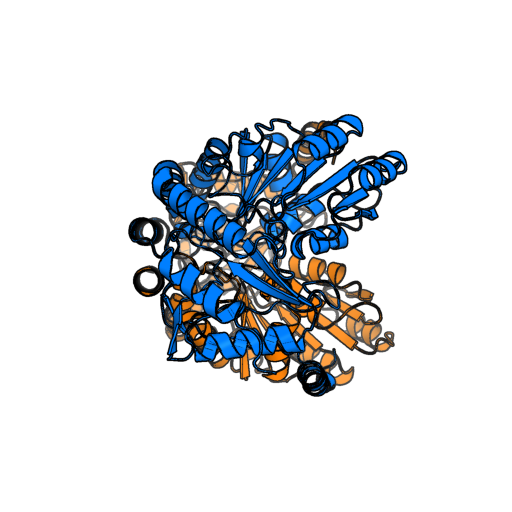ATOM 5478 N N . ALA B 1 344 ? 10.711 21.812 5.582 1 91.44 344 ALA B N 1
ATOM 5479 C CA . ALA B 1 344 ? 10.234 22.781 4.59 1 91.44 344 ALA B CA 1
ATOM 5480 C C . ALA B 1 344 ? 9.438 22.078 3.492 1 91.44 344 ALA B C 1
ATOM 5482 O O . ALA B 1 344 ? 9.852 21.047 2.973 1 91.44 344 ALA B O 1
ATOM 5483 N N . VAL B 1 345 ? 8.289 22.547 3.258 1 89.44 345 VAL B N 1
ATOM 5484 C CA . VAL B 1 345 ? 7.43 22.016 2.201 1 89.44 345 VAL B CA 1
ATOM 5485 C C . VAL B 1 345 ? 7.359 23.016 1.047 1 89.44 345 VAL B C 1
ATOM 5487 O O . VAL B 1 345 ? 7.078 24.203 1.259 1 89.44 345 VAL B O 1
ATOM 5490 N N . ARG B 1 346 ? 7.688 22.562 -0.121 1 86 346 ARG B N 1
ATOM 5491 C CA . ARG B 1 346 ? 7.797 23.391 -1.312 1 86 346 ARG B CA 1
ATOM 5492 C C . ARG B 1 346 ? 6.945 22.844 -2.449 1 86 346 ARG B C 1
ATOM 5494 O O . ARG B 1 346 ? 6.461 21.703 -2.375 1 86 346 ARG B O 1
ATOM 5501 N N . PRO B 1 347 ? 6.73 23.641 -3.461 1 79.94 347 PRO B N 1
ATOM 5502 C CA . PRO B 1 347 ? 6.059 23.094 -4.641 1 79.94 347 PRO B CA 1
ATOM 5503 C C . PRO B 1 347 ? 6.75 21.844 -5.18 1 79.94 347 PRO B C 1
ATOM 5505 O O . PRO B 1 347 ? 7.969 21.703 -5.051 1 79.94 347 PRO B O 1
ATOM 5508 N N . PRO B 1 348 ? 5.91 20.812 -5.684 1 79.25 348 PRO B N 1
ATOM 5509 C CA . PRO B 1 348 ? 4.496 20.938 -6.039 1 79.25 348 PRO B CA 1
ATOM 5510 C C . PRO B 1 348 ? 3.564 20.5 -4.906 1 79.25 348 PRO B C 1
ATOM 5512 O O . PRO B 1 348 ? 2.346 20.453 -5.09 1 79.25 348 PRO B O 1
ATOM 5515 N N . THR B 1 349 ? 4.082 20.234 -3.775 1 80.88 349 THR B N 1
ATOM 5516 C CA . THR B 1 349 ? 3.246 19.828 -2.654 1 80.88 349 THR B CA 1
ATOM 5517 C C . THR B 1 349 ? 2.355 20.969 -2.189 1 80.88 349 THR B C 1
ATOM 5519 O O . THR B 1 349 ? 1.252 20.734 -1.688 1 80.88 349 THR B O 1
ATOM 5522 N N . VAL B 1 350 ? 2.861 22.219 -2.34 1 84 350 VAL B N 1
ATOM 5523 C CA . VAL B 1 350 ? 2.1 23.438 -2.078 1 84 350 VAL B CA 1
ATOM 5524 C C . VAL B 1 350 ? 2.16 24.344 -3.299 1 84 350 VAL B C 1
ATOM 5526 O O . VAL B 1 350 ? 2.965 24.125 -4.207 1 84 350 VAL B O 1
ATOM 5529 N N . PRO B 1 351 ? 1.273 25.297 -3.344 1 82.5 351 PRO B N 1
ATOM 5530 C CA . PRO B 1 351 ? 1.298 26.203 -4.496 1 82.5 351 PRO B CA 1
ATOM 5531 C C . PRO B 1 351 ? 2.588 27 -4.586 1 82.5 351 PRO B C 1
ATOM 5533 O O . PRO B 1 351 ? 3.305 27.141 -3.59 1 82.5 351 PRO B O 1
ATOM 5536 N N . GLU B 1 352 ? 2.84 27.516 -5.797 1 85.5 352 GLU B N 1
ATOM 5537 C CA . GLU B 1 352 ? 3.967 28.422 -5.98 1 85.5 352 GLU B CA 1
ATOM 5538 C C . GLU B 1 352 ? 3.871 29.625 -5.043 1 85.5 352 GLU B C 1
ATOM 5540 O O . GLU B 1 352 ? 2.781 30.156 -4.812 1 85.5 352 GLU B O 1
ATOM 5545 N N . ASN B 1 353 ? 4.926 30.062 -4.484 1 84.69 353 ASN B N 1
ATOM 5546 C CA . ASN B 1 353 ? 5.035 31.188 -3.545 1 84.69 353 ASN B CA 1
ATOM 5547 C C . ASN B 1 353 ? 4.289 30.891 -2.246 1 84.69 353 ASN B C 1
ATOM 5549 O O . ASN B 1 353 ? 3.838 31.812 -1.564 1 84.69 353 ASN B O 1
ATOM 5553 N N . GLY B 1 354 ? 4.078 29.641 -2.01 1 87.56 354 GLY B N 1
ATOM 5554 C CA . GLY B 1 354 ? 3.381 29.234 -0.803 1 87.56 354 GLY B CA 1
ATOM 5555 C C . GLY B 1 354 ? 4.203 28.297 0.072 1 87.56 354 GLY B C 1
ATOM 5556 O O . GLY B 1 354 ? 3.652 27.594 0.916 1 87.56 354 GLY B O 1
ATOM 5557 N N . ALA B 1 355 ? 5.508 28.359 -0.115 1 90.31 355 ALA B N 1
ATOM 5558 C CA . ALA B 1 355 ? 6.375 27.5 0.689 1 90.31 355 ALA B CA 1
ATOM 5559 C C . ALA B 1 355 ? 6.18 27.766 2.18 1 90.31 355 ALA B C 1
ATOM 5561 O O . ALA B 1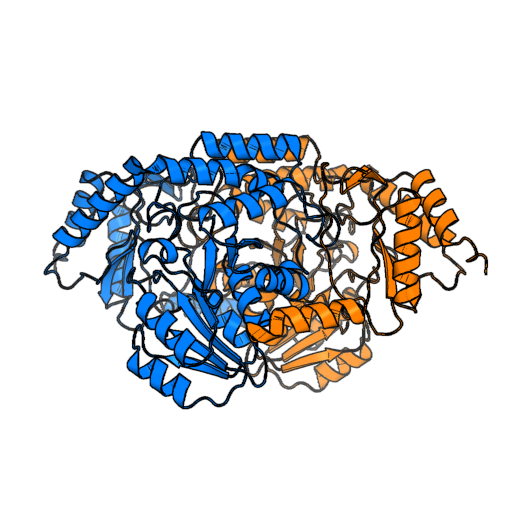 355 ? 5.812 28.875 2.576 1 90.31 355 ALA B O 1
ATOM 5562 N N . ARG B 1 356 ? 6.355 26.75 2.955 1 94.12 356 ARG B N 1
ATOM 5563 C CA . ARG B 1 356 ? 6.121 26.875 4.391 1 94.12 356 ARG B CA 1
ATOM 5564 C C . ARG B 1 356 ? 6.926 25.828 5.16 1 94.12 356 ARG B C 1
ATOM 5566 O O . ARG B 1 356 ? 7.465 24.891 4.566 1 94.12 356 ARG B O 1
ATOM 5573 N N . LEU B 1 357 ? 7.09 26.109 6.367 1 95.62 357 LEU B N 1
ATOM 5574 C CA . LEU B 1 357 ? 7.441 25.031 7.289 1 95.62 357 LEU B CA 1
ATOM 5575 C C . LEU B 1 357 ? 6.191 24.438 7.93 1 95.62 357 LEU B C 1
ATOM 5577 O O . LEU B 1 357 ? 5.273 25.172 8.305 1 95.62 357 LEU B O 1
ATOM 5581 N N . ARG B 1 358 ? 6.109 23.219 7.906 1 96 358 ARG B N 1
ATOM 5582 C CA . ARG B 1 358 ? 4.98 22.531 8.523 1 96 358 ARG B CA 1
ATOM 5583 C C . ARG B 1 358 ? 5.336 22.047 9.93 1 96 358 ARG B C 1
ATOM 5585 O O . ARG B 1 358 ? 6.094 21.094 10.094 1 96 358 ARG B O 1
ATOM 5592 N N . ILE B 1 359 ? 4.785 22.703 10.898 1 97.62 359 ILE B N 1
ATOM 5593 C CA . ILE B 1 359 ? 4.965 22.281 12.289 1 97.62 359 ILE B CA 1
ATOM 5594 C C . ILE B 1 359 ? 3.951 21.203 12.641 1 97.62 359 ILE B C 1
ATOM 5596 O O . ILE B 1 359 ? 2.742 21.438 12.602 1 97.62 359 ILE B O 1
ATOM 5600 N N . SER B 1 360 ? 4.414 20.047 12.898 1 98.12 360 SER B N 1
ATOM 5601 C CA . SER B 1 360 ? 3.564 18.953 13.367 1 98.12 360 SER B CA 1
ATOM 5602 C C . SER B 1 360 ? 3.688 18.75 14.875 1 98.12 360 SER B C 1
ATOM 5604 O O . SER B 1 360 ? 4.754 18.391 15.375 1 98.12 360 SER B O 1
ATOM 5606 N N . LEU B 1 361 ? 2.623 18.969 15.539 1 98.62 361 LEU B N 1
ATOM 5607 C CA . LEU B 1 361 ? 2.613 18.875 16.984 1 98.62 361 LEU B CA 1
ATOM 5608 C C . LEU B 1 361 ? 2.264 17.453 17.438 1 98.62 361 LEU B C 1
ATOM 5610 O O . LEU B 1 361 ? 1.442 16.781 16.812 1 98.62 361 LEU B O 1
ATOM 5614 N N . SER B 1 362 ? 2.871 17 18.469 1 98.44 362 SER B N 1
ATOM 5615 C CA . SER B 1 362 ? 2.607 15.727 19.125 1 98.44 362 SER B CA 1
ATOM 5616 C C . SER B 1 362 ? 2.314 15.914 20.609 1 98.44 362 SER B C 1
ATOM 5618 O O . SER B 1 362 ? 2.834 16.844 21.234 1 98.44 362 SER B O 1
ATOM 5620 N N . ALA B 1 363 ? 1.547 15.031 21.156 1 98.44 363 ALA B N 1
ATOM 5621 C CA . ALA B 1 363 ? 1.245 15.07 22.594 1 98.44 363 ALA B CA 1
ATOM 5622 C C . ALA B 1 363 ? 2.516 14.93 23.422 1 98.44 363 ALA B C 1
ATOM 5624 O O . ALA B 1 363 ? 2.518 15.234 24.625 1 98.44 363 ALA B O 1
ATOM 5625 N N . ARG B 1 364 ? 3.607 14.562 22.828 1 97.81 364 ARG B N 1
ATOM 5626 C CA . ARG B 1 364 ? 4.867 14.344 23.531 1 97.81 364 ARG B CA 1
ATOM 5627 C C . ARG B 1 364 ? 5.641 15.656 23.688 1 97.81 364 ARG B C 1
ATOM 5629 O O . ARG B 1 364 ? 6.566 15.742 24.5 1 97.81 364 ARG B O 1
ATOM 5636 N N . HIS B 1 365 ? 5.285 16.672 22.891 1 98.62 365 HIS B N 1
ATOM 5637 C CA . HIS B 1 365 ? 6.004 17.938 22.953 1 98.62 365 HIS B CA 1
ATOM 5638 C C . HIS B 1 365 ? 5.707 18.688 24.25 1 98.62 365 HIS B C 1
ATOM 5640 O O . HIS B 1 365 ? 4.629 18.516 24.828 1 98.62 365 HIS B O 1
ATOM 5646 N N . GLU B 1 366 ? 6.633 19.422 24.641 1 98.06 366 GLU B N 1
ATOM 5647 C CA . GLU B 1 366 ? 6.441 20.344 25.75 1 98.06 366 GLU B CA 1
ATOM 5648 C C . GLU B 1 366 ? 6.188 21.766 25.25 1 98.06 366 GLU B C 1
ATOM 5650 O O . GLU B 1 366 ? 6.703 22.156 24.203 1 98.06 366 GLU B O 1
ATOM 5655 N N . LEU B 1 367 ? 5.391 22.484 26.078 1 98.25 367 LEU B N 1
ATOM 5656 C CA . LEU B 1 367 ? 5.113 23.875 25.734 1 98.25 367 LEU B CA 1
ATOM 5657 C C . LEU B 1 367 ? 6.41 24.672 25.594 1 98.25 367 LEU B C 1
ATOM 5659 O O . LEU B 1 367 ? 6.527 25.531 24.719 1 98.25 367 LEU B O 1
ATOM 5663 N N . SER B 1 368 ? 7.398 24.344 26.406 1 98.31 368 SER B N 1
ATOM 5664 C CA . SER B 1 368 ? 8.672 25.047 26.359 1 98.31 368 SER B CA 1
ATOM 5665 C C . SER B 1 368 ? 9.414 24.781 25.062 1 98.31 368 SER B C 1
ATOM 5667 O O . SER B 1 368 ? 10.086 25.656 24.516 1 98.31 368 SER B O 1
ATOM 5669 N N . GLN B 1 369 ? 9.32 23.562 24.562 1 98.19 369 GLN B N 1
ATOM 5670 C CA . GLN B 1 369 ? 9.93 23.219 23.297 1 98.19 369 GLN B CA 1
ATOM 5671 C C . GLN B 1 369 ? 9.305 24.016 22.141 1 98.19 369 GLN B C 1
ATOM 5673 O O . GLN B 1 369 ? 10.016 24.531 21.281 1 98.19 369 GLN B O 1
ATOM 5678 N N . LEU B 1 370 ? 7.98 24.078 22.172 1 98.5 370 LEU B N 1
ATOM 5679 C CA . LEU B 1 370 ? 7.258 24.828 21.156 1 98.5 370 LEU B CA 1
ATOM 5680 C C . LEU B 1 370 ? 7.605 26.312 21.234 1 98.5 370 LEU B C 1
ATOM 5682 O O . LEU B 1 370 ? 7.867 26.938 20.203 1 98.5 370 LEU B O 1
ATOM 5686 N N . ASP B 1 371 ? 7.609 26.844 22.453 1 98.25 371 ASP B N 1
ATOM 5687 C CA . ASP B 1 371 ? 7.918 28.266 22.625 1 98.25 371 ASP B CA 1
ATOM 5688 C C . ASP B 1 371 ? 9.32 28.578 22.109 1 98.25 371 ASP B C 1
ATOM 5690 O O . ASP B 1 371 ? 9.531 29.594 21.438 1 98.25 371 ASP B O 1
ATOM 5694 N N . ALA B 1 372 ? 10.258 27.781 22.438 1 98 372 ALA B N 1
ATOM 5695 C CA . ALA B 1 372 ? 11.641 27.984 22 1 98 372 ALA B CA 1
ATOM 5696 C C . ALA B 1 372 ? 11.75 27.922 20.484 1 98 372 ALA B C 1
ATOM 5698 O O . ALA B 1 372 ? 12.477 28.719 19.875 1 98 372 ALA B O 1
ATOM 5699 N N . LEU B 1 373 ? 11.055 27 19.875 1 98.19 373 LEU B N 1
ATOM 5700 C CA . LEU B 1 373 ? 11.039 26.891 18.422 1 98.19 373 LEU B CA 1
ATOM 5701 C C . LEU B 1 373 ? 10.492 28.172 17.781 1 98.19 373 LEU B C 1
ATOM 5703 O O . LEU B 1 373 ? 11.102 28.719 16.875 1 98.19 373 LEU B O 1
ATOM 5707 N N . LEU B 1 374 ? 9.359 28.594 18.297 1 97.5 374 LEU B N 1
ATOM 5708 C CA . LEU B 1 374 ? 8.695 29.75 17.719 1 97.5 374 LEU B CA 1
ATOM 5709 C C . LEU B 1 374 ? 9.523 31.016 17.938 1 97.5 374 LEU B C 1
ATOM 5711 O O . LEU B 1 374 ? 9.523 31.922 17.094 1 97.5 374 LEU B O 1
ATOM 5715 N N . ASP B 1 375 ? 10.242 31.094 19.094 1 96.94 375 ASP B N 1
ATOM 5716 C CA . ASP B 1 375 ? 11.148 32.219 19.312 1 96.94 375 ASP B CA 1
ATOM 5717 C C . ASP B 1 375 ? 12.203 32.312 18.219 1 96.94 375 ASP B C 1
ATOM 5719 O O . ASP B 1 375 ? 12.516 33.375 17.734 1 96.94 375 ASP B O 1
ATOM 5723 N N . LEU B 1 376 ? 12.711 31.156 17.844 1 96.19 376 LEU B N 1
ATOM 5724 C CA . LEU B 1 376 ? 13.734 31.109 16.797 1 96.19 376 LEU B CA 1
ATOM 5725 C C . LEU B 1 376 ? 13.141 31.469 15.445 1 96.19 376 LEU B C 1
ATOM 5727 O O . LEU B 1 376 ? 13.781 32.188 14.656 1 96.19 376 LEU B O 1
ATOM 5731 N N . MET B 1 377 ? 11.969 31 15.172 1 95.94 377 MET B N 1
ATOM 5732 C CA . MET B 1 377 ? 11.352 31.172 13.859 1 95.94 377 MET B CA 1
ATOM 5733 C C . MET B 1 377 ? 10.914 32.625 13.633 1 95.94 377 MET B C 1
ATOM 5735 O O . MET B 1 377 ? 10.922 33.094 12.5 1 95.94 377 MET B O 1
ATOM 5739 N N . LEU B 1 378 ? 10.523 33.219 14.672 1 94.5 378 LEU B N 1
ATOM 5740 C CA . LEU B 1 378 ? 9.977 34.562 14.57 1 94.5 378 LEU B CA 1
ATOM 5741 C C . LEU B 1 378 ? 11.078 35.625 14.703 1 94.5 378 LEU B C 1
ATOM 5743 O O . LEU B 1 378 ? 10.82 36.812 14.602 1 94.5 378 LEU B O 1
ATOM 5747 N N . ARG B 1 379 ? 12.281 35.125 14.969 1 87.5 379 ARG B N 1
ATOM 5748 C CA . ARG B 1 379 ? 13.391 36.062 15.031 1 87.5 379 ARG B CA 1
ATOM 5749 C C . ARG B 1 379 ? 13.57 36.781 13.695 1 87.5 379 ARG B C 1
ATOM 5751 O O . ARG B 1 379 ? 13.531 36.156 12.633 1 87.5 379 ARG B O 1
ATOM 5758 N N . PRO B 1 380 ? 13.562 38.125 13.898 1 64.88 380 PRO B N 1
ATOM 5759 C CA . PRO B 1 380 ? 13.758 38.906 12.68 1 64.88 380 PRO B CA 1
ATOM 5760 C C . PRO B 1 380 ? 15.055 38.562 11.953 1 64.88 380 PRO B C 1
ATOM 5762 O O . PRO B 1 380 ? 16.047 38.219 12.594 1 64.88 380 PRO B O 1
ATOM 5765 N N . ALA B 1 381 ? 15.008 37.906 10.641 1 55.84 381 ALA B N 1
ATOM 5766 C CA . ALA B 1 381 ? 16.219 37.719 9.852 1 55.84 381 ALA B CA 1
ATOM 5767 C C . ALA B 1 381 ? 17.172 38.906 10.039 1 55.84 381 ALA B C 1
ATOM 5769 O O . ALA B 1 381 ? 16.75 40.062 9.977 1 55.84 381 ALA B O 1
ATOM 5770 N N . GLU B 1 382 ? 18.094 38.781 10.969 1 43.94 382 GLU B N 1
ATOM 5771 C CA . GLU B 1 382 ? 19.062 39.875 10.914 1 43.94 382 GLU B CA 1
ATOM 5772 C C . GLU B 1 382 ? 19.375 40.25 9.469 1 43.94 382 GLU B C 1
ATOM 5774 O O . GLU B 1 382 ? 19.75 39.406 8.656 1 43.94 382 GLU B O 1
ATOM 5779 N N . SER B 1 383 ? 18.484 41 8.867 1 36.94 383 SER B N 1
ATOM 5780 C CA . SER B 1 383 ? 19.031 41.656 7.688 1 36.94 383 SER B CA 1
ATOM 5781 C C . SER B 1 383 ? 20.469 42.094 7.914 1 36.94 383 SER B C 1
ATOM 5783 O O . SER B 1 383 ? 20.828 42.531 9.016 1 36.94 383 SER B O 1
#

Nearest PDB structures (foldseek):
  2wka-assembly1_A  TM=8.811E-01  e=1.187E-30  Vibrio cholerae O1 biovar El Tor str. N16961
  2wk9-assembly1_A  TM=8.847E-01  e=9.194E-30  Vibrio cholerae O1 biovar El Tor str. N16961
  2wk8-assembly1_A  TM=8.743E-01  e=3.402E-30  Vibrio cholerae O1 biovar El Tor str. N16961
  2wka-assembly1_B  TM=8.910E-01  e=5.634E-29  Vibrio cholerae O1 biovar El Tor str. N16961
  2wk8-assembly1_B  TM=8.782E-01  e=2.293E-28  Vibrio cholerae O1 biovar El Tor str. N16961

Sequence (766 aa):
MRLQDLSPGLGELDERHRLRRRATLESPQGDEVVIDGRSYISFASNDYLGLADHPSLVRALQQGADRWGAGSGASHLLTGHTLAHQQAEEALAGFVGREAALLFGSGYAANLAVITSLVGRGDAVFADKLNHASLNDGCLLSRADFQRFRHNDLAHLEQLLADSGAPTKLIAVDAVYSMDGDQAPLPALLALAERYDAWLYVDDAHGFGVLGDGRGSAALHGLASDRLIYMATLGKAAGLAGAFVAGCRPLVDWLVNKARTYIYTTAQPPALAAAVGASLRLIAEGGERRERLRQLISRCRQRLEGTPYAGASATAIQPFVVGSDENAVRLAETLREQGYWVPAVRPPTVPENGARLRISLSARHELSQLDALLDLMLRPAESMRLQDLSPGLGELDERHRLRRRATLESPQGDEVVIDGRSYISFASNDYLGLADHPSLVRALQQGADRWGAGSGASHLLTGHTLAHQQAEEALAGFVGREAALLFGSGYAANLAVITSLVGRGDAVFADKLNHASLNDGCLLSRADFQRFRHNDLAHLEQLLADSGAPTKLIAVDAVYSMDGDQAPLPALLALAERYDAWLYVDDAHGFGVLGDGRGSAALHGLASDRLIYMATLGKAAGLAGAFVAGCRPLVDWLVNKARTYIYTTAQPPALAAAVGASLRLIAEGGERRERLRQLISRCRQRLEGTPYAGASATAIQPFVVGSDENAVRLAETLREQGYWVPAVRPPTVPENGARLRISLSARHELSQLDALLDLMLRPAES

Radius of gyration: 25.37 Å; Cα contacts (8 Å, |Δi|>4): 1866; chains: 2; bounding box: 53×82×63 Å

InterPro domains:
  IPR004723 8-amino-7-oxononanoate synthase, Archaea/Proteobacteria type [TIGR00858] (19-375)
  IPR004839 Aminotransferase, class I/classII, large domain [PF00155] (40-375)
  IPR015421 Pyridoxal phosphate-dependent transferase, major domain [G3DSA:3.40.640.10] (56-284)
  IPR015422 Pyridoxal phosphate-dependent transferase, small domain [G3DSA:3.90.1150.10] (36-373)
  IPR015424 Pyridoxal phosphate-dependent transferase [SSF53383] (6-378)
  IPR022834 8-amino-7-oxononanoate synthase, Proteobacteria [MF_01693] (2-381)
  IPR050087 8-amino-7-oxononanoate synthase class-II [PTHR13693] (35-375)

pLDDT: mean 96.32, std 6.08, range [36.78, 99.0]

Organism: Chromobacterium violaceum (strain ATCC 12472 / DSM 30191 / JCM 1249 / CCUG 213 / NBRC 12614 / NCIMB 9131 / NCTC 9757 / MK) (NCBI:txid243365)